Protein AF-A0A0W0ZFU8-F1 (afdb_monomer)

Radius of gyration: 25.01 Å; Cα contacts (8 Å, |Δi|>4): 709; chains: 1; bounding box: 77×57×69 Å

Sequence (476 aa):
MKTKVEYGTGFTLTYEGVQFTEEGIQYSDKPLSKIIEHEDGIPPKTFQFCEDFNNVGALIMRFHFGQSQRSASLTQVVRSNYKDYAIDKVGEGADQTDFFDVPKDVSKVIKDNLKLHQLSSYPLGEAKILNRLTQAVYERNSMICGEQGLFGTIHTAVWQPVLSLPGLLTKNSFVYVPCLLDISPTEYKEISEALQKGDFSLDEGNTKLIVKKRTIDLSSLSDIKIQPQLEEGLTFQNNGLLVTSKKSKAESAPLGWIVHFPSKKALTQVDTEDLMKLIRLAEGKFHQLTPFQQKILMSGRLEDNERVRVIQNRQLNVMLSIFATLEKEFDFDPTSLMSNVLKQIAKATRKSIEETNVLDDFLTGIIQTAMIQHLVVTQGKSKRTELPVASQLSFKTIENNAKALAYAFNMKDGNGVPVLHPNEKECFYQDKELPDLGIKGELLAPSLTDSRHCAALLSTAILVAEQITHFSFPRG

Foldseek 3Di:
DQDDDDPLNFDFQFAQQWAQALQFIDDDPDRRDDDNPDPPFFDDLLVLQCNLLSNLFNLLLLLLLLLLLLLQLLLLLLDVCCVVVPLLPADLLDQPLVSLPDPPPDDPVSNVSSVLSCLLCQQVFRRDRVHPCLEQNPPPDPPRHHVVVLSNLSVLLNLQLLLCVLVQCVVQQKWFFFDDAPDDPVRQVQQQVCQQVLVWDADPVSQWIGHDHDITGIARSVFKDKFAAQDPPPAPDPLRIWMDGPVHPPDTHPGTWMHRVVLSHIDDPLLSSLSRLSSNRHVDPLSVHDPVRVCSSCDDQNPDDPPCSLGGSSSSSVSSVSVSCCCVRPVRRSNVSNGNSSSSSLVVSQCPQAPHCHVLSLQLSLVLSVLSLLSLVCVVVDSGDHDPPSNSDDSQQSQQSSLSVQSRSQHAYNVRHRQWDAPDPDQWDDDPSHSYIGGHTDGDHRPCPDVSSVSSNVSSNVSSVVVVVVSVDDPD

InterPro domains:
  IPR049983 Dot/Icm T4SS effector Ceg17 [PF28181] (6-468)

pLDDT: mean 78.57, std 16.99, range [24.56, 97.06]

Structure (mmCIF, N/CA/C/O backbone):
data_AF-A0A0W0ZFU8-F1
#
_entry.id   AF-A0A0W0ZFU8-F1
#
loop_
_atom_site.group_PDB
_atom_site.id
_atom_site.type_symbol
_atom_site.label_atom_id
_atom_site.label_alt_id
_atom_site.label_comp_id
_atom_site.label_asym_id
_atom_site.label_entity_id
_atom_site.label_seq_id
_atom_site.pdbx_PDB_ins_code
_atom_site.Cartn_x
_atom_site.Cartn_y
_atom_site.Cartn_z
_atom_site.occupancy
_atom_site.B_iso_or_equiv
_atom_site.auth_seq_id
_atom_site.auth_comp_id
_atom_site.auth_asym_id
_atom_site.auth_atom_id
_atom_site.pdbx_PDB_model_num
ATOM 1 N N . MET A 1 1 ? 19.509 -17.323 4.416 1.00 24.56 1 MET A N 1
ATOM 2 C CA . MET A 1 1 ? 19.740 -16.535 5.644 1.00 24.56 1 MET A CA 1
ATOM 3 C C . MET A 1 1 ? 18.356 -16.302 6.226 1.00 24.56 1 MET A C 1
ATOM 5 O O . MET A 1 1 ? 17.509 -15.835 5.483 1.00 24.56 1 MET A O 1
ATOM 9 N N . LYS A 1 2 ? 18.069 -16.804 7.434 1.00 24.61 2 LYS A N 1
ATOM 10 C CA . LYS A 1 2 ? 16.717 -16.783 8.019 1.00 24.61 2 LYS A CA 1
ATOM 11 C C . LYS A 1 2 ? 16.396 -15.354 8.468 1.00 24.61 2 LYS A C 1
ATOM 13 O O . LYS A 1 2 ? 17.116 -14.834 9.319 1.00 24.61 2 LYS A O 1
ATOM 18 N N . THR A 1 3 ? 15.380 -14.715 7.896 1.00 30.19 3 THR A N 1
ATOM 19 C CA . THR A 1 3 ? 14.962 -13.376 8.328 1.00 30.19 3 THR A CA 1
ATOM 20 C C . THR A 1 3 ? 14.034 -13.534 9.522 1.00 30.19 3 THR A C 1
ATOM 22 O O . THR A 1 3 ? 12.901 -13.982 9.391 1.00 30.19 3 THR A O 1
ATOM 25 N N . LYS A 1 4 ? 14.572 -13.248 10.705 1.00 26.25 4 LYS A N 1
ATOM 26 C CA . LYS A 1 4 ? 13.845 -13.242 11.971 1.00 26.25 4 LYS A CA 1
ATOM 27 C C . LYS A 1 4 ? 12.981 -11.976 11.995 1.00 26.25 4 LYS A C 1
ATOM 29 O O . LYS A 1 4 ? 13.527 -10.883 11.873 1.00 26.25 4 LYS A O 1
ATOM 34 N N . VAL A 1 5 ? 11.664 -12.126 12.079 1.00 34.88 5 VAL A N 1
ATOM 35 C CA . VAL A 1 5 ? 10.724 -11.010 12.250 1.00 34.88 5 VAL A CA 1
ATOM 36 C C . VAL A 1 5 ? 10.630 -10.778 13.748 1.00 34.88 5 VAL A C 1
ATOM 38 O O . VAL A 1 5 ? 9.932 -11.512 14.413 1.00 34.88 5 VAL A O 1
ATOM 41 N N . GLU A 1 6 ? 11.357 -9.822 14.317 1.00 30.08 6 GLU A N 1
ATOM 42 C CA . GLU A 1 6 ? 11.100 -9.428 15.709 1.00 30.08 6 GLU A CA 1
ATOM 43 C C . GLU A 1 6 ? 9.862 -8.520 15.736 1.00 30.08 6 GLU A C 1
ATOM 45 O O . GLU A 1 6 ? 9.747 -7.622 14.894 1.00 30.08 6 GLU A O 1
ATOM 50 N N . TYR A 1 7 ? 8.945 -8.710 16.690 1.00 31.52 7 TYR A N 1
ATOM 51 C CA . TYR A 1 7 ? 7.847 -7.769 16.949 1.00 31.52 7 TYR A CA 1
ATOM 52 C C . TYR A 1 7 ? 8.410 -6.340 17.073 1.00 31.52 7 TYR A C 1
ATOM 54 O O . TYR A 1 7 ? 9.133 -6.022 18.013 1.00 31.52 7 TYR A O 1
ATOM 62 N N . GLY A 1 8 ? 8.115 -5.485 16.086 1.00 37.38 8 GLY A N 1
ATOM 63 C CA . GLY A 1 8 ? 8.676 -4.129 15.968 1.00 37.38 8 GLY A CA 1
ATOM 64 C C . GLY A 1 8 ? 9.726 -3.928 14.862 1.00 37.38 8 GLY A C 1
ATOM 65 O O . GLY A 1 8 ? 10.119 -2.792 14.613 1.00 37.38 8 GLY A O 1
ATOM 66 N N . THR A 1 9 ? 10.139 -4.981 14.147 1.00 43.34 9 THR A N 1
ATOM 67 C CA . THR A 1 9 ? 11.098 -4.906 13.017 1.00 43.34 9 THR A CA 1
ATOM 68 C C . THR A 1 9 ? 10.473 -5.096 11.630 1.00 43.34 9 THR A C 1
ATOM 70 O O . THR A 1 9 ? 11.157 -4.911 10.625 1.00 43.34 9 THR A O 1
ATOM 73 N N . GLY A 1 10 ? 9.161 -5.348 11.556 1.00 49.91 10 GLY A N 1
ATOM 74 C CA . GLY A 1 10 ? 8.454 -5.582 10.292 1.00 49.91 10 GLY A CA 1
ATOM 75 C C . GLY A 1 10 ? 8.710 -6.978 9.716 1.00 49.91 10 GLY A C 1
ATOM 76 O O . GLY A 1 10 ? 9.649 -7.666 10.105 1.00 49.91 10 GLY A O 1
ATOM 77 N N . PHE A 1 11 ? 7.843 -7.417 8.805 1.00 54.69 11 PHE A N 1
ATOM 78 C CA . PHE A 1 11 ? 7.998 -8.687 8.088 1.00 54.69 11 PHE A CA 1
ATOM 79 C C . PHE A 1 11 ? 8.827 -8.492 6.801 1.00 54.69 11 PHE A C 1
ATOM 81 O O . PHE A 1 11 ? 9.272 -7.392 6.490 1.00 54.69 11 PHE A O 1
ATOM 88 N N . THR A 1 12 ? 9.158 -9.546 6.058 1.00 64.38 12 THR A N 1
ATOM 89 C CA . THR A 1 12 ? 9.834 -9.383 4.756 1.00 64.38 12 THR A CA 1
ATOM 90 C C . THR A 1 12 ? 8.830 -9.631 3.645 1.00 64.38 12 THR A C 1
ATOM 92 O O . THR A 1 12 ? 8.262 -10.714 3.606 1.00 64.38 12 THR A O 1
ATOM 95 N N . LEU A 1 13 ? 8.587 -8.642 2.770 1.00 72.56 13 LEU A N 1
ATOM 96 C CA . LEU A 1 13 ? 7.735 -8.861 1.600 1.00 72.56 13 LEU A CA 1
ATOM 97 C C . LEU A 1 13 ? 8.455 -9.807 0.639 1.00 72.56 13 LEU A C 1
ATOM 99 O O . LEU A 1 13 ? 9.552 -9.496 0.159 1.00 72.56 13 LEU A O 1
ATOM 103 N N . THR A 1 14 ? 7.798 -10.925 0.355 1.00 75.94 14 THR A N 1
ATOM 104 C CA . THR A 1 14 ? 8.240 -11.938 -0.597 1.00 75.94 14 THR A CA 1
ATOM 105 C C . THR A 1 14 ? 7.042 -12.387 -1.421 1.00 75.94 14 THR A C 1
ATOM 107 O O . THR A 1 14 ? 5.960 -12.620 -0.881 1.00 75.94 14 THR A O 1
ATOM 110 N N . TYR A 1 15 ? 7.232 -12.482 -2.733 1.00 82.25 15 TYR A N 1
ATOM 111 C CA . TYR A 1 15 ? 6.262 -13.071 -3.643 1.00 82.25 15 TYR A CA 1
ATOM 112 C C . TYR A 1 15 ? 6.533 -14.569 -3.826 1.00 82.25 15 TYR A C 1
ATOM 114 O O . TYR A 1 15 ? 7.633 -14.977 -4.210 1.00 82.25 15 TYR A O 1
ATOM 122 N N . GLU A 1 16 ? 5.507 -15.380 -3.581 1.00 80.31 16 GLU A N 1
ATOM 123 C CA . GLU A 1 16 ? 5.590 -16.843 -3.491 1.00 80.31 16 GLU A CA 1
ATOM 124 C C . GLU A 1 16 ? 4.954 -17.565 -4.691 1.00 80.31 16 GLU A C 1
ATOM 126 O O . GLU A 1 16 ? 4.762 -18.780 -4.663 1.00 80.31 16 GLU A O 1
ATOM 131 N N . GLY A 1 17 ? 4.648 -16.841 -5.773 1.00 82.38 17 GLY A N 1
ATOM 132 C CA . GLY A 1 17 ? 4.124 -17.449 -7.002 1.00 82.38 17 GLY A CA 1
ATOM 133 C C . GLY A 1 17 ? 2.604 -17.631 -7.030 1.00 82.38 17 GLY A C 1
ATOM 134 O O . GLY A 1 17 ? 2.111 -18.553 -7.678 1.00 82.38 17 GLY A O 1
ATOM 135 N N . VAL A 1 18 ? 1.848 -16.770 -6.342 1.00 86.31 18 VAL A N 1
ATOM 136 C CA . VAL A 1 18 ? 0.373 -16.806 -6.333 1.00 86.31 18 VAL A CA 1
ATOM 137 C C . VAL A 1 18 ? -0.247 -16.055 -7.513 1.00 86.31 18 VAL A C 1
ATOM 139 O O . VAL A 1 18 ? 0.261 -15.013 -7.931 1.00 86.31 18 VAL A O 1
ATOM 142 N N . GLN A 1 19 ? -1.374 -16.540 -8.031 1.00 88.69 19 GLN A N 1
ATOM 143 C CA . GLN A 1 19 ? -2.176 -15.807 -9.015 1.00 88.69 19 GLN A CA 1
ATOM 144 C C . GLN A 1 19 ? -3.372 -15.124 -8.354 1.00 88.69 19 GLN A C 1
ATOM 146 O O . GLN A 1 19 ? -4.079 -15.714 -7.541 1.00 88.69 19 GLN A O 1
ATOM 151 N N . PHE A 1 20 ? -3.636 -13.882 -8.744 1.00 87.56 20 PHE A N 1
ATOM 152 C CA . PHE A 1 20 ? -4.829 -13.137 -8.381 1.00 87.56 20 PHE A CA 1
ATOM 153 C C . PHE A 1 20 ? -5.866 -13.278 -9.489 1.00 87.56 20 PHE A C 1
ATOM 155 O O . PHE A 1 20 ? -5.662 -12.880 -10.639 1.00 87.56 20 PHE A O 1
ATOM 162 N N . THR A 1 21 ? -7.004 -13.854 -9.130 1.00 83.44 21 THR A N 1
ATOM 163 C CA . THR A 1 21 ? -8.130 -14.091 -10.028 1.00 83.44 21 THR A CA 1
ATOM 164 C C . THR A 1 21 ? -9.371 -13.359 -9.537 1.00 83.44 21 THR A C 1
ATOM 166 O O . THR A 1 21 ? -9.427 -12.868 -8.411 1.00 83.44 21 THR A O 1
ATOM 169 N N . GLU A 1 22 ? -10.399 -13.297 -10.381 1.00 80.06 22 GLU A N 1
ATOM 170 C CA . GLU A 1 22 ? -11.699 -12.749 -9.977 1.00 80.06 22 GLU A CA 1
ATOM 171 C C . GLU A 1 22 ? -12.404 -13.630 -8.928 1.00 80.06 22 GLU A C 1
ATOM 173 O O . GLU A 1 22 ? -13.306 -13.171 -8.226 1.00 80.06 22 GLU A O 1
ATOM 178 N N . GLU A 1 23 ? -11.960 -14.877 -8.764 1.00 78.81 23 GLU A N 1
ATOM 179 C CA . GLU A 1 23 ? -12.470 -15.816 -7.764 1.00 78.81 23 GLU A CA 1
ATOM 180 C C . GLU A 1 23 ? -11.713 -15.716 -6.431 1.00 78.81 23 GLU A C 1
ATOM 182 O O . GLU A 1 23 ? -12.295 -15.988 -5.378 1.00 78.81 23 GLU A O 1
ATOM 187 N N . GLY A 1 24 ? -10.485 -15.189 -6.442 1.00 75.06 24 GLY A N 1
ATOM 188 C CA . GLY A 1 24 ? -9.634 -15.003 -5.268 1.00 75.06 24 GLY A CA 1
ATOM 189 C C . GLY A 1 24 ? -8.163 -15.283 -5.574 1.00 75.06 24 GLY A C 1
ATOM 190 O O . GLY A 1 24 ? -7.718 -15.152 -6.717 1.00 75.06 24 GLY A O 1
ATOM 191 N N . ILE A 1 25 ? -7.404 -15.670 -4.550 1.00 81.06 25 ILE A N 1
ATOM 192 C CA . ILE A 1 25 ? -6.009 -16.092 -4.701 1.00 81.06 25 ILE A CA 1
ATOM 193 C C . ILE A 1 25 ? -5.975 -17.566 -5.086 1.00 81.06 25 ILE A C 1
ATOM 195 O O . ILE A 1 25 ? -6.604 -18.399 -4.439 1.00 81.06 25 ILE A O 1
ATOM 199 N N . GLN A 1 26 ? -5.222 -17.878 -6.132 1.00 81.62 26 GLN A N 1
ATOM 200 C CA . GLN A 1 26 ? -4.876 -19.240 -6.502 1.00 81.62 26 GLN A CA 1
ATOM 201 C C . GLN A 1 26 ? -3.416 -19.485 -6.129 1.00 81.62 26 GLN A C 1
ATOM 203 O O . GLN A 1 26 ? -2.499 -18.873 -6.686 1.00 81.62 26 GLN A O 1
ATOM 208 N N . TYR A 1 27 ? -3.218 -20.368 -5.156 1.00 75.06 27 TYR A N 1
ATOM 209 C CA . TYR A 1 27 ? -1.898 -20.853 -4.772 1.00 75.06 27 TYR A CA 1
ATOM 210 C C . TYR A 1 27 ? -1.465 -21.968 -5.722 1.00 75.06 27 TYR A C 1
ATOM 212 O O . TYR A 1 27 ? -2.289 -22.716 -6.243 1.00 75.06 27 TYR A O 1
ATOM 220 N N . SER A 1 28 ? -0.159 -22.083 -5.936 1.00 66.31 28 SER A N 1
ATOM 221 C CA . SER A 1 28 ? 0.428 -23.229 -6.630 1.00 66.31 28 SER A CA 1
ATOM 222 C C . SER A 1 28 ? 0.216 -24.512 -5.815 1.00 66.31 28 SER A C 1
ATOM 224 O O . SER A 1 28 ? 0.441 -24.515 -4.604 1.00 66.31 28 SER A O 1
ATOM 226 N N . ASP A 1 29 ? -0.100 -25.625 -6.488 1.00 60.25 29 ASP A N 1
ATOM 227 C CA . ASP A 1 29 ? -0.203 -26.973 -5.890 1.00 60.25 29 ASP A CA 1
ATOM 228 C C . ASP A 1 29 ? 1.108 -27.448 -5.230 1.00 60.25 29 ASP A C 1
ATOM 230 O O . ASP A 1 29 ? 1.144 -28.435 -4.493 1.00 60.25 29 ASP A O 1
ATOM 234 N N . LYS A 1 30 ? 2.212 -26.745 -5.503 1.00 58.06 30 LYS A N 1
ATOM 235 C CA . LYS A 1 30 ? 3.495 -26.880 -4.817 1.00 58.06 30 LYS A CA 1
ATOM 236 C C . LYS A 1 30 ? 3.804 -25.551 -4.116 1.00 58.06 30 LYS A C 1
ATOM 238 O O . LYS A 1 30 ? 4.258 -24.634 -4.807 1.00 58.06 30 LYS A O 1
ATOM 243 N N . PRO A 1 31 ? 3.577 -25.407 -2.797 1.00 52.34 31 PRO A N 1
ATOM 244 C CA . PRO A 1 31 ? 4.023 -24.224 -2.065 1.00 52.34 31 PRO A CA 1
ATOM 245 C C . PRO A 1 31 ? 5.552 -24.124 -2.163 1.00 52.34 31 PRO A C 1
ATOM 247 O O . PRO A 1 31 ? 6.273 -25.072 -1.845 1.00 52.34 31 PRO A O 1
ATOM 250 N N . LEU A 1 32 ? 6.051 -23.005 -2.696 1.00 51.81 32 LEU A N 1
ATOM 251 C CA . LEU A 1 32 ? 7.452 -22.851 -3.125 1.00 51.81 32 LEU A CA 1
ATOM 252 C C . LEU A 1 32 ? 8.390 -22.282 -2.049 1.00 51.81 32 LEU A C 1
ATOM 254 O O . LEU A 1 32 ? 9.610 -22.218 -2.239 1.00 51.81 32 LEU A O 1
ATOM 258 N N . SER A 1 33 ? 7.846 -22.018 -0.869 1.00 45.00 33 SER A N 1
ATOM 259 C CA . SER A 1 33 ? 8.552 -21.773 0.381 1.00 45.00 33 SER A CA 1
ATOM 260 C C . SER A 1 33 ? 7.954 -22.690 1.446 1.00 45.00 33 SER A C 1
ATOM 262 O O . SER A 1 33 ? 6.742 -22.858 1.567 1.00 45.00 33 SER A O 1
ATOM 264 N N . LYS A 1 34 ? 8.829 -23.308 2.246 1.00 40.94 34 LYS A N 1
ATOM 265 C CA . LYS A 1 34 ? 8.439 -23.732 3.588 1.00 40.94 34 LYS A CA 1
ATOM 266 C C . LYS A 1 34 ? 7.870 -22.487 4.252 1.00 40.94 34 LYS A C 1
ATOM 268 O O . LYS A 1 34 ? 8.629 -21.529 4.403 1.00 40.94 34 LYS A O 1
ATOM 273 N N . ILE A 1 35 ? 6.575 -22.538 4.562 1.00 41.00 35 ILE A N 1
ATOM 274 C CA . ILE A 1 35 ? 5.885 -21.828 5.641 1.00 41.00 35 ILE A CA 1
ATOM 275 C C . ILE A 1 35 ? 6.921 -21.066 6.458 1.00 41.00 35 ILE A C 1
ATOM 277 O O . ILE A 1 35 ? 7.789 -21.712 7.058 1.00 41.00 35 ILE A O 1
ATOM 281 N N . ILE A 1 36 ? 6.882 -19.730 6.410 1.00 43.28 36 ILE A N 1
ATOM 282 C CA . ILE A 1 36 ? 7.608 -18.872 7.351 1.00 43.28 36 ILE A CA 1
ATOM 283 C C . ILE A 1 36 ? 7.523 -19.579 8.704 1.00 43.28 36 ILE A C 1
ATOM 285 O O . ILE A 1 36 ? 6.414 -19.745 9.205 1.00 43.28 36 ILE A O 1
ATOM 289 N N . GLU A 1 37 ? 8.650 -20.106 9.215 1.00 39.31 37 GLU A N 1
ATOM 290 C CA . GLU A 1 37 ? 8.666 -20.806 10.503 1.00 39.31 37 GLU A CA 1
ATOM 291 C C . GLU A 1 37 ? 7.972 -19.868 11.483 1.00 39.31 37 GLU A C 1
ATOM 293 O O . GLU A 1 37 ? 8.432 -18.743 11.693 1.00 39.31 37 GLU A O 1
ATOM 298 N N . HIS A 1 38 ? 6.803 -20.315 11.945 1.00 47.25 38 HIS A N 1
ATOM 299 C CA . HIS A 1 38 ? 5.882 -19.541 12.748 1.00 47.25 38 HIS A CA 1
ATOM 300 C C . HIS A 1 38 ? 6.661 -18.861 13.873 1.00 47.25 38 HIS A C 1
ATOM 302 O O . HIS A 1 38 ? 7.375 -19.527 14.624 1.00 47.25 38 HIS A O 1
ATOM 308 N N . GLU A 1 39 ? 6.510 -17.548 14.037 1.00 45.69 39 GLU A N 1
ATOM 309 C CA . GLU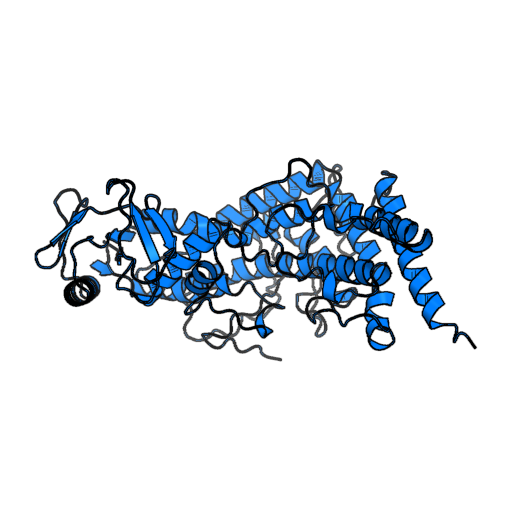 A 1 39 ? 6.600 -17.055 15.402 1.00 45.69 39 GLU A CA 1
ATOM 310 C C . GLU A 1 39 ? 5.365 -17.603 16.107 1.00 45.69 39 GLU A C 1
ATOM 312 O O . GLU A 1 39 ? 4.240 -17.256 15.735 1.00 45.69 39 GLU A O 1
ATOM 317 N N . ASP A 1 40 ? 5.585 -18.500 17.068 1.00 49.06 40 ASP A N 1
ATOM 318 C CA . ASP A 1 40 ? 4.586 -18.996 18.011 1.00 49.06 40 ASP A CA 1
ATOM 319 C C . ASP A 1 40 ? 3.866 -17.792 18.650 1.00 49.06 40 ASP A C 1
ATOM 321 O O . ASP A 1 40 ? 4.287 -17.255 19.674 1.00 49.06 40 ASP A O 1
ATOM 325 N N . GLY A 1 41 ? 2.826 -17.265 17.997 1.00 65.19 41 GLY A N 1
ATOM 326 C CA . GLY A 1 41 ? 2.254 -15.986 18.403 1.00 65.19 41 GLY A CA 1
ATOM 327 C C . GLY A 1 41 ? 1.321 -15.292 17.416 1.00 65.19 41 GLY A C 1
ATOM 328 O O . GLY A 1 41 ? 0.444 -14.572 17.895 1.00 65.19 41 GLY A O 1
ATOM 329 N N . ILE A 1 42 ? 1.437 -15.482 16.096 1.00 75.19 42 ILE A N 1
ATOM 330 C CA . ILE A 1 42 ? 0.502 -14.846 15.145 1.00 75.19 42 ILE A CA 1
ATOM 331 C C . ILE A 1 42 ? -0.752 -15.723 14.984 1.00 75.19 42 ILE A C 1
ATOM 333 O O . ILE A 1 42 ? -0.626 -16.903 14.660 1.00 75.19 42 ILE A O 1
ATOM 337 N N . PRO A 1 43 ? -1.960 -15.179 15.204 1.00 85.44 43 PRO A N 1
ATOM 338 C CA . PRO A 1 43 ? -3.201 -15.921 15.001 1.00 85.44 43 PRO A CA 1
ATOM 339 C C . PRO A 1 43 ? -3.428 -16.351 13.538 1.00 85.44 43 PRO A C 1
ATOM 341 O O . PRO A 1 43 ? -3.009 -15.627 12.631 1.00 85.44 43 PRO A O 1
ATOM 344 N N . PRO A 1 44 ? -4.100 -17.488 13.277 1.00 86.69 44 PRO A N 1
ATOM 345 C CA . PRO A 1 44 ? -4.223 -18.049 11.930 1.00 86.69 44 PRO A CA 1
ATOM 346 C C . PRO A 1 44 ? -4.874 -17.132 10.884 1.00 86.69 44 PRO A C 1
ATOM 348 O O . PRO A 1 44 ? -4.378 -17.062 9.760 1.00 86.69 44 PRO A O 1
ATOM 351 N N . LYS A 1 45 ? -5.960 -16.414 11.211 1.00 89.44 45 LYS A N 1
ATOM 352 C CA . LYS A 1 45 ? -6.659 -15.562 10.224 1.00 89.44 45 LYS A CA 1
ATOM 353 C C . LYS A 1 45 ? -5.815 -14.325 9.883 1.00 89.44 45 LYS A C 1
ATOM 355 O O . LYS A 1 45 ? -5.737 -13.906 8.731 1.00 89.44 45 LYS A O 1
ATOM 360 N N . THR A 1 46 ? -5.128 -13.770 10.875 1.00 87.38 46 THR A N 1
ATOM 361 C CA . THR A 1 46 ? -4.172 -12.667 10.745 1.00 87.38 46 THR A CA 1
ATOM 362 C C . THR A 1 46 ? -2.970 -13.094 9.920 1.00 87.38 46 THR A C 1
ATOM 364 O O . THR A 1 46 ? -2.533 -12.350 9.047 1.00 87.38 46 THR A O 1
ATOM 367 N N . PHE A 1 47 ? -2.462 -14.303 10.156 1.00 82.31 47 PHE A N 1
ATOM 368 C CA . PHE A 1 47 ? -1.382 -14.873 9.366 1.00 82.31 47 PHE A CA 1
ATOM 369 C C . PHE A 1 47 ? -1.775 -14.985 7.889 1.00 82.31 47 PHE A C 1
ATOM 371 O O . PHE A 1 47 ? -1.062 -14.457 7.040 1.00 82.31 47 PHE A O 1
ATOM 378 N N . GLN A 1 48 ? -2.954 -15.544 7.598 1.00 83.38 48 GLN A N 1
ATOM 379 C CA . GLN A 1 48 ? -3.482 -15.627 6.235 1.00 83.38 48 GLN A CA 1
ATOM 380 C C . GLN A 1 48 ? -3.607 -14.243 5.578 1.00 83.38 48 GLN A C 1
ATOM 382 O O . GLN A 1 48 ? -3.161 -14.044 4.450 1.00 83.38 48 GLN A O 1
ATOM 387 N N . PHE A 1 49 ? -4.160 -13.253 6.291 1.00 86.50 49 PHE A N 1
ATOM 388 C CA . PHE A 1 49 ? -4.195 -11.871 5.801 1.00 86.50 49 PHE A CA 1
ATOM 389 C C . PHE A 1 49 ? -2.787 -11.359 5.457 1.00 86.50 49 PHE A C 1
ATOM 391 O O . PHE A 1 49 ? -2.594 -10.715 4.425 1.00 86.50 49 PHE A O 1
ATOM 398 N N . CYS A 1 50 ? -1.801 -11.633 6.314 1.00 80.50 50 CYS A N 1
ATOM 399 C CA . CYS A 1 50 ? -0.426 -11.211 6.097 1.00 80.50 50 CYS A CA 1
ATOM 400 C C . CYS A 1 50 ? 0.213 -11.902 4.892 1.00 80.50 50 CYS A C 1
ATOM 402 O O . CYS A 1 50 ? 0.917 -11.223 4.155 1.00 80.50 50 CYS A O 1
ATOM 404 N N . GLU A 1 51 ? -0.028 -13.192 4.651 1.00 79.75 51 GLU A N 1
ATOM 405 C CA . GLU A 1 51 ? 0.448 -13.898 3.450 1.00 79.75 51 GLU A CA 1
ATOM 406 C C . GLU A 1 51 ? -0.118 -13.283 2.162 1.00 79.75 51 GLU A C 1
ATOM 408 O O . GLU A 1 51 ? 0.618 -13.021 1.202 1.00 79.75 51 GLU A O 1
ATOM 413 N N . ASP A 1 52 ? -1.407 -12.957 2.160 1.00 82.88 52 ASP A N 1
ATOM 414 C CA . ASP A 1 52 ? -2.073 -12.331 1.017 1.00 82.88 52 ASP A CA 1
ATOM 415 C C . ASP A 1 52 ? -1.521 -10.924 0.765 1.00 82.88 52 ASP A C 1
ATOM 417 O O . ASP A 1 52 ? -1.160 -10.555 -0.357 1.00 82.88 52 ASP A O 1
ATOM 421 N N . PHE A 1 53 ? -1.415 -10.133 1.835 1.00 83.31 53 PHE A N 1
ATOM 422 C CA . PHE A 1 53 ? -0.862 -8.786 1.796 1.00 83.31 53 PHE A CA 1
ATOM 423 C C . PHE A 1 53 ? 0.619 -8.789 1.382 1.00 83.31 53 PHE A C 1
ATOM 425 O O . PHE A 1 53 ? 1.050 -7.915 0.628 1.00 83.31 53 PHE A O 1
ATOM 432 N N . ASN A 1 54 ? 1.385 -9.793 1.821 1.00 80.94 54 ASN A N 1
ATOM 433 C CA . ASN A 1 54 ? 2.792 -9.997 1.486 1.00 80.94 54 ASN A CA 1
ATOM 434 C C . ASN A 1 54 ? 3.019 -10.111 -0.014 1.00 80.94 54 ASN A C 1
ATOM 436 O O . ASN A 1 54 ? 3.809 -9.358 -0.586 1.00 80.94 54 ASN A O 1
ATOM 440 N N . ASN A 1 55 ? 2.294 -11.032 -0.646 1.00 82.00 55 ASN A N 1
ATOM 441 C CA . ASN A 1 55 ? 2.437 -11.318 -2.065 1.00 82.00 55 ASN A CA 1
ATOM 442 C C . ASN A 1 55 ? 2.131 -10.080 -2.922 1.00 82.00 55 ASN A C 1
ATOM 444 O O . ASN A 1 55 ? 2.866 -9.757 -3.855 1.00 82.00 55 ASN A O 1
ATOM 448 N N . VAL A 1 56 ? 1.077 -9.342 -2.571 1.00 83.25 56 VAL A N 1
ATOM 449 C CA . VAL A 1 56 ? 0.685 -8.108 -3.267 1.00 83.25 56 VAL A CA 1
ATOM 450 C C . VAL A 1 56 ? 1.691 -6.989 -3.036 1.00 83.25 56 VAL A C 1
ATOM 452 O O . VAL A 1 56 ? 2.129 -6.328 -3.981 1.00 83.25 56 VAL A O 1
ATOM 455 N N . GLY A 1 57 ? 2.072 -6.778 -1.777 1.00 81.12 57 GLY A N 1
ATOM 456 C CA . GLY A 1 57 ? 3.025 -5.750 -1.395 1.00 81.12 57 GLY A CA 1
ATOM 457 C C . GLY A 1 57 ? 4.375 -5.950 -2.082 1.00 81.12 57 GLY A C 1
ATOM 458 O O . GLY A 1 57 ? 4.956 -4.973 -2.559 1.00 81.12 57 GLY A O 1
ATOM 459 N N . ALA A 1 58 ? 4.862 -7.195 -2.152 1.00 80.25 58 ALA A N 1
ATOM 460 C CA . ALA A 1 58 ? 6.114 -7.538 -2.819 1.00 80.25 58 ALA A CA 1
ATOM 461 C C . ALA A 1 58 ? 6.086 -7.070 -4.278 1.00 80.25 58 ALA A C 1
ATOM 463 O O . ALA A 1 58 ? 6.915 -6.252 -4.675 1.00 80.25 58 ALA A O 1
ATOM 464 N N . LEU A 1 59 ? 5.071 -7.475 -5.048 1.00 84.69 59 LEU A N 1
ATOM 465 C CA . LEU A 1 59 ? 4.927 -7.090 -6.456 1.00 84.69 59 LEU A CA 1
ATOM 466 C C . LEU A 1 59 ? 4.924 -5.569 -6.654 1.00 84.69 59 LEU A C 1
ATOM 468 O O . LEU A 1 59 ? 5.629 -5.051 -7.519 1.00 84.69 59 LEU A O 1
ATOM 472 N N . ILE A 1 60 ? 4.177 -4.839 -5.824 1.00 81.50 60 ILE A N 1
ATOM 473 C CA . ILE A 1 60 ? 4.050 -3.378 -5.914 1.00 81.50 60 ILE A CA 1
ATOM 474 C C . ILE A 1 60 ? 5.376 -2.681 -5.620 1.00 81.50 60 ILE A C 1
ATOM 476 O O . ILE A 1 60 ? 5.801 -1.809 -6.379 1.00 81.50 60 ILE A O 1
ATOM 480 N N . MET A 1 61 ? 6.035 -3.055 -4.522 1.00 77.75 61 MET A N 1
ATOM 481 C CA . MET A 1 61 ? 7.300 -2.446 -4.111 1.00 77.75 61 MET A CA 1
ATOM 482 C C . MET A 1 61 ? 8.399 -2.727 -5.134 1.00 77.75 61 MET A C 1
ATOM 484 O O . MET A 1 61 ? 9.154 -1.830 -5.508 1.00 77.75 61 MET A O 1
ATOM 488 N N . ARG A 1 62 ? 8.468 -3.961 -5.635 1.00 80.25 62 ARG A N 1
ATOM 489 C CA . ARG A 1 62 ? 9.436 -4.359 -6.656 1.00 80.25 62 ARG A CA 1
ATOM 490 C C . ARG A 1 62 ? 9.215 -3.644 -7.983 1.00 80.25 62 ARG A C 1
ATOM 492 O O . ARG A 1 62 ? 10.184 -3.162 -8.573 1.00 80.25 62 ARG A O 1
ATOM 499 N N . PHE A 1 63 ? 7.960 -3.512 -8.413 1.00 83.06 63 PHE A N 1
ATOM 500 C CA . PHE A 1 63 ? 7.617 -2.745 -9.607 1.00 83.06 63 PHE A CA 1
ATOM 501 C C . PHE A 1 63 ? 7.984 -1.265 -9.444 1.00 83.06 63 PHE A C 1
ATOM 503 O O . PHE A 1 63 ? 8.615 -0.674 -10.323 1.00 83.06 63 PHE A O 1
ATOM 510 N N . HIS A 1 64 ? 7.698 -0.692 -8.270 1.00 80.56 64 HIS A N 1
ATOM 511 C CA . HIS A 1 64 ? 8.104 0.668 -7.938 1.00 80.56 64 HIS A CA 1
ATOM 512 C C . HIS A 1 64 ? 9.620 0.851 -8.045 1.00 80.56 64 HIS A C 1
ATOM 514 O O . HIS A 1 64 ? 10.048 1.796 -8.700 1.00 80.56 64 HIS A O 1
ATOM 520 N N . PHE A 1 65 ? 10.432 -0.035 -7.457 1.00 79.12 65 PHE A N 1
ATOM 521 C CA . PHE A 1 65 ? 11.890 0.111 -7.453 1.00 79.12 65 PHE A CA 1
ATOM 522 C C . PHE A 1 65 ? 12.525 0.076 -8.842 1.00 79.12 65 PHE A C 1
ATOM 524 O O . PHE A 1 65 ? 13.434 0.866 -9.090 1.00 79.12 65 PHE A O 1
ATOM 531 N N . GLY A 1 66 ? 12.048 -0.780 -9.753 1.00 81.94 66 GLY A N 1
ATOM 532 C CA . GLY A 1 66 ? 12.565 -0.818 -11.127 1.00 81.94 66 GLY A CA 1
ATOM 533 C C . GLY A 1 66 ? 12.331 0.506 -11.859 1.00 81.94 66 GLY A C 1
ATOM 534 O O . GLY A 1 66 ? 13.260 1.135 -12.365 1.00 81.94 66 GLY A O 1
ATOM 535 N N . GLN A 1 67 ? 11.095 0.998 -11.802 1.00 82.50 67 GLN A N 1
ATOM 536 C CA . GLN A 1 67 ? 10.729 2.312 -12.326 1.00 82.50 67 GLN A CA 1
ATOM 537 C C . GLN A 1 67 ? 11.526 3.451 -11.657 1.00 82.50 67 GLN A C 1
ATOM 539 O O . GLN A 1 67 ? 11.930 4.408 -12.318 1.00 82.50 67 GLN A O 1
ATOM 544 N N . SER A 1 68 ? 11.753 3.356 -10.341 1.00 78.19 68 SER A N 1
ATOM 545 C CA . SER A 1 68 ? 12.485 4.358 -9.562 1.00 78.19 68 SER A CA 1
ATOM 546 C C . SER A 1 68 ? 13.959 4.430 -9.933 1.00 78.19 68 SER A C 1
ATOM 548 O O . SER A 1 68 ? 14.489 5.517 -10.153 1.00 78.19 68 SER A O 1
ATOM 550 N N . GLN A 1 69 ? 14.606 3.273 -10.079 1.00 83.12 69 GLN A N 1
ATOM 551 C CA . GLN A 1 69 ? 15.979 3.172 -10.558 1.00 83.12 69 GLN A CA 1
ATOM 552 C C . GLN A 1 69 ? 16.127 3.799 -11.944 1.00 83.12 69 GLN A C 1
ATOM 554 O O . GLN A 1 69 ? 17.063 4.573 -12.161 1.00 83.12 69 GLN A O 1
ATOM 559 N N . ARG A 1 70 ? 15.212 3.489 -12.871 1.00 86.25 70 ARG A N 1
ATOM 560 C CA . ARG A 1 70 ? 15.247 4.036 -14.231 1.00 86.25 70 ARG A CA 1
ATOM 561 C C . ARG A 1 70 ? 15.148 5.559 -14.221 1.00 86.25 70 ARG A C 1
ATOM 563 O O . ARG A 1 70 ? 16.015 6.218 -14.792 1.00 86.25 70 ARG A O 1
ATOM 570 N N . SER A 1 71 ? 14.151 6.108 -13.526 1.00 80.56 71 SER A N 1
ATOM 571 C CA . SER A 1 71 ? 13.969 7.560 -13.406 1.00 80.56 71 SER A CA 1
ATOM 572 C C . SER A 1 71 ? 15.193 8.238 -12.773 1.00 80.56 71 SER A C 1
ATOM 574 O O . SER A 1 71 ? 15.721 9.210 -13.320 1.00 80.56 71 SER A O 1
ATOM 576 N N . ALA A 1 72 ? 15.733 7.682 -11.678 1.00 78.25 72 ALA A N 1
ATOM 577 C CA . ALA A 1 72 ? 16.859 8.295 -10.969 1.00 78.25 72 ALA A CA 1
ATOM 578 C C . ALA A 1 72 ? 18.117 8.293 -11.835 1.00 78.25 72 ALA A C 1
ATOM 580 O O . ALA A 1 72 ? 18.806 9.307 -11.949 1.00 78.25 72 ALA A O 1
ATOM 581 N N . SER A 1 73 ? 18.388 7.160 -12.485 1.00 83.88 73 SER A N 1
ATOM 582 C CA . SER A 1 73 ? 19.565 6.982 -13.332 1.00 83.88 73 SER A CA 1
ATOM 583 C C . SER A 1 73 ? 19.560 7.957 -14.506 1.00 83.88 73 SER A C 1
ATOM 585 O O . SER A 1 73 ? 20.588 8.577 -14.773 1.00 83.88 73 SER A O 1
ATOM 587 N N . LEU A 1 74 ? 18.414 8.131 -15.176 1.00 83.19 74 LEU A N 1
ATOM 588 C CA . LEU A 1 74 ? 18.268 9.067 -16.296 1.00 83.19 74 LEU A CA 1
ATOM 589 C C . LEU A 1 74 ? 18.345 10.528 -15.839 1.00 83.19 74 LEU A C 1
ATOM 591 O O . LEU A 1 74 ? 19.030 11.333 -16.467 1.00 83.19 74 LEU A O 1
ATOM 595 N N . THR A 1 75 ? 17.751 10.861 -14.693 1.00 78.88 75 THR A N 1
ATOM 596 C CA . THR A 1 75 ? 17.824 12.215 -14.123 1.00 78.88 75 THR A CA 1
ATOM 597 C C . THR A 1 75 ? 19.265 12.622 -13.813 1.00 78.88 75 THR A C 1
ATOM 599 O O . THR A 1 75 ? 19.682 13.739 -14.121 1.00 78.88 75 THR A O 1
ATOM 602 N N . GLN A 1 76 ? 20.061 11.707 -13.251 1.00 77.81 76 GLN A N 1
ATOM 603 C CA . GLN A 1 76 ? 21.474 11.949 -12.940 1.00 77.81 76 GLN A CA 1
ATOM 604 C C . GLN A 1 76 ? 22.352 12.169 -14.178 1.00 77.81 76 GLN A C 1
ATOM 606 O O . GLN A 1 76 ? 23.420 12.768 -14.060 1.00 77.81 76 GLN A O 1
ATOM 611 N N . VAL A 1 77 ? 21.927 11.697 -15.356 1.00 79.06 77 VAL A N 1
ATOM 612 C CA . VAL A 1 77 ? 22.623 11.974 -16.623 1.00 79.06 77 VAL A CA 1
ATOM 613 C C . VAL A 1 77 ? 22.478 13.440 -17.020 1.00 79.06 77 VAL A C 1
ATOM 615 O O . VAL A 1 77 ? 23.425 14.035 -17.532 1.00 79.06 77 VAL A O 1
ATOM 618 N N . VAL A 1 78 ? 21.300 14.020 -16.789 1.00 75.31 78 VAL A N 1
ATOM 619 C CA . VAL A 1 78 ? 20.933 15.336 -17.327 1.00 75.31 78 VAL A CA 1
ATOM 620 C C . VAL A 1 78 ? 21.044 16.470 -16.307 1.00 75.31 78 VAL A C 1
ATOM 622 O O . VAL A 1 78 ? 21.170 17.630 -16.698 1.00 75.31 78 VAL A O 1
ATOM 625 N N . ARG A 1 79 ? 21.054 16.162 -15.002 1.00 71.25 79 ARG A N 1
ATOM 626 C CA . ARG A 1 79 ? 21.220 17.139 -13.914 1.00 71.25 79 ARG A CA 1
ATOM 627 C C . ARG A 1 79 ? 22.489 16.848 -13.112 1.00 71.25 79 ARG A C 1
ATOM 629 O O . ARG A 1 79 ? 22.553 15.903 -12.332 1.00 71.25 79 ARG A O 1
ATOM 636 N N . SER A 1 80 ? 23.490 17.715 -13.266 1.00 56.28 80 SER A N 1
ATOM 637 C CA . SER A 1 80 ? 24.804 17.600 -12.612 1.00 56.28 80 SER A CA 1
ATOM 638 C C . SER A 1 80 ? 24.765 17.725 -11.083 1.00 56.28 80 SER A C 1
ATOM 640 O O . SER A 1 80 ? 25.671 17.225 -10.421 1.00 56.28 80 SER A O 1
ATOM 642 N N . ASN A 1 81 ? 23.720 18.335 -10.511 1.00 55.94 81 ASN A N 1
ATOM 643 C CA . ASN A 1 81 ? 23.481 18.384 -9.068 1.00 55.94 81 ASN A CA 1
ATOM 644 C C . ASN A 1 81 ? 22.196 17.632 -8.689 1.00 55.94 81 ASN A C 1
ATOM 646 O O . ASN A 1 81 ? 21.201 18.234 -8.292 1.00 55.94 81 ASN A O 1
ATOM 650 N N . TYR A 1 82 ? 22.207 16.303 -8.830 1.00 55.22 82 TYR A N 1
ATOM 651 C CA . TYR A 1 82 ? 21.053 15.462 -8.493 1.00 55.22 82 TYR A CA 1
ATOM 652 C C . TYR A 1 82 ? 20.557 15.673 -7.058 1.00 55.22 82 TYR A C 1
ATOM 654 O O . TYR A 1 82 ? 19.360 15.603 -6.845 1.00 55.22 82 TYR A O 1
ATOM 662 N N . LYS A 1 83 ? 21.414 16.013 -6.085 1.00 59.94 83 LYS A N 1
ATOM 663 C CA . LYS A 1 83 ? 20.986 16.291 -4.699 1.00 59.94 83 LYS A CA 1
ATOM 664 C C . LYS A 1 83 ? 19.902 17.378 -4.618 1.00 59.94 83 LYS A C 1
ATOM 666 O O . LYS A 1 83 ? 18.983 17.278 -3.805 1.00 59.94 83 LYS A O 1
ATOM 671 N N . ASP A 1 84 ? 19.969 18.379 -5.490 1.00 59.38 84 ASP A N 1
ATOM 672 C CA . ASP A 1 84 ? 19.000 19.477 -5.528 1.00 59.38 84 ASP A CA 1
ATOM 673 C C . ASP A 1 84 ? 17.714 19.110 -6.281 1.00 59.38 84 ASP A C 1
ATOM 675 O O . ASP A 1 84 ? 16.686 19.753 -6.084 1.00 59.38 84 ASP A O 1
ATOM 679 N N . TYR A 1 85 ? 17.736 18.023 -7.048 1.00 56.38 85 TYR A N 1
ATOM 680 C CA . TYR A 1 85 ? 16.628 17.543 -7.877 1.00 56.38 85 TYR A CA 1
ATOM 681 C C . TYR A 1 85 ? 16.329 16.064 -7.629 1.00 56.38 85 TYR A C 1
ATOM 683 O O . TYR A 1 85 ? 15.891 15.353 -8.534 1.00 56.38 85 TYR A O 1
ATOM 691 N N . ALA A 1 86 ? 16.651 15.590 -6.424 1.00 56.25 86 ALA A N 1
ATOM 692 C CA . ALA A 1 86 ? 16.645 14.174 -6.128 1.00 56.25 86 ALA A CA 1
ATOM 693 C C . ALA A 1 86 ? 15.207 13.682 -6.213 1.00 56.25 86 ALA A C 1
ATOM 695 O O . ALA A 1 86 ? 14.310 14.275 -5.611 1.00 56.25 86 ALA A O 1
ATOM 696 N N . ILE A 1 87 ? 14.978 12.625 -6.984 1.00 53.25 87 ILE A N 1
ATOM 697 C CA . ILE A 1 87 ? 13.615 12.180 -7.264 1.00 53.25 87 ILE A CA 1
ATOM 698 C C . ILE A 1 87 ? 12.947 11.541 -6.044 1.00 53.25 87 ILE A C 1
ATOM 700 O O . ILE A 1 87 ? 11.733 11.381 -6.033 1.00 53.25 87 ILE A O 1
ATOM 704 N N . ASP A 1 88 ? 13.734 11.232 -5.011 1.00 51.16 88 ASP A N 1
ATOM 705 C CA . ASP A 1 88 ? 13.336 10.788 -3.676 1.00 51.16 88 ASP A CA 1
ATOM 706 C C . ASP A 1 88 ? 13.092 11.932 -2.670 1.00 51.16 88 ASP A C 1
ATOM 708 O O . ASP A 1 88 ? 12.790 11.661 -1.499 1.00 51.16 88 ASP A O 1
ATOM 712 N N . LYS A 1 89 ? 13.191 13.206 -3.093 1.00 51.53 89 LYS A N 1
ATOM 713 C CA . LYS A 1 89 ? 12.720 14.338 -2.281 1.00 51.53 89 LYS A CA 1
ATOM 714 C C . LYS A 1 89 ? 11.239 14.159 -1.950 1.00 51.53 89 LYS A C 1
ATOM 716 O O . LYS A 1 89 ? 10.474 13.566 -2.706 1.00 51.53 89 LYS A O 1
ATOM 721 N N . VAL A 1 90 ? 10.836 14.686 -0.794 1.00 48.47 90 VAL A N 1
ATOM 722 C CA . VAL A 1 90 ? 9.421 14.734 -0.415 1.00 48.47 90 VAL A CA 1
ATOM 723 C C . VAL A 1 90 ? 8.704 15.577 -1.466 1.00 48.47 90 VAL A C 1
ATOM 725 O O . VAL A 1 90 ? 8.936 16.780 -1.546 1.00 48.47 90 VAL A O 1
ATOM 728 N N . GLY A 1 91 ? 7.896 14.933 -2.308 1.00 46.47 91 GLY A N 1
ATOM 729 C CA . GLY A 1 91 ? 7.042 15.641 -3.247 1.00 46.47 91 GLY A CA 1
ATOM 730 C C . GLY A 1 91 ? 5.941 16.369 -2.485 1.00 46.47 91 GLY A C 1
ATOM 731 O O . GLY A 1 91 ? 5.436 15.876 -1.476 1.00 46.47 91 GLY A O 1
ATOM 732 N N . GLU A 1 92 ? 5.535 17.533 -2.985 1.00 44.88 92 GLU A N 1
ATOM 733 C CA . GLU A 1 92 ? 4.443 18.329 -2.404 1.00 44.88 92 GLU A CA 1
ATOM 734 C C . GLU A 1 92 ? 3.059 17.688 -2.628 1.00 44.88 92 GLU A C 1
ATOM 736 O O . GLU A 1 92 ? 2.039 18.255 -2.258 1.00 44.88 92 GLU A O 1
ATOM 741 N N . GLY A 1 93 ? 3.015 16.489 -3.224 1.00 42.69 93 GLY A N 1
ATOM 742 C CA . GLY A 1 93 ? 1.799 15.721 -3.488 1.00 42.69 93 GLY A CA 1
ATOM 743 C C . GLY A 1 93 ? 0.905 16.276 -4.598 1.00 42.69 93 GLY A C 1
ATOM 744 O O . GLY A 1 93 ? -0.137 15.684 -4.858 1.00 42.69 93 GLY A O 1
ATOM 745 N N . ALA A 1 94 ? 1.342 17.344 -5.265 1.00 41.91 94 ALA A N 1
ATOM 746 C CA . ALA A 1 94 ? 0.825 17.820 -6.542 1.00 41.91 94 ALA A CA 1
ATOM 747 C C . ALA A 1 94 ? 1.698 17.319 -7.709 1.00 41.91 94 ALA A C 1
ATOM 749 O O . ALA A 1 94 ? 2.793 16.784 -7.498 1.00 41.91 94 ALA A O 1
ATOM 750 N N . ASP A 1 95 ? 1.221 17.507 -8.940 1.00 43.72 95 ASP A N 1
ATOM 751 C CA . ASP A 1 95 ? 2.008 17.262 -10.147 1.00 43.72 95 ASP A CA 1
ATOM 752 C C . ASP A 1 95 ? 3.262 18.150 -10.151 1.00 43.72 95 ASP A C 1
ATOM 754 O O . ASP A 1 95 ? 3.166 19.371 -10.260 1.00 43.72 95 ASP A O 1
ATOM 758 N N . GLN A 1 96 ? 4.451 17.550 -10.057 1.00 49.19 96 GLN A N 1
ATOM 759 C CA . GLN A 1 96 ? 5.714 18.259 -10.300 1.00 49.19 96 GLN A CA 1
ATOM 760 C C . GLN A 1 96 ? 5.960 18.323 -11.802 1.00 49.19 96 GLN A C 1
ATOM 762 O O . GLN A 1 96 ? 6.795 17.610 -12.360 1.00 49.19 96 GLN A O 1
ATOM 767 N N . THR A 1 97 ? 5.191 19.175 -12.476 1.00 50.00 97 THR A N 1
ATOM 768 C CA . THR A 1 97 ? 5.403 19.480 -13.896 1.00 50.00 97 THR A CA 1
ATOM 769 C C . THR A 1 97 ? 6.735 20.200 -14.124 1.00 50.00 97 THR A C 1
ATOM 771 O O . THR A 1 97 ? 7.283 20.156 -15.222 1.00 50.00 97 THR A O 1
ATOM 774 N N . ASP A 1 98 ? 7.288 20.813 -13.072 1.00 54.81 98 ASP A N 1
ATOM 775 C CA . ASP A 1 98 ? 8.574 21.512 -13.056 1.00 54.81 98 ASP A CA 1
ATOM 776 C C . ASP A 1 98 ? 9.788 20.568 -13.124 1.00 54.81 98 ASP A C 1
ATOM 778 O O . ASP A 1 98 ? 10.935 20.993 -13.308 1.00 54.81 98 ASP A O 1
ATOM 782 N N . PHE A 1 99 ? 9.567 19.253 -13.042 1.00 57.25 99 PHE A N 1
ATOM 783 C CA . PHE A 1 99 ? 10.642 18.272 -13.133 1.00 57.25 99 PHE A CA 1
ATOM 784 C C . PHE A 1 99 ? 11.386 18.313 -14.477 1.00 57.25 99 PHE A C 1
ATOM 786 O O . PHE A 1 99 ? 12.587 18.036 -14.529 1.00 57.25 99 PHE A O 1
ATOM 793 N N . PHE A 1 100 ? 10.709 18.728 -15.550 1.00 60.47 100 PHE A N 1
ATOM 794 C CA . PHE A 1 100 ? 11.311 18.929 -16.871 1.00 60.47 100 PHE A CA 1
ATOM 795 C C . PHE A 1 100 ? 11.589 20.398 -17.193 1.00 60.47 100 PHE A C 1
ATOM 797 O O . PHE A 1 100 ? 12.069 20.690 -18.292 1.00 60.47 100 PHE A O 1
ATOM 804 N N . ASP A 1 101 ? 11.349 21.318 -16.251 1.00 64.25 101 ASP A N 1
ATOM 805 C CA . ASP A 1 101 ? 11.570 22.734 -16.501 1.00 64.25 101 ASP A CA 1
ATOM 806 C C . ASP A 1 101 ? 13.028 22.998 -16.860 1.00 64.25 101 ASP A C 1
ATOM 808 O O . ASP A 1 101 ? 13.986 22.524 -16.233 1.00 64.25 101 ASP A O 1
ATOM 812 N N . VAL A 1 102 ? 13.176 23.774 -17.927 1.00 62.81 102 VAL A N 1
ATOM 813 C CA . VAL A 1 102 ? 14.455 24.184 -18.479 1.00 62.81 102 VAL A CA 1
ATOM 814 C C . VAL A 1 102 ? 14.766 25.572 -17.919 1.00 62.81 102 VAL A C 1
ATOM 816 O O . VAL A 1 102 ? 14.078 26.532 -18.282 1.00 62.81 102 VAL A O 1
ATOM 819 N N . PRO A 1 103 ? 15.804 25.743 -17.077 1.00 66.44 103 PRO A N 1
ATOM 820 C CA . PRO A 1 103 ? 16.178 27.072 -16.612 1.00 66.44 103 PRO A CA 1
ATOM 821 C C . PRO A 1 103 ? 16.569 27.953 -17.807 1.00 66.44 103 PRO A C 1
ATOM 823 O O . PRO A 1 103 ? 17.198 27.486 -18.761 1.00 66.44 103 PRO A O 1
ATOM 826 N N . LYS A 1 104 ? 16.188 29.236 -17.781 1.00 63.16 104 LYS A N 1
ATOM 827 C CA . LYS A 1 104 ? 16.283 30.127 -18.956 1.00 63.16 104 LYS A CA 1
ATOM 828 C C . LYS A 1 104 ? 17.714 30.259 -19.512 1.00 63.16 104 LYS A C 1
ATOM 830 O O . LYS A 1 104 ? 17.871 30.344 -20.733 1.00 63.16 104 LYS A O 1
ATOM 835 N N . ASP A 1 105 ? 18.725 30.116 -18.652 1.00 68.06 105 ASP A N 1
ATOM 836 C CA . ASP A 1 105 ? 20.140 30.385 -18.951 1.00 68.06 105 ASP A CA 1
ATOM 837 C C . ASP A 1 105 ? 21.026 29.131 -19.128 1.00 68.06 105 ASP A C 1
ATOM 839 O O . ASP A 1 105 ? 22.252 29.214 -19.047 1.00 68.06 105 ASP A O 1
ATOM 843 N N . VAL A 1 106 ? 20.449 27.946 -19.378 1.00 71.56 106 VAL A N 1
ATOM 844 C CA . VAL A 1 106 ? 21.252 26.728 -19.631 1.00 71.56 106 VAL A CA 1
ATOM 845 C C . VAL A 1 106 ? 21.708 26.602 -21.090 1.00 71.56 106 VAL A C 1
ATOM 847 O O . VAL A 1 106 ? 21.048 27.075 -22.020 1.00 71.56 106 VAL A O 1
ATOM 850 N N . SER A 1 107 ? 22.842 25.924 -21.304 1.00 76.69 107 SER A N 1
ATOM 851 C CA . SER A 1 107 ? 23.407 25.678 -22.637 1.00 76.69 107 SER A CA 1
ATOM 852 C C . SER A 1 107 ? 22.469 24.847 -23.524 1.00 76.69 107 SER A C 1
ATOM 854 O O . SER A 1 107 ? 21.653 24.070 -23.029 1.00 76.69 107 SER A O 1
ATOM 856 N N . LYS A 1 108 ? 22.609 24.960 -24.853 1.00 79.00 108 LYS A N 1
ATOM 857 C CA . LYS A 1 108 ? 21.795 24.198 -25.819 1.00 79.00 108 LYS A CA 1
ATOM 858 C C . LYS A 1 108 ? 21.885 22.680 -25.604 1.00 79.00 108 LYS A C 1
ATOM 860 O O . LYS A 1 108 ? 20.864 22.012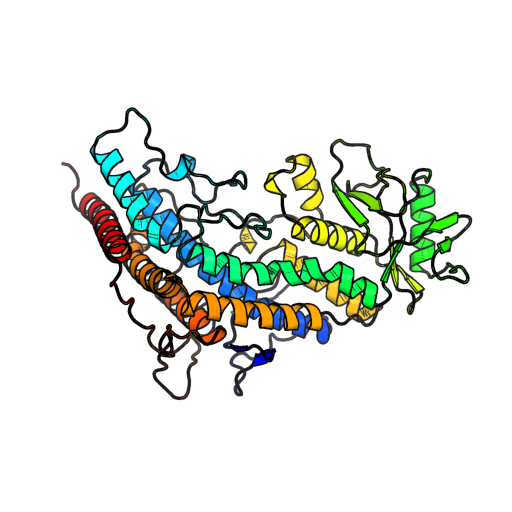 -25.646 1.00 79.00 108 LYS A O 1
ATOM 865 N N . VAL A 1 109 ? 23.074 22.178 -25.265 1.00 76.75 109 VAL A N 1
ATOM 866 C CA . VAL A 1 109 ? 23.308 20.761 -24.932 1.00 76.75 109 VAL A CA 1
ATOM 867 C C . VAL A 1 109 ? 22.464 20.323 -23.732 1.00 76.75 109 VAL A C 1
ATOM 869 O O . VAL A 1 109 ? 21.838 19.273 -23.769 1.00 76.75 109 VAL A O 1
ATOM 872 N N . ILE A 1 110 ? 22.375 21.150 -22.684 1.00 75.50 110 ILE A N 1
ATOM 873 C CA . ILE A 1 110 ? 21.535 20.842 -21.517 1.00 75.50 110 ILE A CA 1
ATOM 874 C C . ILE A 1 110 ? 20.050 20.830 -21.909 1.00 75.50 110 ILE A C 1
ATOM 876 O O . ILE A 1 110 ? 19.311 19.962 -21.452 1.00 75.50 110 ILE A O 1
ATOM 880 N N . LYS A 1 111 ? 19.609 21.749 -22.780 1.00 77.75 111 LYS A N 1
ATOM 881 C CA . LYS A 1 111 ? 18.222 21.773 -23.283 1.00 77.75 111 LYS A CA 1
ATOM 882 C C . LYS A 1 111 ? 17.884 20.512 -24.080 1.00 77.75 111 LYS A C 1
ATOM 884 O O . LYS A 1 111 ? 16.829 19.923 -23.859 1.00 77.75 111 LYS A O 1
ATOM 889 N N . ASP A 1 112 ? 18.784 20.088 -24.963 1.00 82.25 112 ASP A N 1
ATOM 890 C CA . ASP A 1 112 ? 18.608 18.882 -25.775 1.00 82.25 112 ASP A CA 1
ATOM 891 C C . ASP A 1 112 ? 18.582 17.623 -24.886 1.00 82.25 112 ASP A C 1
ATOM 893 O O . ASP A 1 112 ? 17.682 16.793 -25.024 1.00 82.25 112 ASP A O 1
ATOM 897 N N . ASN A 1 113 ? 19.461 17.537 -23.881 1.00 81.62 113 ASN A N 1
ATOM 898 C CA . ASN A 1 113 ? 19.482 16.425 -22.926 1.00 81.62 113 ASN A CA 1
ATOM 899 C C . ASN A 1 113 ? 18.216 16.364 -22.060 1.00 81.62 113 ASN A C 1
ATOM 901 O O . ASN A 1 113 ? 17.671 15.282 -21.849 1.00 81.62 113 ASN A O 1
ATOM 905 N N . LEU A 1 114 ? 17.690 17.506 -21.605 1.00 78.81 114 LEU A N 1
ATOM 906 C CA . LEU A 1 114 ? 16.410 17.556 -20.887 1.00 78.81 114 LEU A CA 1
ATOM 907 C C . LEU A 1 114 ? 15.238 17.109 -21.772 1.00 78.81 114 LEU A C 1
ATOM 909 O O . LEU A 1 114 ? 14.357 16.392 -21.301 1.00 78.81 114 LEU A O 1
ATOM 913 N N . LYS A 1 115 ? 15.251 17.448 -23.065 1.00 82.81 115 LYS A N 1
ATOM 914 C CA . LYS A 1 115 ? 14.235 16.977 -24.014 1.00 82.81 115 LYS A CA 1
ATOM 915 C C . LYS A 1 115 ? 14.314 15.465 -24.239 1.00 82.81 115 LYS A C 1
ATOM 917 O O . LYS A 1 115 ? 13.283 14.796 -24.254 1.00 82.81 115 LYS A O 1
ATOM 922 N N . LEU A 1 116 ? 15.520 14.908 -24.364 1.00 87.62 116 LEU A N 1
ATOM 923 C CA . LEU A 1 116 ? 15.723 13.455 -24.415 1.00 87.62 116 LEU A CA 1
ATOM 924 C C . LEU A 1 116 ? 15.258 12.780 -23.116 1.00 87.62 116 LEU A C 1
ATOM 926 O O . LEU A 1 116 ? 14.659 11.705 -23.150 1.00 87.62 116 LEU A O 1
ATOM 930 N N . HIS A 1 117 ? 15.467 13.421 -21.965 1.00 83.44 117 HIS A N 1
ATOM 931 C CA . HIS A 1 117 ? 14.974 12.914 -20.688 1.00 83.44 117 HIS A CA 1
ATOM 932 C C . HIS A 1 117 ? 13.443 12.873 -20.641 1.00 83.44 117 HIS A C 1
ATOM 934 O O . HIS A 1 117 ? 12.872 11.856 -20.248 1.00 83.44 117 HIS A O 1
ATOM 940 N N . GLN A 1 118 ? 12.778 13.924 -21.123 1.00 79.50 118 GLN A N 1
ATOM 941 C CA . GLN A 1 118 ? 11.320 13.962 -21.223 1.00 79.50 118 GLN A CA 1
ATOM 942 C C . GLN A 1 118 ? 10.796 12.845 -22.136 1.00 79.50 118 GLN A C 1
ATOM 944 O O . GLN A 1 118 ? 9.925 12.078 -21.735 1.00 79.50 118 GLN A O 1
ATOM 949 N N . LEU A 1 119 ? 11.381 12.682 -23.329 1.00 85.75 119 LEU A N 1
ATOM 950 C CA . LEU A 1 119 ? 10.989 11.624 -24.268 1.00 85.75 119 LEU A CA 1
ATOM 951 C C . LEU A 1 119 ? 11.220 10.219 -23.697 1.00 85.75 119 LEU A C 1
ATOM 953 O O . LEU A 1 119 ? 10.357 9.356 -23.822 1.00 85.75 119 LEU A O 1
ATOM 957 N N . SER A 1 120 ? 12.356 9.986 -23.034 1.00 87.38 120 SER A N 1
ATOM 958 C CA . SER A 1 120 ? 12.632 8.699 -22.378 1.00 87.38 120 SER A CA 1
ATOM 959 C C . SER A 1 120 ? 11.708 8.402 -21.193 1.00 87.38 120 SER A C 1
ATOM 961 O O . SER A 1 120 ? 11.547 7.238 -20.836 1.00 87.38 120 SER A O 1
ATOM 963 N N . SER A 1 121 ? 11.062 9.416 -20.616 1.00 81.81 121 SER A N 1
ATOM 964 C CA . SER A 1 121 ? 10.110 9.249 -19.514 1.00 81.81 121 SER A CA 1
ATOM 965 C C . SER A 1 121 ? 8.690 8.911 -19.977 1.00 81.81 121 SER A C 1
ATOM 967 O O . SER A 1 121 ? 7.861 8.567 -19.140 1.00 81.81 121 SER A O 1
ATOM 969 N N . TYR A 1 122 ? 8.406 8.939 -21.285 1.00 82.88 122 TYR 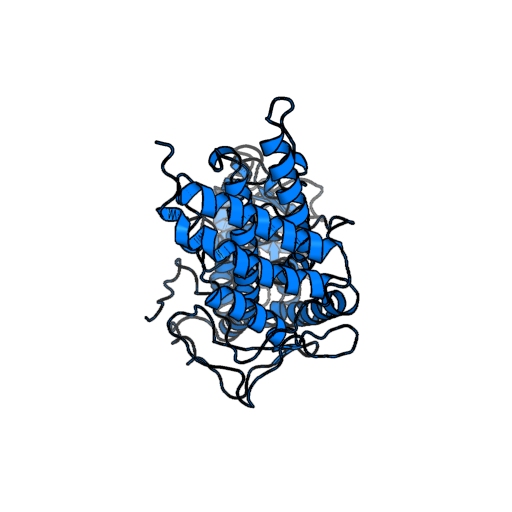A N 1
ATOM 970 C CA . TYR A 1 122 ? 7.065 8.677 -21.817 1.00 82.88 122 TYR A CA 1
ATOM 971 C C . TYR A 1 122 ? 6.439 7.355 -21.316 1.00 82.88 122 TYR A C 1
ATOM 973 O O . TYR A 1 122 ? 5.345 7.425 -20.757 1.00 82.88 122 TYR A O 1
ATOM 981 N N . PRO A 1 123 ? 7.111 6.181 -21.387 1.00 85.38 123 PRO A N 1
ATOM 982 C CA . PRO A 1 123 ? 6.533 4.925 -20.895 1.00 85.38 123 PRO A CA 1
ATOM 983 C C . PRO A 1 123 ? 6.288 4.932 -19.382 1.00 85.38 123 PRO A C 1
ATOM 985 O O . PRO A 1 123 ? 5.419 4.224 -18.883 1.00 85.38 123 PRO A O 1
ATOM 988 N N . LEU A 1 124 ? 7.042 5.741 -18.626 1.00 79.81 124 LEU A N 1
ATOM 989 C CA . LEU A 1 124 ? 6.863 5.855 -17.182 1.00 79.81 124 LEU A CA 1
ATOM 990 C C . LEU A 1 124 ? 5.596 6.639 -16.814 1.00 79.81 124 LEU A C 1
ATOM 992 O O . LEU A 1 124 ? 4.942 6.285 -15.833 1.00 79.81 124 LEU A O 1
ATOM 996 N N . GLY A 1 125 ? 5.279 7.679 -17.588 1.00 70.88 125 GLY A N 1
ATOM 997 C CA . GLY A 1 125 ? 4.309 8.723 -17.256 1.00 70.88 125 GLY A CA 1
ATOM 998 C C . GLY A 1 125 ? 4.990 9.991 -16.722 1.00 70.88 125 GLY A C 1
ATOM 999 O O . GLY A 1 125 ? 5.970 9.920 -15.978 1.00 70.88 125 GLY A O 1
ATOM 1000 N N . GLU A 1 126 ? 4.473 11.165 -17.105 1.00 52.50 126 GLU A N 1
ATOM 1001 C CA . GLU A 1 126 ? 5.086 12.478 -16.817 1.00 52.50 126 GLU A CA 1
ATOM 1002 C C . GLU A 1 126 ? 5.133 12.828 -15.317 1.00 52.50 126 GLU A C 1
ATOM 1004 O O . GLU A 1 126 ? 5.967 13.628 -14.903 1.00 52.50 126 GLU A O 1
ATOM 1009 N N . ALA A 1 127 ? 4.285 12.207 -14.490 1.00 50.06 127 ALA A N 1
ATOM 1010 C CA . ALA A 1 127 ? 4.090 12.580 -13.089 1.00 50.06 127 ALA A CA 1
ATOM 1011 C C . ALA A 1 127 ? 4.810 11.668 -12.077 1.00 50.06 127 ALA A C 1
ATOM 1013 O O . ALA A 1 127 ? 4.606 11.826 -10.868 1.00 50.06 127 ALA A O 1
ATOM 1014 N N . LYS A 1 128 ? 5.647 10.705 -12.505 1.00 52.53 128 LYS A N 1
ATOM 1015 C CA . LYS A 1 128 ? 6.331 9.823 -11.543 1.00 52.53 128 LYS A CA 1
ATOM 1016 C C . LYS A 1 128 ? 7.560 10.483 -10.902 1.00 52.53 128 LYS A C 1
ATOM 1018 O O . LYS A 1 128 ? 8.707 10.105 -11.137 1.00 52.53 128 LYS A O 1
ATOM 1023 N N . ILE A 1 129 ? 7.269 11.392 -9.981 1.00 46.91 129 ILE A N 1
ATOM 1024 C CA . ILE A 1 129 ? 8.088 11.707 -8.807 1.00 46.91 129 ILE A CA 1
ATOM 1025 C C . ILE A 1 129 ? 8.219 10.405 -8.003 1.00 46.91 129 ILE A C 1
ATOM 1027 O O . ILE A 1 129 ? 7.223 9.684 -7.860 1.00 46.91 129 ILE A O 1
ATOM 1031 N N . LEU A 1 130 ? 9.381 10.086 -7.414 1.00 43.84 130 LEU A N 1
ATOM 1032 C CA . LEU A 1 130 ? 9.441 9.041 -6.377 1.00 43.84 130 LEU A CA 1
ATOM 1033 C C . LEU A 1 130 ? 8.866 9.601 -5.088 1.00 43.84 130 LEU A C 1
ATOM 1035 O O . LEU A 1 130 ? 9.513 9.623 -4.038 1.00 43.84 130 LEU A O 1
ATOM 1039 N N . ASN A 1 131 ? 7.611 10.040 -5.168 1.00 40.84 131 ASN A N 1
ATOM 1040 C CA . ASN A 1 131 ? 6.827 10.266 -3.992 1.00 40.84 131 ASN A CA 1
ATOM 1041 C C . ASN A 1 131 ? 6.982 8.999 -3.164 1.00 40.84 131 ASN A C 1
ATOM 1043 O O . ASN A 1 131 ? 6.715 7.881 -3.623 1.00 40.84 131 ASN A O 1
ATOM 1047 N N . ARG A 1 132 ? 7.429 9.194 -1.928 1.00 39.12 132 ARG A N 1
ATOM 1048 C CA . ARG A 1 132 ? 7.125 8.289 -0.835 1.00 39.12 132 ARG A CA 1
ATOM 1049 C C . ARG A 1 132 ? 5.601 8.249 -0.760 1.00 39.12 132 ARG A C 1
ATOM 1051 O O . ARG A 1 132 ? 5.017 8.930 0.071 1.00 39.12 132 ARG A O 1
ATOM 1058 N N . LEU A 1 133 ? 4.944 7.529 -1.671 1.00 46.81 133 LEU A N 1
ATOM 1059 C CA . LEU A 1 133 ? 3.511 7.293 -1.654 1.00 46.81 133 LEU A CA 1
ATOM 1060 C C . LEU A 1 133 ? 3.266 6.311 -0.518 1.00 46.81 133 LEU A C 1
ATOM 1062 O O . LEU A 1 133 ? 2.927 5.151 -0.699 1.00 46.81 133 LEU A O 1
ATOM 1066 N N . THR A 1 134 ? 3.464 6.811 0.695 1.00 45.25 134 THR A N 1
ATOM 1067 C CA . THR A 1 134 ? 3.037 6.216 1.946 1.00 45.25 134 THR A CA 1
ATOM 1068 C C . THR A 1 134 ? 1.518 6.320 2.088 1.00 45.25 134 THR A C 1
ATOM 1070 O O . THR A 1 134 ? 1.047 6.163 3.204 1.00 45.25 134 THR A O 1
ATOM 1073 N N . GLN A 1 135 ? 0.766 6.613 1.009 1.00 48.16 135 GLN A N 1
ATOM 1074 C CA . GLN A 1 135 ? -0.696 6.732 0.948 1.00 48.16 135 GLN A CA 1
ATOM 1075 C C . GLN A 1 135 ? -1.236 6.520 -0.479 1.00 48.16 135 GLN A C 1
ATOM 1077 O O . GLN A 1 135 ? -0.511 6.690 -1.463 1.00 48.16 135 GLN A O 1
ATOM 1082 N N . ALA A 1 136 ? -2.528 6.199 -0.598 1.00 40.22 136 ALA A N 1
ATOM 1083 C CA . ALA A 1 136 ? -3.241 6.150 -1.874 1.00 40.22 136 ALA A CA 1
ATOM 1084 C C . ALA A 1 136 ? -3.312 7.542 -2.536 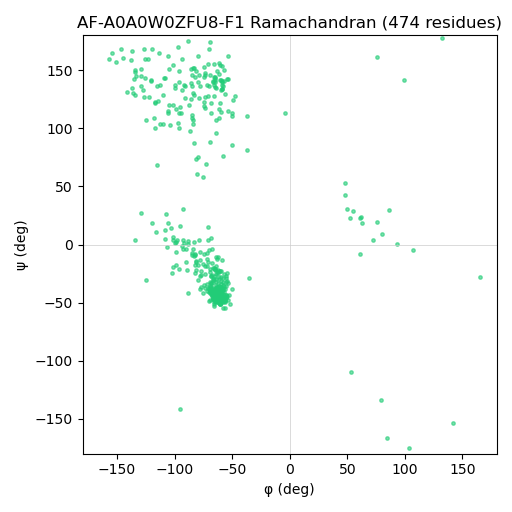1.00 40.22 136 ALA A C 1
ATOM 1086 O O . ALA A 1 136 ? -3.637 8.538 -1.887 1.00 40.22 136 ALA A O 1
ATOM 1087 N N . VAL A 1 137 ? -3.035 7.610 -3.841 1.00 48.66 137 VAL A N 1
ATOM 1088 C CA . VAL A 1 137 ? -3.226 8.829 -4.642 1.00 48.66 137 VAL A CA 1
ATOM 1089 C C . VAL A 1 137 ? -4.687 8.872 -5.084 1.00 48.66 137 VAL A C 1
ATOM 1091 O O . VAL A 1 137 ? -5.106 8.072 -5.918 1.00 48.66 137 VAL A O 1
ATOM 1094 N N . TYR A 1 138 ? -5.476 9.767 -4.488 1.00 36.75 138 TYR A N 1
ATOM 1095 C CA . TYR A 1 138 ? -6.902 9.928 -4.812 1.00 36.75 138 TYR A CA 1
ATOM 1096 C C . TYR A 1 138 ? -7.144 10.788 -6.054 1.00 36.75 138 TYR A C 1
ATOM 1098 O O . TYR A 1 138 ? -8.161 10.624 -6.727 1.00 36.75 138 TYR A O 1
ATOM 1106 N N . GLU A 1 139 ? -6.206 11.668 -6.392 1.00 40.03 139 GLU A N 1
ATOM 1107 C CA . GLU A 1 139 ? -6.260 12.450 -7.622 1.00 40.03 139 GLU A CA 1
ATOM 1108 C C . GLU A 1 139 ? -5.694 11.598 -8.758 1.00 40.03 139 GLU A C 1
ATOM 1110 O O . GLU A 1 139 ? -4.501 11.591 -9.054 1.00 40.03 139 GLU A O 1
ATOM 1115 N N . ARG A 1 140 ? -6.573 10.802 -9.377 1.00 38.22 140 ARG A N 1
ATOM 1116 C CA . ARG A 1 140 ? -6.280 10.237 -10.693 1.00 38.22 140 ARG A CA 1
ATOM 1117 C C . ARG A 1 140 ? -6.184 11.404 -11.656 1.00 38.22 140 ARG A C 1
ATOM 1119 O O . ARG A 1 140 ? -7.201 11.995 -12.014 1.00 38.22 140 ARG A O 1
ATOM 1126 N N . ASN A 1 141 ? -4.969 11.712 -12.081 1.00 35.09 141 ASN A N 1
ATOM 1127 C CA . ASN A 1 141 ? -4.786 12.588 -13.215 1.00 35.09 141 ASN A CA 1
ATOM 1128 C C . ASN A 1 141 ? -5.556 11.991 -14.404 1.00 35.09 141 ASN A C 1
ATOM 1130 O O . ASN A 1 141 ? -5.433 10.805 -14.718 1.00 35.09 141 ASN A O 1
ATOM 1134 N N . SER A 1 142 ? -6.374 12.805 -15.065 1.00 36.66 142 SER A N 1
ATOM 1135 C CA . SER A 1 142 ? -7.119 12.384 -16.262 1.00 36.66 142 SER A CA 1
ATOM 1136 C C . SER A 1 142 ? -6.196 12.101 -17.461 1.00 36.66 142 SER A C 1
ATOM 1138 O O . SER A 1 142 ? -6.661 11.622 -18.491 1.00 36.66 142 SER A O 1
ATOM 1140 N N . MET A 1 143 ? -4.886 12.341 -17.298 1.00 40.59 143 MET A N 1
ATOM 1141 C CA . MET A 1 143 ? -3.818 12.088 -18.266 1.00 40.59 143 MET A CA 1
ATOM 1142 C C . MET A 1 143 ? -2.734 11.103 -17.771 1.00 40.59 143 MET A C 1
ATOM 1144 O O . MET A 1 143 ? -1.647 11.088 -18.341 1.00 40.59 143 MET A O 1
ATOM 1148 N N . ILE A 1 144 ? -2.975 10.272 -16.737 1.00 49.41 144 ILE A N 1
ATOM 1149 C CA . ILE A 1 144 ? -2.006 9.218 -16.349 1.00 49.41 144 ILE A CA 1
ATOM 1150 C C . ILE A 1 144 ? -1.972 8.136 -17.442 1.00 49.41 144 ILE A C 1
ATOM 1152 O O . ILE A 1 144 ? -2.710 7.154 -17.385 1.00 49.41 144 ILE A O 1
ATOM 1156 N N . CYS A 1 145 ? -1.115 8.329 -18.440 1.00 56.03 145 CYS A N 1
ATOM 1157 C CA . CYS A 1 145 ? -0.704 7.314 -19.410 1.00 56.03 145 CYS A CA 1
ATOM 1158 C C . CYS A 1 145 ? 0.624 6.691 -18.938 1.00 56.03 145 CYS A C 1
ATOM 1160 O O . CYS A 1 145 ? 1.407 7.373 -18.273 1.00 56.03 145 CYS A O 1
ATOM 1162 N N . GLY A 1 146 ? 0.885 5.417 -19.248 1.00 71.44 146 GLY A N 1
ATOM 1163 C CA . GLY A 1 146 ? 2.142 4.752 -18.883 1.00 71.44 146 GLY A CA 1
ATOM 1164 C C . GLY A 1 146 ? 2.083 3.777 -17.705 1.00 71.44 146 GLY A C 1
ATOM 1165 O O . GLY A 1 146 ? 1.043 3.517 -17.090 1.00 71.44 146 GLY A O 1
ATOM 1166 N N . GLU A 1 147 ? 3.256 3.265 -17.336 1.00 80.81 147 GLU A N 1
ATOM 1167 C CA . GLU A 1 147 ? 3.463 2.333 -16.225 1.00 80.81 147 GLU A CA 1
ATOM 1168 C C . GLU A 1 147 ? 3.029 2.897 -14.858 1.00 80.81 147 GLU A C 1
ATOM 1170 O O . GLU A 1 147 ? 2.726 2.133 -13.936 1.00 80.81 147 GLU A O 1
ATOM 1175 N N . GLN A 1 148 ? 2.967 4.225 -14.705 1.00 76.50 148 GLN A N 1
ATOM 1176 C CA . GLN A 1 148 ? 2.411 4.885 -13.522 1.00 76.50 148 GLN A CA 1
ATOM 1177 C C . GLN A 1 148 ? 0.932 4.534 -13.302 1.00 76.50 148 GLN A C 1
ATOM 1179 O O . GLN A 1 148 ? 0.522 4.342 -12.155 1.00 76.50 148 GLN A O 1
ATOM 1184 N N . GLY A 1 149 ? 0.130 4.421 -14.365 1.00 75.19 149 GLY A N 1
ATOM 1185 C CA . GLY A 1 149 ? -1.285 4.047 -14.262 1.00 75.19 149 GLY A CA 1
ATOM 1186 C C . GLY A 1 149 ? -1.458 2.606 -13.781 1.00 75.19 149 GLY A C 1
ATOM 1187 O O . GLY A 1 149 ? -2.272 2.325 -12.893 1.00 75.19 149 GLY A O 1
ATOM 1188 N N . LEU A 1 150 ? -0.616 1.704 -14.295 1.00 81.50 150 LEU A N 1
ATOM 1189 C CA . LEU A 1 150 ? -0.536 0.318 -13.838 1.00 81.50 150 LEU A CA 1
ATOM 1190 C C . LEU A 1 150 ? -0.112 0.249 -12.367 1.00 81.50 150 LEU A C 1
ATOM 1192 O O . LEU A 1 150 ? -0.783 -0.390 -11.559 1.00 81.50 150 LEU A O 1
ATOM 1196 N N . PHE A 1 151 ? 0.943 0.979 -11.990 1.00 81.81 151 PHE A N 1
ATOM 1197 C CA . PHE A 1 151 ? 1.388 1.066 -10.601 1.00 81.81 151 PHE A CA 1
ATOM 1198 C C . PHE A 1 151 ? 0.280 1.597 -9.687 1.00 81.81 151 PHE A C 1
ATOM 1200 O O . PHE A 1 151 ? 0.021 0.990 -8.658 1.00 81.81 151 PHE A O 1
ATOM 1207 N N . GLY A 1 152 ? -0.412 2.681 -10.053 1.00 75.25 152 GLY A N 1
ATOM 1208 C CA . GLY A 1 152 ? -1.498 3.250 -9.249 1.00 75.25 152 GLY A CA 1
ATOM 1209 C C . GLY A 1 152 ? -2.671 2.283 -9.058 1.00 75.25 152 GLY A C 1
ATOM 1210 O O . GLY A 1 152 ? -3.226 2.183 -7.959 1.00 75.25 152 GLY A O 1
ATOM 1211 N N . THR A 1 153 ? -3.005 1.519 -10.102 1.00 78.81 153 THR A N 1
ATOM 1212 C CA . THR A 1 153 ? -4.045 0.481 -10.050 1.00 78.81 153 THR A CA 1
ATOM 1213 C C . THR A 1 153 ? -3.695 -0.592 -9.023 1.00 78.81 153 THR A C 1
ATOM 1215 O O . THR A 1 153 ? -4.508 -0.896 -8.151 1.00 78.81 153 THR A O 1
ATOM 1218 N N . ILE A 1 154 ? -2.466 -1.111 -9.069 1.00 80.56 154 ILE A N 1
ATOM 1219 C CA . ILE A 1 154 ? -2.023 -2.184 -8.173 1.00 80.56 154 ILE A CA 1
ATOM 1220 C C . ILE A 1 154 ? -1.743 -1.637 -6.761 1.00 80.56 154 ILE A C 1
ATOM 1222 O O . ILE A 1 154 ? -2.171 -2.229 -5.776 1.00 80.56 154 ILE A O 1
ATOM 1226 N N . HIS A 1 155 ? -1.111 -0.467 -6.633 1.00 79.44 155 HIS A N 1
ATOM 1227 C CA . HIS A 1 155 ? -0.789 0.186 -5.356 1.00 79.44 155 HIS A CA 1
ATOM 1228 C C . HIS A 1 155 ? -2.029 0.502 -4.512 1.00 79.44 155 HIS A C 1
ATOM 1230 O O . HIS A 1 155 ? -1.965 0.485 -3.284 1.00 79.44 155 HIS A O 1
ATOM 1236 N N . THR A 1 156 ? -3.184 0.722 -5.146 1.00 73.38 156 THR A N 1
ATOM 1237 C CA . THR A 1 156 ? -4.457 0.881 -4.429 1.00 73.38 156 THR A CA 1
ATOM 1238 C C . THR A 1 156 ? -4.748 -0.326 -3.518 1.00 73.38 156 THR A C 1
ATOM 1240 O O . THR A 1 156 ? -5.318 -0.138 -2.443 1.00 73.38 156 THR A O 1
ATOM 1243 N N . ALA A 1 157 ? -4.265 -1.533 -3.854 1.00 76.19 157 ALA A N 1
ATOM 1244 C CA . ALA A 1 157 ? -4.437 -2.749 -3.045 1.00 76.19 157 ALA A CA 1
ATOM 1245 C C . ALA A 1 157 ? -3.946 -2.611 -1.610 1.00 76.19 157 ALA A C 1
ATOM 1247 O O . ALA A 1 157 ? -4.469 -3.244 -0.705 1.00 76.19 157 ALA A O 1
ATOM 1248 N N . VAL A 1 158 ? -2.906 -1.809 -1.422 1.00 77.56 158 VAL A N 1
ATOM 1249 C CA . VAL A 1 158 ? -2.155 -1.726 -0.173 1.00 77.56 158 VAL A CA 1
ATOM 1250 C C . VAL A 1 158 ? -2.909 -0.887 0.862 1.00 77.56 158 VAL A C 1
ATOM 1252 O O . VAL A 1 158 ? -2.805 -1.140 2.057 1.00 77.56 158 VAL A O 1
ATOM 1255 N N . TRP A 1 159 ? -3.740 0.059 0.413 1.00 79.44 159 TRP A N 1
ATOM 1256 C CA . TRP A 1 159 ? -4.500 0.967 1.282 1.00 79.44 159 TRP A CA 1
ATOM 1257 C C . TRP A 1 159 ? -5.973 0.595 1.433 1.00 79.44 159 TRP A C 1
ATOM 1259 O O . TRP A 1 159 ? -6.590 0.937 2.441 1.00 79.44 159 TRP A O 1
ATOM 1269 N N . GLN A 1 160 ? -6.545 -0.125 0.465 1.00 82.50 160 GLN A N 1
ATOM 1270 C CA . GLN A 1 160 ? -7.953 -0.532 0.512 1.00 82.50 160 GLN A CA 1
ATOM 1271 C C . GLN A 1 160 ? -8.345 -1.381 1.733 1.00 82.50 160 GLN A C 1
ATOM 1273 O O . GLN A 1 160 ? -9.431 -1.136 2.266 1.00 82.50 160 GLN A O 1
ATOM 1278 N N . PRO A 1 161 ? -7.505 -2.309 2.240 1.00 86.56 161 PRO A N 1
ATOM 1279 C CA . PRO A 1 161 ? -7.788 -3.021 3.483 1.00 86.56 161 PRO A CA 1
ATOM 1280 C C . PRO A 1 161 ? -8.030 -2.066 4.652 1.00 86.56 161 PRO A C 1
ATOM 1282 O O . PRO A 1 161 ? -8.999 -2.221 5.388 1.00 86.56 161 PRO A O 1
ATOM 1285 N N . VAL A 1 162 ? -7.207 -1.022 4.772 1.00 87.31 162 VAL A N 1
ATOM 1286 C CA . VAL A 1 162 ? -7.347 -0.013 5.827 1.00 87.31 162 VAL A CA 1
ATOM 1287 C C . VAL A 1 162 ? -8.582 0.861 5.609 1.00 87.31 162 VAL A C 1
ATOM 1289 O O . VAL A 1 162 ? -9.309 1.132 6.557 1.00 87.31 162 VAL A O 1
ATOM 1292 N N . LEU A 1 163 ? -8.871 1.267 4.370 1.00 86.50 163 LEU A N 1
ATOM 1293 C CA . LEU A 1 163 ? -10.075 2.051 4.055 1.00 86.50 163 LEU A CA 1
ATOM 1294 C C . LEU A 1 163 ? -11.371 1.284 4.328 1.00 86.50 163 LEU A C 1
ATOM 1296 O O . LEU A 1 163 ? -12.380 1.873 4.711 1.00 86.50 163 LEU A O 1
ATOM 1300 N N . SER A 1 164 ? -11.339 -0.034 4.148 1.00 88.88 164 SER A N 1
ATOM 1301 C CA . SER A 1 164 ? -12.478 -0.922 4.389 1.00 88.88 164 SER A CA 1
ATOM 1302 C C . SER A 1 164 ? -12.626 -1.312 5.864 1.00 88.88 164 SER A C 1
ATOM 1304 O O . SER A 1 164 ? -13.703 -1.747 6.284 1.00 88.88 164 SER A O 1
ATOM 1306 N N . LEU A 1 165 ? -11.569 -1.138 6.662 1.00 91.25 165 LEU A N 1
ATOM 1307 C CA . LEU A 1 165 ? -11.495 -1.577 8.053 1.00 91.25 165 LEU A CA 1
ATOM 1308 C C . LEU A 1 165 ? -12.587 -0.973 8.955 1.00 91.25 165 LEU A C 1
ATOM 1310 O O . LEU A 1 165 ? -13.229 -1.755 9.654 1.00 91.25 165 LEU A O 1
ATOM 1314 N N . PRO A 1 166 ? -12.908 0.341 8.923 1.00 93.12 166 PRO A N 1
ATOM 1315 C CA . PRO A 1 166 ? -13.999 0.902 9.730 1.00 93.12 166 PRO A CA 1
ATOM 1316 C C . PRO A 1 166 ? -15.350 0.225 9.472 1.00 93.12 166 PRO A C 1
ATOM 1318 O O . PRO A 1 166 ? -16.115 -0.047 10.401 1.00 93.12 166 PRO A O 1
ATOM 1321 N N . GLY A 1 167 ? -15.636 -0.076 8.201 1.00 92.06 167 GLY A N 1
ATOM 1322 C CA . GLY A 1 167 ? -16.857 -0.765 7.798 1.00 92.06 167 GLY A CA 1
ATOM 1323 C C . GLY A 1 167 ? -16.883 -2.219 8.269 1.00 92.06 167 GLY A C 1
ATOM 1324 O O . GLY A 1 167 ? -17.918 -2.691 8.740 1.00 92.06 167 GLY A O 1
ATOM 1325 N N . LEU A 1 168 ? -15.751 -2.927 8.185 1.00 92.50 168 LEU A N 1
ATOM 1326 C CA . LEU A 1 168 ? -15.653 -4.310 8.654 1.00 92.50 168 LEU A CA 1
ATOM 1327 C C . LEU A 1 168 ? -15.728 -4.410 10.184 1.00 92.50 168 LEU A C 1
ATOM 1329 O O . LEU A 1 168 ? -16.439 -5.272 10.693 1.00 92.50 168 LEU A O 1
ATOM 1333 N N . LEU A 1 169 ? -15.069 -3.511 10.915 1.00 94.88 169 LEU A N 1
ATOM 1334 C CA . LEU A 1 169 ? -15.168 -3.418 12.373 1.00 94.88 169 LEU A CA 1
ATOM 1335 C C . LEU A 1 169 ? -16.622 -3.188 12.805 1.00 94.88 169 LEU A C 1
ATOM 1337 O O . LEU A 1 169 ? -17.140 -3.923 13.642 1.00 94.88 169 LEU A O 1
ATOM 1341 N N . THR A 1 170 ? -17.320 -2.248 12.160 1.00 92.88 170 THR A N 1
ATOM 1342 C CA . THR A 1 170 ? -18.738 -1.970 12.449 1.00 92.88 170 THR A CA 1
ATOM 1343 C C . THR A 1 170 ? -19.624 -3.199 12.206 1.00 92.88 170 THR A C 1
ATOM 1345 O O . THR A 1 170 ? -20.489 -3.510 13.022 1.00 92.88 170 THR A O 1
ATOM 1348 N N . LYS A 1 171 ? -19.389 -3.951 11.119 1.00 92.56 171 LYS A N 1
ATOM 1349 C CA . LYS A 1 171 ? -20.099 -5.216 10.843 1.00 92.56 171 LYS A CA 1
ATOM 1350 C C . LYS A 1 171 ? -19.823 -6.300 11.890 1.00 92.56 171 LYS A C 1
ATOM 1352 O O . LYS A 1 171 ? -20.697 -7.119 12.144 1.00 92.56 171 LYS A O 1
ATOM 1357 N N . ASN A 1 172 ? -18.645 -6.280 12.509 1.00 93.06 172 ASN A N 1
ATOM 1358 C CA . ASN A 1 172 ? -18.251 -7.183 13.592 1.00 93.06 172 ASN A CA 1
ATOM 1359 C C . ASN A 1 172 ? -18.550 -6.588 14.980 1.00 93.06 172 ASN A C 1
ATOM 1361 O O . ASN A 1 172 ? -17.860 -6.883 15.944 1.00 93.06 172 ASN A O 1
ATOM 1365 N N . SER A 1 173 ? -19.586 -5.751 15.106 1.00 94.00 173 SER A N 1
ATOM 1366 C CA . SER A 1 173 ? -20.072 -5.223 16.394 1.00 94.00 173 SER A CA 1
ATOM 1367 C C . SER A 1 173 ? -19.062 -4.388 17.197 1.00 94.00 173 SER A C 1
ATOM 1369 O O . SER A 1 173 ? -19.211 -4.240 18.414 1.00 94.00 173 SER A O 1
ATOM 1371 N N . PHE A 1 174 ? -18.049 -3.821 16.534 1.00 96.06 174 PHE A N 1
ATOM 1372 C CA . PHE A 1 174 ? -17.221 -2.768 17.113 1.00 96.06 174 PHE A CA 1
ATOM 1373 C C . PHE A 1 174 ? -17.889 -1.413 16.914 1.00 96.06 174 PHE A C 1
ATOM 1375 O O . PHE A 1 174 ? -18.366 -1.089 15.825 1.00 96.06 174 PHE A O 1
ATOM 1382 N N . VAL A 1 175 ? -17.881 -0.595 17.959 1.00 95.12 175 VAL A N 1
ATOM 1383 C CA . VAL A 1 175 ? -18.515 0.722 17.955 1.00 95.12 175 VAL A CA 1
ATOM 1384 C C . VAL A 1 175 ? -17.580 1.744 18.579 1.00 95.12 175 VAL A C 1
ATOM 1386 O O . VAL A 1 175 ? -16.870 1.453 19.544 1.00 95.12 175 VAL A O 1
ATOM 1389 N N . TYR A 1 176 ? -17.575 2.951 18.018 1.00 96.25 176 TYR A N 1
ATOM 1390 C CA . TYR A 1 176 ? -16.826 4.065 18.574 1.00 96.25 176 TYR A CA 1
ATOM 1391 C C . TYR A 1 176 ? -17.636 4.740 19.684 1.00 96.25 176 TYR A C 1
ATOM 1393 O O . TYR A 1 176 ? -18.799 5.111 19.496 1.00 96.25 176 TYR A O 1
ATOM 1401 N N . VAL A 1 177 ? -16.996 4.918 20.836 1.00 95.38 177 VAL A N 1
ATOM 1402 C CA . VAL A 1 177 ? -17.498 5.646 22.001 1.00 95.38 177 VAL A CA 1
ATOM 1403 C C . VAL A 1 177 ? -16.781 6.998 22.025 1.00 95.38 177 VAL A C 1
ATOM 1405 O O . VAL A 1 177 ? -15.603 7.044 22.387 1.00 95.38 177 VAL A O 1
ATOM 1408 N N . PRO A 1 178 ? -17.435 8.097 21.612 1.00 93.62 178 PRO A N 1
ATOM 1409 C CA . PRO A 1 178 ? -16.819 9.417 21.608 1.00 93.62 178 PRO A CA 1
ATOM 1410 C C . PRO A 1 178 ? -16.377 9.859 23.005 1.00 93.62 178 PRO A C 1
ATOM 1412 O O . PRO A 1 178 ? -17.081 9.643 23.992 1.00 93.62 178 PRO A O 1
ATOM 1415 N N . CYS A 1 179 ? -15.227 10.528 23.078 1.00 93.00 179 CYS A N 1
ATOM 1416 C CA . CYS A 1 179 ? -14.860 11.296 24.260 1.00 93.00 179 CYS A CA 1
ATOM 1417 C C . CYS A 1 179 ? -15.842 12.464 24.419 1.00 93.00 179 CYS A C 1
ATOM 1419 O O . CYS A 1 179 ? -16.161 13.146 23.444 1.00 93.00 179 CYS A O 1
ATOM 1421 N N . LEU A 1 180 ? -16.312 12.711 25.639 1.00 89.19 180 LEU A N 1
ATOM 1422 C CA . LEU A 1 180 ? -17.070 13.923 25.943 1.00 89.19 180 LEU A CA 1
ATOM 1423 C C . LEU A 1 180 ? -16.111 15.128 26.013 1.00 89.19 180 LEU A C 1
ATOM 1425 O O . LEU A 1 180 ? -14.927 14.967 26.302 1.00 89.19 180 LEU A O 1
ATOM 1429 N N . LEU A 1 181 ? -16.595 16.337 25.733 1.00 87.31 181 LEU A N 1
ATOM 1430 C CA . LEU A 1 181 ? -15.747 17.541 25.704 1.00 87.31 181 LEU A CA 1
ATOM 1431 C C . LEU A 1 181 ? -15.404 18.070 27.100 1.00 87.31 181 LEU A C 1
ATOM 1433 O O . LEU A 1 181 ? -14.383 18.724 27.283 1.00 87.31 181 LEU A O 1
ATOM 1437 N N . ASP A 1 182 ? -16.259 17.791 28.081 1.00 88.56 182 ASP A N 1
ATOM 1438 C CA . ASP A 1 182 ? -16.171 18.299 29.448 1.00 88.56 182 ASP A CA 1
ATOM 1439 C C . ASP A 1 182 ? -15.414 17.364 30.405 1.00 88.56 182 ASP A C 1
ATOM 1441 O O . ASP A 1 182 ? -15.359 17.640 31.604 1.00 88.56 182 ASP A O 1
ATOM 1445 N N . ILE A 1 183 ? -14.845 16.255 29.915 1.00 90.56 183 ILE A N 1
ATOM 1446 C CA . ILE A 1 183 ? -14.187 15.282 30.794 1.00 90.56 183 ILE A CA 1
ATOM 1447 C C . ILE A 1 183 ? -12.734 15.650 31.080 1.00 90.56 183 ILE A C 1
ATOM 1449 O O . ILE A 1 183 ? -11.971 16.064 30.208 1.00 90.56 183 ILE A O 1
ATOM 1453 N N . SER A 1 184 ? -12.342 15.461 32.338 1.00 92.75 184 SER A N 1
ATOM 1454 C CA . SER A 1 184 ? -10.965 15.669 32.794 1.00 92.75 184 SER A CA 1
ATOM 1455 C C . SER A 1 184 ? -10.057 14.474 32.451 1.00 92.75 184 SER A C 1
ATOM 1457 O O . SER A 1 184 ? -10.559 13.362 32.267 1.00 92.75 184 SER A O 1
ATOM 1459 N N . PRO A 1 185 ? -8.718 14.633 32.458 1.00 92.81 185 PRO A N 1
ATOM 1460 C CA . PRO A 1 185 ? -7.789 13.513 32.269 1.00 92.81 185 PRO A CA 1
ATOM 1461 C C . PRO A 1 185 ? -7.978 12.372 33.283 1.00 92.81 185 PRO A C 1
ATOM 1463 O O . PRO A 1 185 ? -7.839 11.198 32.939 1.00 92.81 185 PRO A O 1
ATOM 1466 N N . THR A 1 186 ? -8.327 12.701 34.532 1.00 94.94 186 THR A N 1
ATOM 1467 C CA . THR A 1 186 ? -8.617 11.708 35.578 1.00 94.94 186 THR A CA 1
ATOM 1468 C C . THR A 1 186 ? -9.883 10.923 35.250 1.00 94.94 186 THR A C 1
ATOM 1470 O O . THR A 1 186 ? -9.872 9.696 35.281 1.00 94.94 186 THR A O 1
ATOM 1473 N N . GLU A 1 187 ? -10.955 11.618 34.862 1.00 94.94 187 GLU A N 1
ATOM 1474 C CA . GLU A 1 187 ? -12.216 10.978 34.473 1.00 94.94 187 GLU A CA 1
ATOM 1475 C C . GLU A 1 187 ? -12.048 10.116 33.210 1.00 94.94 187 GLU A C 1
ATOM 1477 O O . GLU A 1 187 ? -12.555 8.996 33.155 1.00 94.94 187 GLU A O 1
ATOM 1482 N N . TYR A 1 188 ? -11.265 10.578 32.229 1.00 94.81 188 TYR A N 1
ATOM 1483 C CA . TYR A 1 188 ? -10.904 9.795 31.044 1.00 94.81 188 TYR A CA 1
ATOM 1484 C C . TYR A 1 188 ? -10.256 8.459 31.418 1.00 94.81 188 TYR A C 1
ATOM 1486 O O . TYR A 1 188 ? -10.608 7.408 30.874 1.00 94.81 188 TYR A O 1
ATOM 1494 N N . LYS A 1 189 ? -9.318 8.483 32.372 1.00 94.69 189 LYS A N 1
ATOM 1495 C CA . LYS A 1 189 ? -8.648 7.279 32.864 1.00 94.69 189 LYS A CA 1
ATOM 1496 C C . LYS A 1 189 ? -9.630 6.332 33.559 1.00 94.69 189 LYS A C 1
ATOM 1498 O O . LYS A 1 189 ? -9.634 5.142 33.255 1.00 94.69 189 LYS A O 1
ATOM 1503 N N . GLU A 1 190 ? -10.500 6.847 34.425 1.00 95.31 190 GLU A N 1
ATOM 1504 C CA . GLU A 1 190 ? -11.512 6.040 35.123 1.00 95.31 190 GLU A CA 1
ATOM 1505 C C . GLU A 1 190 ? -12.514 5.375 34.167 1.00 95.31 190 GLU A C 1
ATOM 1507 O O . GLU A 1 190 ? -12.879 4.212 34.363 1.00 95.31 190 GLU A O 1
ATOM 1512 N N . ILE A 1 191 ? -12.951 6.092 33.124 1.00 95.81 191 ILE A N 1
ATOM 1513 C CA . ILE A 1 191 ? -13.814 5.541 32.070 1.00 95.81 191 ILE A CA 1
ATOM 1514 C C . ILE A 1 191 ? -13.056 4.475 31.276 1.00 95.81 191 ILE A C 1
ATOM 1516 O O . ILE A 1 191 ? -13.587 3.387 31.062 1.00 95.81 191 ILE A O 1
ATOM 1520 N N . SER A 1 192 ? -11.802 4.741 30.899 1.00 95.19 192 SER A N 1
ATOM 1521 C CA . SER A 1 192 ? -10.958 3.781 30.174 1.00 95.19 192 SER A CA 1
ATOM 1522 C C . SER A 1 192 ? -10.820 2.455 30.929 1.00 95.19 192 SER A C 1
ATOM 1524 O O . SER A 1 192 ? -11.026 1.390 30.349 1.00 95.19 192 SER A O 1
ATOM 1526 N N . GLU A 1 193 ? -10.526 2.510 32.230 1.00 95.44 193 GLU A N 1
ATOM 1527 C CA . GLU A 1 193 ? -10.394 1.320 33.079 1.00 95.44 193 GLU A CA 1
ATOM 1528 C C . GLU A 1 193 ? -11.715 0.549 33.214 1.00 95.44 193 GLU A C 1
ATOM 1530 O O . GLU A 1 193 ? -11.716 -0.682 33.237 1.00 95.44 193 GLU A O 1
ATOM 1535 N N . ALA A 1 194 ? -12.845 1.257 33.287 1.00 95.62 194 ALA A N 1
ATOM 1536 C CA . ALA A 1 194 ? -14.168 0.642 33.348 1.00 95.62 194 ALA A CA 1
ATOM 1537 C C . ALA A 1 194 ? -14.515 -0.089 32.044 1.00 95.62 194 ALA A C 1
ATOM 1539 O O . ALA A 1 194 ? -14.941 -1.242 32.068 1.00 95.62 194 ALA A O 1
ATOM 1540 N N . LEU A 1 195 ? -14.272 0.552 30.899 1.00 96.00 195 LEU A N 1
ATOM 1541 C CA . LEU A 1 195 ? -14.522 -0.028 29.580 1.00 96.00 195 LEU A CA 1
ATOM 1542 C C . LEU A 1 195 ? -13.642 -1.259 29.305 1.00 96.00 195 LEU A C 1
ATOM 1544 O O . LEU A 1 195 ? -14.108 -2.223 28.701 1.00 96.00 195 LEU A O 1
ATOM 1548 N N . GLN A 1 196 ? -12.393 -1.266 29.782 1.00 92.38 196 GLN A N 1
ATOM 1549 C CA . GLN A 1 196 ? -11.500 -2.429 29.679 1.00 92.38 196 GLN A CA 1
ATOM 1550 C C . GLN A 1 196 ? -11.973 -3.626 30.516 1.00 92.38 196 GLN A C 1
ATOM 1552 O O . GLN A 1 196 ? -11.783 -4.773 30.114 1.00 92.38 196 GLN A O 1
ATOM 1557 N N . LYS A 1 197 ? -12.607 -3.370 31.666 1.00 93.19 197 LYS A N 1
ATOM 1558 C CA . LYS A 1 197 ? -13.176 -4.407 32.545 1.00 93.19 197 LYS A CA 1
ATOM 1559 C C . LYS A 1 197 ? -14.569 -4.874 32.114 1.00 93.19 197 LYS A C 1
ATOM 1561 O O . LYS A 1 197 ? -15.060 -5.864 32.646 1.00 93.19 197 LYS A O 1
ATOM 1566 N N . GLY A 1 198 ? -15.187 -4.185 31.156 1.00 93.00 198 GLY A N 1
ATOM 1567 C CA . GLY A 1 198 ? -16.571 -4.426 30.752 1.00 93.00 198 GLY A CA 1
ATOM 1568 C C . GLY A 1 198 ? -17.611 -3.878 31.725 1.00 93.00 198 GLY A C 1
ATOM 1569 O O . GLY A 1 198 ? -18.772 -4.283 31.677 1.00 93.00 198 GLY A O 1
ATOM 1570 N N . ASP A 1 199 ? -17.214 -2.930 32.575 1.00 95.25 199 ASP A N 1
ATOM 1571 C CA . ASP A 1 199 ? -18.063 -2.280 33.575 1.00 95.25 199 ASP A CA 1
ATOM 1572 C C . ASP A 1 199 ? -18.913 -1.163 32.936 1.00 95.25 199 ASP A C 1
ATOM 1574 O O . ASP A 1 199 ? -18.803 0.017 33.284 1.00 95.25 199 ASP A O 1
ATOM 1578 N N . PHE A 1 200 ? -19.754 -1.531 31.969 1.00 95.38 200 PHE A N 1
ATOM 1579 C CA . PHE A 1 200 ? -20.701 -0.635 31.305 1.00 95.38 200 PHE A CA 1
ATOM 1580 C C . PHE A 1 200 ? -22.004 -1.356 30.941 1.00 95.38 200 PHE A C 1
ATOM 1582 O O . PHE A 1 200 ? -22.065 -2.585 30.839 1.00 95.38 200 PHE A O 1
ATOM 1589 N N . SER A 1 201 ? -23.057 -0.579 30.712 1.00 93.94 201 SER A N 1
ATOM 1590 C CA . SER A 1 201 ? -24.319 -1.057 30.151 1.00 93.94 201 SER A CA 1
ATOM 1591 C C . SER A 1 201 ? -24.678 -0.290 28.882 1.00 93.94 201 SER A C 1
ATOM 1593 O O . SER A 1 201 ? -24.167 0.799 28.622 1.00 93.94 201 SER A O 1
ATOM 1595 N N . LEU A 1 202 ? -25.536 -0.892 28.066 1.00 92.31 202 LEU A N 1
ATOM 1596 C CA . LEU A 1 202 ? -26.121 -0.263 26.888 1.00 92.31 202 LEU A CA 1
ATOM 1597 C C . LEU A 1 202 ? -27.575 0.104 27.197 1.00 92.31 202 LEU A C 1
ATOM 1599 O O . LEU A 1 202 ? -28.212 -0.540 28.035 1.00 92.31 202 LEU A O 1
ATOM 1603 N N . ASP A 1 203 ? -28.084 1.146 26.547 1.00 91.50 203 ASP A N 1
ATOM 1604 C CA . ASP A 1 203 ? -29.518 1.445 26.551 1.00 91.50 203 ASP A CA 1
ATOM 1605 C C . ASP A 1 203 ? -30.312 0.405 25.735 1.00 91.50 203 ASP A C 1
ATOM 1607 O O . ASP A 1 203 ? -29.742 -0.385 24.984 1.00 91.50 203 ASP A O 1
ATOM 1611 N N . GLU A 1 204 ? -31.645 0.406 25.851 1.00 84.75 204 GLU A N 1
ATOM 1612 C CA . GLU A 1 204 ? -32.517 -0.562 25.154 1.00 84.75 204 GLU A CA 1
ATOM 1613 C C . GLU A 1 204 ? -32.347 -0.545 23.620 1.00 84.75 204 GLU A C 1
ATOM 1615 O O . GLU A 1 204 ? -32.589 -1.552 22.957 1.00 84.75 204 GLU A O 1
ATOM 1620 N N . GLY A 1 205 ? -31.899 0.581 23.051 1.00 84.69 205 GLY A N 1
ATOM 1621 C CA . GLY A 1 205 ? -31.622 0.731 21.620 1.00 84.69 205 GLY A CA 1
ATOM 1622 C C . GLY A 1 205 ? -30.191 0.395 21.185 1.00 84.69 205 GLY A C 1
ATOM 1623 O O . GLY A 1 205 ? -29.909 0.471 19.990 1.00 84.69 205 GLY A O 1
ATOM 1624 N N . ASN A 1 206 ? -29.276 0.071 22.108 1.00 86.50 206 ASN A N 1
ATOM 1625 C CA . ASN A 1 206 ? -27.827 -0.016 21.863 1.00 86.50 206 ASN A CA 1
ATOM 1626 C C . ASN A 1 206 ? -27.255 1.229 21.151 1.00 86.50 206 ASN A C 1
ATOM 1628 O O . ASN A 1 206 ? -26.304 1.152 20.370 1.00 86.50 206 ASN A O 1
ATOM 1632 N N . THR A 1 207 ? -27.859 2.389 21.401 1.00 89.62 207 THR A N 1
ATOM 1633 C CA . THR A 1 207 ? -27.463 3.688 20.851 1.00 89.62 207 THR A CA 1
ATOM 1634 C C . THR A 1 207 ? -26.625 4.511 21.807 1.00 89.62 207 THR A C 1
ATOM 1636 O O . THR A 1 207 ? -25.936 5.434 21.369 1.00 89.62 207 THR A O 1
ATOM 1639 N N . LYS A 1 208 ? -26.656 4.165 23.094 1.00 93.25 208 LYS A N 1
ATOM 1640 C CA . LYS A 1 208 ? -25.935 4.852 24.155 1.00 93.25 208 LYS A CA 1
ATOM 1641 C C . LYS A 1 208 ? -25.230 3.849 25.044 1.00 93.25 208 LYS A C 1
ATOM 1643 O O . LYS A 1 208 ? -25.744 2.769 25.323 1.00 93.25 208 LYS A O 1
ATOM 1648 N N . LEU A 1 209 ? -24.065 4.251 25.523 1.00 95.12 209 LEU A N 1
ATOM 1649 C CA . LEU A 1 209 ? -23.295 3.513 26.506 1.00 95.12 209 LEU A CA 1
ATOM 1650 C C . LEU A 1 209 ? -23.322 4.263 27.833 1.00 95.12 209 LEU A C 1
ATOM 1652 O O . LEU A 1 209 ? -23.037 5.460 27.894 1.00 95.12 209 LEU A O 1
ATOM 1656 N N . ILE A 1 210 ? -23.677 3.546 28.893 1.00 95.06 210 ILE A N 1
ATOM 1657 C CA . ILE A 1 210 ? -23.712 4.042 30.262 1.00 95.06 210 ILE A CA 1
ATOM 1658 C C . ILE A 1 210 ? -22.513 3.445 30.991 1.00 95.06 210 ILE A C 1
ATOM 1660 O O . ILE A 1 210 ? -22.418 2.234 31.189 1.00 95.06 210 ILE A O 1
ATOM 1664 N N . VAL A 1 211 ? -21.584 4.304 31.390 1.00 95.44 211 VAL A N 1
ATOM 1665 C CA . VAL A 1 211 ? -20.369 3.918 32.109 1.00 95.44 211 VAL A CA 1
ATOM 1666 C C . VAL A 1 211 ? -20.140 4.900 33.241 1.00 95.44 211 VAL A C 1
ATOM 1668 O O . VAL A 1 211 ? -20.206 6.118 33.063 1.00 95.44 211 VAL A O 1
ATOM 1671 N N . LYS A 1 212 ? -19.911 4.363 34.442 1.00 91.62 212 LYS A N 1
ATOM 1672 C CA . LYS A 1 212 ? -19.862 5.152 35.681 1.00 91.62 212 LYS A CA 1
ATOM 1673 C C . LYS A 1 212 ? -21.133 6.001 35.841 1.00 91.62 212 LYS A C 1
ATOM 1675 O O . LYS A 1 212 ? -22.196 5.456 36.110 1.00 91.62 212 LYS A O 1
ATOM 1680 N N . LYS A 1 213 ? -21.021 7.326 35.702 1.00 88.88 213 LYS A N 1
ATOM 1681 C CA . LYS A 1 213 ? -22.122 8.300 35.813 1.00 88.88 213 LYS A CA 1
ATOM 1682 C C . LYS A 1 213 ? -22.385 9.043 34.499 1.00 88.88 213 LYS A C 1
ATOM 1684 O O . LYS A 1 213 ? -23.102 10.040 34.495 1.00 88.88 213 LYS A O 1
ATOM 1689 N N . ARG A 1 214 ? -21.781 8.596 33.396 1.00 92.12 214 ARG A N 1
ATOM 1690 C CA . ARG A 1 214 ? -21.894 9.226 32.080 1.00 92.12 214 ARG A CA 1
ATOM 1691 C C . ARG A 1 214 ? -22.732 8.355 31.156 1.00 92.12 214 ARG A C 1
ATOM 1693 O O . ARG A 1 214 ? -22.661 7.130 31.201 1.00 92.12 214 ARG A O 1
ATOM 1700 N N . THR A 1 215 ? -23.522 9.017 30.321 1.00 93.38 215 THR A N 1
ATOM 1701 C CA . THR A 1 215 ? -24.222 8.407 29.190 1.00 93.38 215 THR A CA 1
ATOM 1702 C C . THR A 1 215 ? -23.631 9.008 27.926 1.00 93.38 215 THR A C 1
ATOM 1704 O O . THR A 1 215 ? -23.601 10.229 27.797 1.00 93.38 215 THR A O 1
ATOM 1707 N N . ILE A 1 216 ? -23.131 8.164 27.030 1.00 93.12 216 ILE A N 1
ATOM 1708 C CA . ILE A 1 216 ? -22.379 8.577 25.845 1.00 93.12 216 ILE A CA 1
ATOM 1709 C C . ILE A 1 216 ? -23.090 8.042 24.603 1.00 93.12 216 ILE A C 1
ATOM 1711 O O . ILE A 1 216 ? -23.357 6.844 24.513 1.00 93.12 216 ILE A O 1
ATOM 1715 N N . ASP A 1 217 ? -23.383 8.922 23.645 1.00 92.31 217 ASP A N 1
ATOM 1716 C CA . ASP A 1 217 ? -23.969 8.533 22.362 1.00 92.31 217 ASP A CA 1
ATOM 1717 C C . ASP A 1 217 ? -22.948 7.788 21.498 1.00 92.31 217 ASP A C 1
ATOM 1719 O O . ASP A 1 217 ? -21.845 8.265 21.230 1.00 92.31 217 ASP A O 1
ATOM 1723 N N . LEU A 1 218 ? -23.341 6.617 21.013 1.00 92.81 218 LEU A N 1
ATOM 1724 C CA . LEU A 1 218 ? -22.488 5.745 20.222 1.00 92.81 218 LEU A CA 1
ATOM 1725 C C . LEU A 1 218 ? -22.443 6.167 18.752 1.00 92.81 218 LEU A C 1
ATOM 1727 O O . LEU A 1 218 ? -23.447 6.588 18.161 1.00 92.81 218 LEU A O 1
ATOM 1731 N N . SER A 1 219 ? -21.276 6.003 18.130 1.00 92.06 219 SER A N 1
ATOM 1732 C CA . SER A 1 219 ? -21.052 6.310 16.714 1.00 92.06 219 SER A CA 1
ATOM 1733 C C . SER A 1 219 ? -20.478 5.110 15.967 1.00 92.06 219 SER A C 1
ATOM 1735 O O . SER A 1 219 ? -19.654 4.364 16.491 1.00 92.06 219 SER A O 1
ATOM 1737 N N . SER A 1 220 ? -20.895 4.940 14.713 1.00 91.38 220 SER A N 1
ATOM 1738 C CA . SER A 1 220 ? -20.224 4.013 13.803 1.00 91.38 220 SER A CA 1
ATOM 1739 C C . SER A 1 220 ? -18.799 4.496 13.539 1.00 91.38 220 SER A C 1
ATOM 1741 O O . SER A 1 220 ? -18.572 5.699 13.392 1.00 91.38 220 SER A O 1
ATOM 1743 N N . LEU A 1 221 ? -17.853 3.566 13.408 1.00 91.94 221 LEU A N 1
ATOM 1744 C CA . LEU A 1 221 ? -16.485 3.877 12.982 1.00 91.94 221 LEU A CA 1
ATOM 1745 C C . LEU A 1 221 ? -16.443 4.482 11.571 1.00 91.94 221 LEU A C 1
ATOM 1747 O O . LEU A 1 221 ? -15.503 5.190 11.236 1.00 91.94 221 LEU A O 1
ATOM 1751 N N . SER A 1 222 ? -17.464 4.246 10.743 1.00 87.56 222 SER A N 1
ATOM 1752 C CA . SER A 1 222 ? -17.587 4.861 9.413 1.00 87.56 222 SER A CA 1
ATOM 1753 C C . SER A 1 222 ? -18.168 6.285 9.433 1.00 87.56 222 SER A C 1
ATOM 1755 O O . SER A 1 222 ? -18.197 6.944 8.395 1.00 87.56 222 SER A O 1
ATOM 1757 N N . ASP A 1 223 ? -18.653 6.766 10.584 1.00 89.88 223 ASP A N 1
ATOM 1758 C CA . ASP A 1 223 ? -19.294 8.0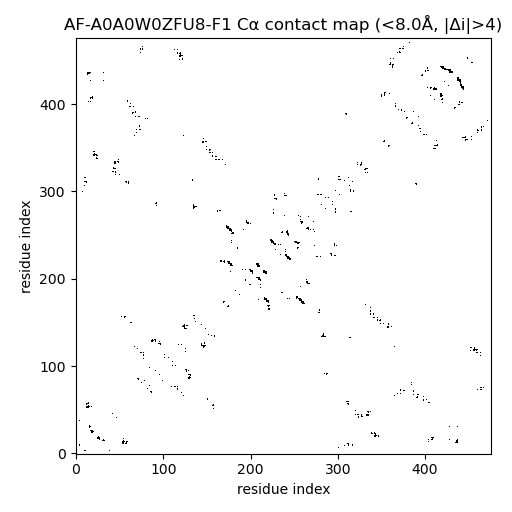83 10.732 1.00 89.88 223 ASP A CA 1
ATOM 1759 C C . ASP A 1 223 ? -18.441 9.108 11.486 1.00 89.88 223 ASP A C 1
ATOM 1761 O O . ASP A 1 223 ? -18.901 10.225 11.754 1.00 89.88 223 ASP A O 1
ATOM 1765 N N . ILE A 1 224 ? -17.207 8.743 11.824 1.00 91.44 224 ILE A N 1
ATOM 1766 C CA . ILE A 1 224 ? -16.257 9.630 12.486 1.00 91.44 224 ILE A CA 1
ATOM 1767 C C . ILE A 1 224 ? -15.244 10.188 11.492 1.00 91.44 224 ILE A C 1
ATOM 1769 O O . ILE A 1 224 ? -14.948 9.578 10.469 1.00 91.44 224 ILE A O 1
ATOM 1773 N N . LYS A 1 225 ? -14.688 11.350 11.818 1.00 92.44 225 LYS A N 1
ATOM 1774 C CA . LYS A 1 225 ? -13.577 11.962 11.095 1.00 92.44 225 LYS A CA 1
ATOM 1775 C C . LYS A 1 225 ? -12.457 12.276 12.075 1.00 92.44 225 LYS A C 1
ATOM 1777 O O . LYS A 1 225 ? -12.681 12.959 13.076 1.00 92.44 225 LYS A O 1
ATOM 1782 N N . ILE A 1 226 ? -11.263 11.789 11.751 1.00 93.12 226 ILE A N 1
ATOM 1783 C CA . ILE A 1 226 ? -10.054 11.887 12.575 1.00 93.12 226 ILE A CA 1
ATOM 1784 C C . ILE A 1 226 ? -9.187 13.027 12.049 1.00 93.12 226 ILE A C 1
ATOM 1786 O O . ILE A 1 226 ? -8.986 13.166 10.842 1.00 93.12 226 ILE A O 1
ATOM 1790 N N . GLN A 1 227 ? -8.665 13.868 12.934 1.00 92.88 227 GLN A N 1
ATOM 1791 C CA . GLN A 1 227 ? -7.766 14.956 12.563 1.00 92.88 227 GLN A CA 1
ATOM 1792 C C . GLN A 1 227 ? -6.667 15.105 13.622 1.00 92.88 227 GLN A C 1
ATOM 1794 O O . GLN A 1 227 ? -6.983 15.163 14.807 1.00 92.88 227 GLN A O 1
ATOM 1799 N N . PRO A 1 228 ? -5.381 15.177 13.239 1.00 92.50 228 PRO A N 1
ATOM 1800 C CA . PRO A 1 228 ? -4.344 15.606 14.169 1.00 92.50 228 PRO A CA 1
ATOM 1801 C C . PRO A 1 228 ? -4.550 17.085 14.528 1.00 92.50 228 PRO A C 1
ATOM 1803 O O . PRO A 1 228 ? -4.898 17.894 13.660 1.00 92.50 228 PRO A O 1
ATOM 1806 N N . GLN A 1 229 ? -4.329 17.437 15.794 1.00 91.88 229 GLN A N 1
ATOM 1807 C CA . GLN A 1 229 ? -4.456 18.807 16.284 1.00 91.88 229 GLN A CA 1
ATOM 1808 C C . GLN A 1 229 ? -3.551 19.763 15.492 1.00 91.88 229 GLN A C 1
ATOM 1810 O O . GLN A 1 229 ? -2.431 19.415 15.115 1.00 91.88 229 GLN A O 1
ATOM 1815 N N . LEU A 1 230 ? -4.066 20.959 15.207 1.00 87.88 230 LEU A N 1
ATOM 1816 C CA . LEU A 1 230 ? -3.337 21.987 14.457 1.00 87.88 230 LEU A CA 1
ATOM 1817 C C . LEU A 1 230 ? -2.257 22.656 15.314 1.00 87.88 230 LEU A C 1
ATOM 1819 O O . LEU A 1 230 ? -1.189 22.981 14.804 1.00 87.88 230 LEU A O 1
ATOM 1823 N N . GLU A 1 231 ? -2.536 22.811 16.607 1.00 85.75 231 GLU A N 1
ATOM 1824 C CA . GLU A 1 231 ? -1.679 23.444 17.608 1.00 85.75 231 GLU A CA 1
ATOM 1825 C C . GLU A 1 231 ? -1.710 22.613 18.899 1.00 85.75 231 GLU A C 1
ATOM 1827 O O . GLU A 1 231 ? -2.624 21.807 19.109 1.00 85.75 231 GLU A O 1
ATOM 1832 N N . GLU A 1 232 ? -0.699 22.771 19.754 1.00 84.38 232 GLU A N 1
ATOM 1833 C CA . GLU A 1 232 ? -0.650 22.094 21.052 1.00 84.38 232 GLU A CA 1
ATOM 1834 C C . GLU A 1 232 ? -1.773 22.579 21.985 1.00 84.38 232 GLU A C 1
ATOM 1836 O O . GLU A 1 232 ? -2.124 23.756 22.006 1.00 84.38 232 GLU A O 1
ATOM 1841 N N . GLY A 1 233 ? -2.321 21.664 22.791 1.00 83.12 233 GLY A N 1
ATOM 1842 C CA . GLY A 1 233 ? -3.311 21.983 23.826 1.00 83.12 233 GLY A CA 1
ATOM 1843 C C . GLY A 1 233 ? -4.777 21.861 23.402 1.00 83.12 233 GLY A C 1
ATOM 1844 O O . GLY A 1 233 ? -5.653 22.065 24.238 1.00 83.12 233 GLY A O 1
ATOM 1845 N N . LEU A 1 234 ? -5.071 21.475 22.151 1.00 84.81 234 LEU A N 1
ATOM 1846 C CA . LEU A 1 234 ? -6.449 21.208 21.699 1.00 84.81 234 LEU A CA 1
ATOM 1847 C C . LEU A 1 234 ? -7.006 19.872 22.216 1.00 84.81 234 LEU A C 1
ATOM 1849 O O . LEU A 1 234 ? -8.212 19.641 22.190 1.00 84.81 234 LEU A O 1
ATOM 1853 N N . THR A 1 235 ? -6.134 18.990 22.692 1.00 89.12 235 THR A N 1
ATOM 1854 C CA . THR A 1 235 ? -6.489 17.791 23.451 1.00 89.12 235 THR A CA 1
ATOM 1855 C C . THR A 1 235 ? -5.567 17.670 24.659 1.00 89.12 235 THR A C 1
ATOM 1857 O O . THR A 1 235 ? -4.401 18.060 24.608 1.00 89.12 235 THR A O 1
ATOM 1860 N N . PHE A 1 236 ? -6.079 17.104 25.752 1.00 90.69 236 PHE A N 1
ATOM 1861 C CA . PHE A 1 236 ? -5.260 16.751 26.914 1.00 90.69 236 PHE A CA 1
ATOM 1862 C C . PHE A 1 236 ? -4.453 15.459 26.700 1.00 90.69 236 PHE A C 1
ATOM 1864 O O . PHE A 1 236 ? -3.665 15.074 27.562 1.00 90.69 236 PHE A O 1
ATOM 1871 N N . GLN A 1 237 ? -4.681 14.751 25.589 1.00 91.12 237 GLN A N 1
ATOM 1872 C CA . GLN A 1 237 ? -4.032 13.481 25.288 1.00 91.12 237 GLN A CA 1
ATOM 1873 C C . GLN A 1 237 ? -2.746 13.689 24.484 1.00 91.12 237 GLN A C 1
ATOM 1875 O O . GLN A 1 237 ? -2.725 14.405 23.484 1.00 91.12 237 GLN A O 1
ATOM 1880 N N . ASN A 1 238 ? -1.685 12.973 24.863 1.00 88.31 238 ASN A N 1
ATOM 1881 C CA . ASN A 1 238 ? -0.375 13.060 24.205 1.00 88.31 238 ASN A CA 1
ATOM 1882 C C . ASN A 1 238 ? -0.387 12.599 22.737 1.00 88.31 238 ASN A C 1
ATOM 1884 O O . ASN A 1 238 ? 0.527 12.926 21.985 1.00 88.31 238 ASN A O 1
ATOM 1888 N N . ASN A 1 239 ? -1.406 11.841 22.319 1.00 89.75 239 ASN A N 1
ATOM 1889 C CA . ASN A 1 239 ? -1.544 11.376 20.942 1.00 89.75 239 ASN A CA 1
ATOM 1890 C C . ASN A 1 239 ? -1.897 12.495 19.951 1.00 89.75 239 ASN A C 1
ATOM 1892 O O . ASN A 1 239 ? -1.762 12.275 18.752 1.00 89.75 239 ASN A O 1
ATOM 1896 N N . GLY A 1 240 ? -2.336 13.670 20.420 1.00 92.38 240 GLY A N 1
ATOM 1897 C CA . GLY A 1 240 ? -2.641 14.821 19.570 1.00 92.38 240 GLY A CA 1
ATOM 1898 C C . GLY A 1 240 ? -3.781 14.597 18.570 1.00 92.38 240 GLY A C 1
ATOM 1899 O O . GLY A 1 240 ? -3.863 15.333 17.588 1.00 92.38 240 GLY A O 1
ATOM 1900 N N . LEU A 1 241 ? -4.634 13.587 18.762 1.00 94.69 241 LEU A N 1
ATOM 1901 C CA . LEU A 1 241 ? -5.744 13.280 17.862 1.00 94.69 241 LEU A CA 1
ATOM 1902 C C . LEU A 1 241 ? -7.050 13.901 18.352 1.00 94.69 241 LEU A C 1
ATOM 1904 O O . LEU A 1 241 ? -7.387 13.865 19.536 1.00 94.69 241 LEU A O 1
ATOM 1908 N N . LEU A 1 242 ? -7.808 14.409 17.388 1.00 94.38 242 LEU A N 1
ATOM 1909 C CA . LEU A 1 242 ? -9.154 14.924 17.556 1.00 94.38 242 LEU A CA 1
ATOM 1910 C C . LEU A 1 242 ? -10.117 14.134 16.674 1.00 94.38 242 LEU A C 1
ATOM 1912 O O . LEU A 1 242 ? -9.800 13.791 15.531 1.00 94.38 242 LEU A O 1
ATOM 1916 N N . VAL A 1 243 ? -11.309 13.861 17.193 1.00 93.88 243 VAL A N 1
ATOM 1917 C CA . VAL A 1 243 ? -12.343 13.103 16.494 1.00 93.88 243 VAL A CA 1
ATOM 1918 C C . VAL A 1 243 ? -13.646 13.887 16.494 1.00 93.88 243 VAL A C 1
ATOM 1920 O O . VAL A 1 243 ? -14.099 14.391 17.516 1.00 93.88 243 VAL A O 1
ATOM 1923 N N . THR A 1 244 ? -14.266 13.955 15.323 1.00 90.75 244 THR A N 1
ATOM 1924 C CA . THR A 1 244 ? -15.616 14.498 15.132 1.00 90.75 244 THR A CA 1
ATOM 1925 C C . THR A 1 244 ? -16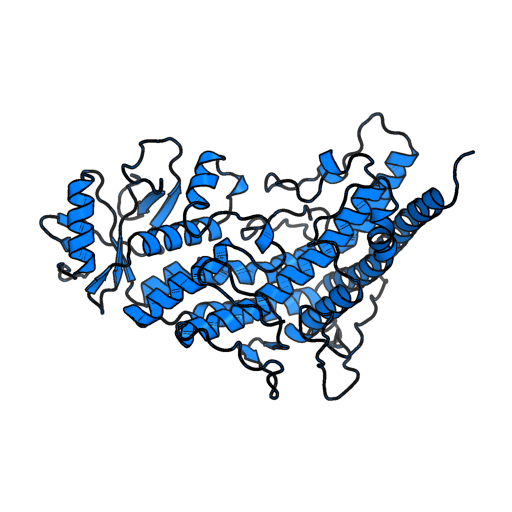.544 13.361 14.731 1.00 90.75 244 THR A C 1
ATOM 1927 O O . THR A 1 244 ? -16.165 12.527 13.912 1.00 90.75 244 THR A O 1
ATOM 1930 N N . SER A 1 245 ? -17.750 13.305 15.293 1.00 84.75 245 SER A N 1
ATOM 1931 C CA . SER A 1 245 ? -18.802 12.377 14.861 1.00 84.75 245 SER A CA 1
ATOM 1932 C C . SER A 1 245 ? -19.906 13.145 14.147 1.00 84.75 245 SER A C 1
ATOM 1934 O O . SER A 1 245 ? -20.270 14.242 14.565 1.00 84.75 245 SER A O 1
ATOM 1936 N N . LYS A 1 246 ? -20.504 12.557 13.103 1.00 78.50 246 LYS A N 1
ATOM 1937 C CA . LYS A 1 246 ? -21.694 13.135 12.447 1.00 78.50 246 LYS A CA 1
ATOM 1938 C C . LYS A 1 246 ? -22.851 13.404 13.420 1.00 78.50 246 LYS A C 1
ATOM 1940 O O . LYS A 1 246 ? -23.665 14.283 13.154 1.00 78.50 246 LYS A O 1
ATOM 1945 N N . LYS A 1 247 ? -22.940 12.654 14.528 1.00 71.94 247 LYS A N 1
ATOM 1946 C CA . LYS A 1 247 ? -24.002 12.807 15.538 1.00 71.94 247 LYS A CA 1
ATOM 1947 C C . LYS A 1 247 ? -23.751 13.969 16.506 1.00 71.94 247 LYS A C 1
ATOM 1949 O O . LYS A 1 247 ? -24.702 14.590 16.972 1.00 71.94 247 LYS A O 1
ATOM 1954 N N . SER A 1 248 ? -22.490 14.284 16.792 1.00 61.97 248 SER A N 1
ATOM 1955 C CA . SER A 1 248 ? -22.088 15.373 17.686 1.00 61.97 248 SER A CA 1
ATOM 1956 C C . SER A 1 248 ? -21.782 16.619 16.852 1.00 61.97 248 SER A C 1
ATOM 1958 O O . SER A 1 248 ? -20.727 16.700 16.234 1.00 61.97 248 SER A O 1
ATOM 1960 N N . LYS A 1 249 ? -22.734 17.555 16.788 1.00 56.19 249 LYS A N 1
ATOM 1961 C CA . LYS A 1 249 ? -22.741 18.808 16.002 1.00 56.19 249 LYS A CA 1
ATOM 1962 C C . LYS A 1 249 ? -21.379 19.545 15.893 1.00 56.19 249 LYS A C 1
ATOM 1964 O O . LYS A 1 249 ? -21.164 20.544 16.562 1.00 56.19 249 LYS A O 1
ATOM 1969 N N . ALA A 1 250 ? -20.510 19.097 14.985 1.00 59.59 250 ALA A N 1
ATOM 1970 C CA . ALA A 1 250 ? -19.260 19.722 14.521 1.00 59.59 250 ALA A CA 1
ATOM 1971 C C . ALA A 1 250 ? -18.117 19.976 15.534 1.00 59.59 250 ALA A C 1
ATOM 1973 O O . ALA A 1 250 ? -17.022 20.318 15.090 1.00 59.59 250 ALA A O 1
ATOM 1974 N N . GLU A 1 251 ? -18.303 19.792 16.842 1.00 80.56 251 GLU A N 1
ATOM 1975 C CA . GLU A 1 251 ? -17.221 19.997 17.816 1.00 80.56 251 GLU A CA 1
ATOM 1976 C C . GLU A 1 251 ? -16.251 18.804 17.853 1.00 80.56 251 GLU A C 1
ATOM 1978 O O . GLU A 1 251 ? -16.646 17.646 18.002 1.00 80.56 251 GLU A O 1
ATOM 1983 N N . SER A 1 252 ? -14.962 19.103 17.679 1.00 88.12 252 SER A N 1
ATOM 1984 C CA . SER A 1 252 ? -13.864 18.138 17.766 1.00 88.12 252 SER A CA 1
ATOM 1985 C C . SER A 1 252 ? -13.595 17.776 19.219 1.00 88.12 252 SER A C 1
ATOM 1987 O O . SER A 1 252 ? -13.267 18.654 20.012 1.00 88.12 252 SER A O 1
ATOM 1989 N N . ALA A 1 253 ? -13.676 16.490 19.553 1.00 90.81 253 ALA A N 1
ATOM 1990 C CA . ALA A 1 253 ? -13.352 15.987 20.882 1.00 90.81 253 ALA A CA 1
ATOM 1991 C C . ALA A 1 253 ? -12.000 15.257 20.889 1.00 90.81 253 ALA A C 1
ATOM 1993 O O . ALA A 1 253 ? -11.528 14.844 19.824 1.00 90.81 253 ALA A O 1
ATOM 1994 N N . PRO A 1 254 ? -11.382 15.048 22.064 1.00 93.50 254 PRO A N 1
ATOM 1995 C CA . PRO A 1 254 ? -10.265 14.120 22.202 1.00 93.50 254 PRO A CA 1
ATOM 1996 C C . PRO A 1 254 ? -10.610 12.721 21.667 1.00 93.50 254 PRO A C 1
ATOM 1998 O O . PRO A 1 254 ? -11.783 12.365 21.498 1.00 93.50 254 PRO A O 1
ATOM 2001 N N . LEU A 1 255 ? -9.592 11.901 21.404 1.00 95.31 255 LEU A N 1
ATOM 2002 C CA . LEU A 1 255 ? -9.812 10.513 21.007 1.00 95.31 255 LEU A CA 1
ATOM 2003 C C . LEU A 1 255 ? -10.609 9.765 22.090 1.00 95.31 255 LEU A C 1
ATOM 2005 O O . LEU A 1 255 ? -10.338 9.894 23.280 1.00 95.31 255 LEU A O 1
ATOM 2009 N N . GLY A 1 256 ? -11.625 9.018 21.666 1.00 95.06 256 GLY A N 1
ATOM 2010 C CA . GLY A 1 256 ? -12.457 8.189 22.531 1.00 95.06 256 GLY A CA 1
ATOM 2011 C C . GLY A 1 256 ? -11.991 6.735 22.586 1.00 95.06 256 GLY A C 1
ATOM 2012 O O . GLY A 1 256 ? -10.800 6.429 22.578 1.00 95.06 256 GLY A O 1
ATOM 2013 N N . TRP A 1 257 ? -12.953 5.817 22.620 1.00 96.88 257 TRP A N 1
ATOM 2014 C CA . TRP A 1 257 ? -12.703 4.381 22.747 1.00 96.88 257 TRP A CA 1
ATOM 2015 C C . TRP A 1 257 ? -13.372 3.601 21.626 1.00 96.88 257 TRP A C 1
ATOM 2017 O O . TRP A 1 257 ? -14.338 4.056 21.016 1.00 96.88 257 TRP A O 1
ATOM 2027 N N . ILE A 1 258 ? -12.893 2.384 21.397 1.00 97.06 258 ILE A N 1
ATOM 2028 C CA . ILE A 1 258 ? -13.551 1.412 20.528 1.00 97.06 258 ILE A CA 1
ATOM 2029 C C . ILE A 1 258 ? -13.935 0.218 21.389 1.00 97.06 258 ILE A C 1
ATOM 2031 O O . ILE A 1 258 ? -13.077 -0.380 22.036 1.00 97.06 258 ILE A O 1
ATOM 2035 N N . VAL A 1 259 ? -15.224 -0.107 21.411 1.00 96.69 259 VAL A N 1
ATOM 2036 C CA . VAL A 1 259 ? -15.796 -1.181 22.230 1.00 96.69 259 VAL A CA 1
ATOM 2037 C C . VAL A 1 259 ? -16.359 -2.265 21.329 1.00 96.69 259 VAL A C 1
ATOM 2039 O O . VAL A 1 259 ? -17.054 -1.967 20.361 1.00 96.69 259 VAL A O 1
ATOM 2042 N N . HIS A 1 260 ? -16.095 -3.520 21.678 1.00 95.81 260 HIS A N 1
ATOM 2043 C CA . HIS A 1 260 ? -16.719 -4.683 21.063 1.00 95.81 260 HIS A CA 1
ATOM 2044 C C . HIS A 1 260 ? -17.868 -5.171 21.945 1.00 95.81 260 HIS A C 1
ATOM 2046 O O . HIS A 1 260 ? -17.660 -5.583 23.091 1.00 95.81 260 HIS A O 1
ATOM 2052 N N . PHE A 1 261 ? -19.097 -5.112 21.431 1.00 92.12 261 PHE A N 1
ATOM 2053 C CA . PHE A 1 261 ? -20.278 -5.448 22.233 1.00 92.12 261 PHE A CA 1
ATOM 2054 C C . PHE A 1 261 ? -20.338 -6.910 22.687 1.00 92.12 261 PHE A C 1
ATOM 2056 O O . PHE A 1 261 ? -20.594 -7.121 23.875 1.00 92.12 261 PHE A O 1
ATOM 2063 N N . PRO A 1 262 ? -20.074 -7.917 21.830 1.00 92.56 262 PRO A N 1
ATOM 2064 C CA . PRO A 1 262 ? -20.147 -9.317 22.235 1.00 92.56 262 PRO A CA 1
ATOM 2065 C C . PRO A 1 262 ? -19.201 -9.668 23.385 1.00 92.56 262 PRO A C 1
ATOM 2067 O O . PRO A 1 262 ? -19.607 -10.349 24.323 1.00 92.56 262 PRO A O 1
ATOM 2070 N N . SER A 1 263 ? -17.957 -9.173 23.353 1.00 91.19 263 SER A N 1
ATOM 2071 C CA . SER A 1 263 ? -16.984 -9.445 24.422 1.00 91.19 263 SER A CA 1
ATOM 2072 C C . SER A 1 263 ? -17.098 -8.488 25.610 1.00 91.19 263 SER A C 1
ATOM 2074 O O . SER A 1 263 ? -16.452 -8.725 26.629 1.00 91.19 263 SER A O 1
ATOM 2076 N N . LYS A 1 264 ? -17.899 -7.418 25.490 1.00 91.94 264 LYS A N 1
ATOM 2077 C CA . LYS A 1 264 ? -17.994 -6.309 26.451 1.00 91.94 264 LYS A CA 1
ATOM 2078 C C . LYS A 1 264 ? -16.627 -5.762 26.864 1.00 91.94 264 LYS A C 1
ATOM 2080 O O . LYS A 1 264 ? -16.393 -5.483 28.032 1.00 91.94 264 LYS A O 1
ATOM 2085 N N . LYS A 1 265 ? -15.712 -5.607 25.912 1.00 91.88 265 LYS A N 1
ATOM 2086 C CA . LYS A 1 265 ? -14.371 -5.069 26.168 1.00 91.88 265 LYS A CA 1
ATOM 2087 C C . LYS A 1 265 ? -14.051 -3.946 25.199 1.00 91.88 265 LYS A C 1
ATOM 2089 O O . LYS A 1 265 ? -14.453 -3.987 24.035 1.00 91.88 265 LYS A O 1
ATOM 2094 N N . ALA A 1 266 ? -13.315 -2.956 25.685 1.00 94.81 266 ALA A N 1
ATOM 2095 C CA . ALA A 1 266 ? -12.676 -1.966 24.833 1.00 94.81 266 ALA A CA 1
ATOM 2096 C C . ALA A 1 266 ? -11.318 -2.450 24.327 1.00 94.81 266 ALA A C 1
ATOM 2098 O O . ALA A 1 266 ? -10.613 -3.176 25.028 1.00 94.81 266 ALA A O 1
ATOM 2099 N N . LEU A 1 267 ? -10.933 -1.969 23.145 1.00 94.75 267 LEU A N 1
ATOM 2100 C CA . LEU A 1 267 ? -9.540 -2.002 22.715 1.00 94.75 267 LEU A CA 1
ATOM 2101 C C . LEU A 1 267 ? -8.663 -1.230 23.702 1.00 94.75 267 LEU A C 1
ATOM 2103 O O . LEU A 1 267 ? -9.101 -0.276 24.358 1.00 94.75 267 LEU A O 1
ATOM 2107 N N . THR A 1 268 ? -7.389 -1.612 23.773 1.00 92.50 268 THR A N 1
ATOM 2108 C CA . THR A 1 268 ? -6.402 -0.795 24.477 1.00 92.50 268 THR A CA 1
ATOM 2109 C C . THR A 1 268 ? -6.314 0.587 23.824 1.00 92.50 268 THR A C 1
ATOM 2111 O O . THR A 1 268 ? -6.618 0.767 22.640 1.00 92.50 268 THR A O 1
ATOM 2114 N N . GLN A 1 269 ? -5.894 1.592 24.593 1.00 91.56 269 GLN A N 1
ATOM 2115 C CA . GLN A 1 269 ? -5.712 2.937 24.046 1.00 91.56 269 GLN A CA 1
ATOM 2116 C C . GLN A 1 269 ? -4.625 2.965 22.970 1.00 91.56 269 GLN A C 1
ATOM 2118 O O . GLN A 1 269 ? -4.811 3.610 21.949 1.00 91.56 269 GLN A O 1
ATOM 2123 N N . VAL A 1 270 ? -3.558 2.181 23.135 1.00 89.62 270 VAL A N 1
ATOM 2124 C CA . VAL A 1 270 ? -2.484 2.066 22.138 1.00 89.62 270 VAL A CA 1
ATOM 2125 C C . VAL A 1 270 ? -3.014 1.499 20.816 1.00 89.62 270 VAL A C 1
ATOM 2127 O O . VAL A 1 270 ? -2.751 2.063 19.757 1.00 89.62 270 VAL A O 1
ATOM 2130 N N . ASP A 1 271 ? -3.812 0.427 20.856 1.00 91.06 271 ASP A N 1
ATOM 2131 C CA . ASP A 1 271 ? -4.397 -0.143 19.635 1.00 91.06 271 ASP A CA 1
ATOM 2132 C C . ASP A 1 271 ? -5.452 0.778 19.015 1.00 91.06 271 ASP A C 1
ATOM 2134 O O . ASP A 1 271 ? -5.522 0.888 17.793 1.00 91.06 271 ASP A O 1
ATOM 2138 N N . THR A 1 272 ? -6.231 1.485 19.841 1.00 94.25 272 THR A N 1
ATOM 2139 C CA . THR A 1 272 ? -7.192 2.494 19.372 1.00 94.25 272 THR A CA 1
ATOM 2140 C C . THR A 1 272 ? -6.472 3.636 18.656 1.00 94.25 272 THR A C 1
ATOM 2142 O O . THR A 1 272 ? -6.853 4.006 17.550 1.00 94.25 272 THR A O 1
ATOM 2145 N N . GLU A 1 273 ? -5.413 4.183 19.251 1.00 93.81 273 GLU A N 1
ATOM 2146 C CA . GLU A 1 273 ? -4.615 5.263 18.671 1.00 9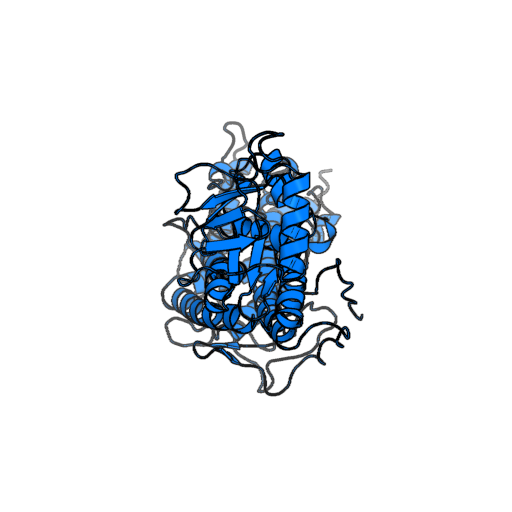3.81 273 GLU A CA 1
ATOM 2147 C C . GLU A 1 273 ? -3.995 4.860 17.336 1.00 93.81 273 GLU A C 1
ATOM 2149 O O . GLU A 1 273 ? -4.148 5.578 16.347 1.00 93.81 273 GLU A O 1
ATOM 2154 N N . ASP A 1 274 ? -3.323 3.711 17.288 1.00 90.38 274 ASP A N 1
ATOM 2155 C CA . ASP A 1 274 ? -2.649 3.257 16.075 1.00 90.38 274 ASP A CA 1
ATOM 2156 C C . ASP A 1 274 ? -3.642 2.923 14.963 1.00 90.38 274 ASP A C 1
ATOM 2158 O O . ASP A 1 274 ? -3.419 3.302 13.814 1.00 90.38 274 ASP A O 1
ATOM 2162 N N . LEU A 1 275 ? -4.775 2.298 15.298 1.00 92.69 275 LEU A N 1
ATOM 2163 C CA . LEU A 1 275 ? -5.863 2.054 14.356 1.00 92.69 275 LEU A CA 1
ATOM 2164 C C . LEU A 1 275 ? -6.395 3.368 13.768 1.00 92.69 275 LEU A C 1
ATOM 2166 O O . LEU A 1 275 ? -6.583 3.476 12.558 1.00 92.69 275 LEU A O 1
ATOM 2170 N N . MET A 1 276 ? -6.599 4.387 14.602 1.00 93.94 276 MET A N 1
ATOM 2171 C CA . MET A 1 276 ? -7.150 5.677 14.182 1.00 93.94 276 MET A CA 1
ATOM 2172 C C . MET A 1 276 ? -6.149 6.485 13.350 1.00 93.94 276 MET A C 1
ATOM 2174 O O . MET A 1 276 ? -6.521 7.064 12.327 1.00 93.94 276 MET A O 1
ATOM 2178 N N . LYS A 1 277 ? -4.861 6.477 13.716 1.00 91.94 277 LYS A N 1
ATOM 2179 C CA . LYS A 1 277 ? -3.795 7.055 12.882 1.00 91.94 277 LYS A CA 1
ATOM 2180 C C . LYS A 1 277 ? -3.705 6.335 11.544 1.00 91.94 277 LYS A C 1
ATOM 2182 O O . LYS A 1 277 ? -3.615 6.999 10.515 1.00 91.94 277 LYS A O 1
ATOM 2187 N N . LEU A 1 278 ? -3.778 5.005 11.541 1.00 89.06 278 LEU A N 1
ATOM 2188 C CA . LEU A 1 278 ? -3.716 4.200 10.328 1.00 89.06 278 LEU A CA 1
ATOM 2189 C C . LEU A 1 278 ? -4.897 4.490 9.391 1.00 89.06 278 LEU A C 1
ATOM 2191 O O . LEU A 1 278 ? -4.681 4.733 8.204 1.00 89.06 278 LEU A O 1
ATOM 2195 N N . ILE A 1 279 ? -6.125 4.545 9.919 1.00 90.75 279 ILE A N 1
ATOM 2196 C CA . ILE A 1 279 ? -7.323 4.941 9.161 1.00 90.75 279 ILE A CA 1
ATOM 2197 C C . ILE A 1 279 ? -7.130 6.340 8.574 1.00 90.75 279 ILE A C 1
ATOM 2199 O O . ILE A 1 279 ? -7.283 6.527 7.367 1.00 90.75 279 ILE A O 1
ATOM 2203 N N . ARG A 1 280 ? -6.706 7.314 9.392 1.00 89.81 280 ARG A N 1
ATOM 2204 C CA . ARG A 1 280 ? -6.466 8.682 8.920 1.00 89.81 280 ARG A CA 1
ATOM 2205 C C . ARG A 1 280 ? -5.370 8.748 7.857 1.00 89.81 280 ARG A C 1
ATOM 2207 O O . ARG A 1 280 ? -5.460 9.557 6.934 1.00 89.81 280 ARG A O 1
ATOM 2214 N N . LEU A 1 281 ? -4.338 7.917 7.962 1.00 84.50 281 LEU A N 1
ATOM 2215 C CA . LEU A 1 281 ? -3.303 7.805 6.942 1.00 84.50 281 LEU A CA 1
ATOM 2216 C C . LEU A 1 281 ? -3.864 7.198 5.644 1.00 84.50 281 LEU A C 1
ATOM 2218 O O . LEU A 1 281 ? -3.518 7.652 4.561 1.00 84.50 281 LEU A O 1
ATOM 2222 N N . ALA A 1 282 ? -4.765 6.226 5.694 1.00 82.38 282 ALA A N 1
ATOM 2223 C CA . ALA A 1 282 ? -5.320 5.653 4.468 1.00 82.38 282 ALA A CA 1
ATOM 2224 C C . ALA A 1 282 ? -6.218 6.628 3.680 1.00 82.38 282 ALA A C 1
ATOM 2226 O O . ALA A 1 282 ? -6.288 6.544 2.452 1.00 82.38 282 ALA A O 1
ATOM 2227 N N . GLU A 1 283 ? -6.848 7.598 4.354 1.00 82.25 283 GLU A N 1
ATOM 2228 C CA . GLU A 1 283 ? -7.644 8.668 3.722 1.00 82.25 283 GLU A CA 1
ATOM 2229 C C . GLU A 1 283 ? -6.825 9.597 2.801 1.00 82.25 283 GLU A C 1
ATOM 2231 O O . GLU A 1 283 ? -7.396 10.367 2.029 1.00 82.25 283 GLU A O 1
ATOM 2236 N N . GLY A 1 284 ? -5.491 9.538 2.852 1.00 75.75 284 GLY A N 1
ATOM 2237 C CA . GLY A 1 284 ? -4.621 10.339 1.995 1.00 75.75 284 GLY A CA 1
ATOM 2238 C C . GLY A 1 284 ? -4.339 11.753 2.526 1.00 75.75 284 GLY A C 1
ATOM 2239 O O . GLY A 1 284 ? -4.597 12.087 3.690 1.00 75.75 284 GLY A O 1
ATOM 2240 N N . LYS A 1 285 ? -3.789 12.602 1.644 1.00 73.81 285 LYS A N 1
ATOM 2241 C CA . LYS A 1 285 ? -3.497 14.032 1.884 1.00 73.81 285 LYS A CA 1
ATOM 2242 C C . LYS A 1 285 ? -2.494 14.322 3.010 1.00 73.81 285 LYS A C 1
ATOM 2244 O O . LYS A 1 285 ? -2.487 15.421 3.552 1.00 73.81 285 LYS A O 1
ATOM 2249 N N . PHE A 1 286 ? -1.624 13.380 3.367 1.00 77.19 286 PHE A N 1
ATOM 2250 C CA . PHE A 1 286 ? -0.594 13.589 4.396 1.00 77.19 286 PHE A CA 1
ATOM 2251 C C . PHE A 1 286 ? 0.375 14.718 4.055 1.00 77.19 286 PHE A C 1
ATOM 2253 O O . PHE A 1 286 ? 0.750 15.488 4.931 1.00 77.19 286 PHE A O 1
ATOM 2260 N N . HIS A 1 287 ? 0.717 14.865 2.776 1.00 69.88 287 HIS A N 1
ATOM 2261 C CA . HIS A 1 287 ? 1.557 15.960 2.289 1.00 69.88 287 HIS A CA 1
ATOM 2262 C C . HIS A 1 287 ? 0.921 17.346 2.503 1.00 69.88 287 HIS A C 1
ATOM 2264 O O . HIS A 1 287 ? 1.643 18.327 2.604 1.00 69.88 287 HIS A O 1
ATOM 2270 N N . GLN A 1 288 ? -0.412 17.427 2.612 1.00 75.81 288 GLN A N 1
ATOM 2271 C CA . GLN A 1 288 ? -1.146 18.679 2.854 1.00 75.81 288 GLN A CA 1
ATOM 2272 C C . GLN A 1 288 ? -1.175 19.059 4.341 1.00 75.81 288 GLN A C 1
ATOM 2274 O O . GLN A 1 288 ? -1.649 20.136 4.694 1.00 75.81 288 GLN A O 1
ATOM 2279 N N . LEU A 1 289 ? -0.723 18.165 5.226 1.00 80.31 289 LEU A N 1
ATOM 2280 C CA . LEU A 1 289 ? -0.661 18.407 6.663 1.00 80.31 289 LEU A CA 1
ATOM 2281 C C . LEU A 1 289 ? 0.609 19.171 7.032 1.00 80.31 289 LEU A C 1
ATOM 2283 O O . LEU A 1 289 ? 1.651 19.013 6.395 1.00 80.31 289 LEU A O 1
ATOM 2287 N N . THR A 1 290 ? 0.545 19.941 8.118 1.00 84.44 290 THR A N 1
ATOM 2288 C CA . THR A 1 290 ? 1.734 20.613 8.653 1.00 84.44 290 THR A CA 1
ATOM 2289 C C . THR A 1 290 ? 2.755 19.586 9.165 1.00 84.44 290 THR A C 1
ATOM 2291 O O . THR A 1 290 ? 2.366 18.490 9.583 1.00 84.44 290 THR A O 1
ATOM 2294 N N . PRO A 1 291 ? 4.062 19.912 9.224 1.00 83.94 291 PRO A N 1
ATOM 2295 C CA . PRO A 1 291 ? 5.070 19.009 9.790 1.00 83.94 291 PRO A CA 1
ATOM 2296 C C . PRO A 1 291 ? 4.735 18.520 11.209 1.00 83.94 291 PRO A C 1
ATOM 2298 O O . PRO A 1 291 ? 5.019 17.377 11.566 1.00 83.94 291 PRO A O 1
ATOM 2301 N N . PHE A 1 292 ? 4.077 19.363 12.010 1.00 87.25 292 PHE A N 1
ATOM 2302 C CA . PHE A 1 292 ? 3.594 19.009 13.343 1.00 87.25 292 PHE A CA 1
ATOM 2303 C C . PHE A 1 292 ? 2.511 17.918 13.294 1.00 87.25 292 PHE A C 1
ATOM 2305 O O . PHE A 1 292 ? 2.628 16.888 13.958 1.00 87.25 292 PHE A O 1
ATOM 2312 N N . GLN A 1 293 ? 1.504 18.084 12.436 1.00 89.62 293 GLN A N 1
ATOM 2313 C CA . GLN A 1 293 ? 0.450 17.090 12.221 1.00 89.62 293 GLN A CA 1
ATOM 2314 C C . GLN A 1 293 ? 0.979 15.782 11.622 1.00 89.62 293 GLN A C 1
ATOM 2316 O O . GLN A 1 293 ? 0.545 14.696 12.008 1.00 89.62 293 GLN A O 1
ATOM 2321 N N . GLN A 1 294 ? 1.940 15.874 10.702 1.00 85.75 294 GLN A N 1
ATOM 2322 C CA . GLN A 1 294 ? 2.626 14.712 10.145 1.00 85.75 294 GLN A CA 1
ATOM 2323 C C . GLN A 1 294 ? 3.338 13.919 11.246 1.00 85.75 294 GLN A C 1
ATOM 2325 O O . GLN A 1 294 ? 3.182 12.701 11.321 1.00 85.75 294 GLN A O 1
ATOM 2330 N N . LYS A 1 295 ? 4.052 14.603 12.151 1.00 87.50 295 LYS A N 1
ATOM 2331 C CA . LYS A 1 295 ? 4.721 13.980 13.302 1.00 87.50 295 LYS A CA 1
ATOM 2332 C C . LYS A 1 295 ? 3.734 13.282 14.241 1.00 87.50 295 LYS A C 1
ATOM 2334 O O . LYS A 1 295 ? 4.035 12.196 14.725 1.00 87.50 295 LYS A O 1
ATOM 2339 N N . ILE A 1 296 ? 2.552 13.862 14.460 1.00 90.38 296 ILE A N 1
ATOM 2340 C CA . ILE A 1 296 ? 1.485 13.236 15.255 1.00 90.38 296 ILE A CA 1
ATOM 2341 C C . ILE A 1 296 ? 1.050 11.900 14.636 1.00 90.38 296 ILE A C 1
ATOM 2343 O O . ILE A 1 296 ? 1.037 10.877 15.326 1.00 90.38 296 ILE A O 1
ATOM 2347 N N . LEU A 1 297 ? 0.735 11.883 13.337 1.00 87.81 297 LEU A N 1
ATOM 2348 C CA . LEU A 1 297 ? 0.285 10.666 12.645 1.00 87.81 297 LEU A CA 1
ATOM 2349 C C . LEU A 1 297 ? 1.383 9.603 12.521 1.00 87.81 297 LEU A C 1
ATOM 2351 O O . LEU A 1 297 ? 1.076 8.418 12.455 1.00 87.81 297 LEU A O 1
ATOM 2355 N N . MET A 1 298 ? 2.646 10.024 12.519 1.00 84.19 298 MET A N 1
ATOM 2356 C CA . MET A 1 298 ? 3.828 9.163 12.427 1.00 84.19 298 MET A CA 1
ATOM 2357 C C . MET A 1 298 ? 4.432 8.806 13.794 1.00 84.19 298 MET A C 1
ATOM 2359 O O . MET A 1 298 ? 5.578 8.385 13.863 1.00 84.19 298 MET A O 1
ATOM 2363 N N . SER A 1 299 ? 3.712 9.002 14.898 1.00 85.31 299 SER A N 1
ATOM 2364 C CA . SER A 1 299 ? 4.205 8.680 16.245 1.00 85.31 299 SER A CA 1
ATOM 2365 C C . SER A 1 299 ? 3.797 7.275 16.701 1.00 85.31 299 SER A C 1
ATOM 2367 O O . SER A 1 299 ? 2.801 6.724 16.229 1.00 85.31 299 SER A O 1
ATOM 2369 N N . GLY A 1 300 ? 4.514 6.718 17.680 1.00 82.31 300 GLY A N 1
ATOM 2370 C CA . GLY A 1 300 ? 4.216 5.399 18.250 1.00 82.31 300 GLY A CA 1
ATOM 2371 C C . GLY A 1 300 ? 4.730 4.263 17.366 1.00 82.31 300 GLY A C 1
ATOM 2372 O O . GLY A 1 300 ? 5.856 4.322 16.879 1.00 82.31 300 GLY A O 1
ATOM 2373 N N . ARG A 1 301 ? 3.907 3.232 17.118 1.00 78.62 301 ARG A N 1
ATOM 2374 C CA . ARG A 1 301 ? 4.287 2.091 16.255 1.00 78.62 301 ARG A CA 1
ATOM 2375 C C . ARG A 1 301 ? 4.396 2.456 14.761 1.00 78.62 301 ARG A C 1
ATOM 2377 O O . ARG A 1 301 ? 4.791 1.615 13.959 1.00 78.62 301 ARG A O 1
ATOM 2384 N N . LEU A 1 302 ? 4.060 3.694 14.391 1.00 76.31 302 LEU A N 1
ATOM 2385 C CA . LEU A 1 302 ? 4.089 4.227 13.022 1.00 76.31 302 LEU A CA 1
ATOM 2386 C C . LEU A 1 302 ? 5.359 5.051 12.703 1.00 76.31 302 LEU A C 1
ATOM 2388 O O . LEU A 1 302 ? 5.453 5.613 11.610 1.00 76.31 302 LEU A O 1
ATOM 2392 N N . GLU A 1 303 ? 6.322 5.141 13.629 1.00 74.75 303 GLU A N 1
ATOM 2393 C CA . GLU A 1 303 ? 7.534 5.964 13.484 1.00 74.75 303 GLU A CA 1
ATOM 2394 C C . GLU A 1 303 ? 8.473 5.509 12.345 1.00 74.75 303 GLU A C 1
ATOM 2396 O O . GLU A 1 303 ? 8.658 4.320 12.071 1.00 74.75 303 GLU A O 1
ATOM 2401 N N . ASP A 1 304 ? 9.073 6.478 11.639 1.00 59.66 304 ASP A N 1
ATOM 2402 C CA . ASP A 1 304 ? 9.886 6.251 10.435 1.00 59.66 304 ASP A CA 1
ATOM 2403 C C . ASP A 1 304 ? 11.350 5.896 10.791 1.00 59.66 304 ASP A C 1
ATOM 2405 O O . ASP A 1 304 ? 12.120 6.769 11.175 1.00 59.66 304 ASP A O 1
ATOM 2409 N N . ASN A 1 305 ? 11.794 4.643 10.599 1.00 51.28 305 ASN A N 1
ATOM 2410 C CA . ASN A 1 305 ? 13.213 4.245 10.748 1.00 51.28 305 ASN A CA 1
ATOM 2411 C C . ASN A 1 305 ? 13.859 3.832 9.418 1.00 51.28 305 ASN A C 1
ATOM 2413 O O . ASN A 1 305 ? 13.618 2.724 8.951 1.00 51.28 305 ASN A O 1
ATOM 2417 N N . GLU A 1 306 ? 14.687 4.694 8.812 1.00 45.03 306 GLU A N 1
ATOM 2418 C CA . GLU A 1 306 ? 15.260 4.638 7.448 1.00 45.03 306 GLU A CA 1
ATOM 2419 C C . GLU A 1 306 ? 15.625 3.258 6.849 1.00 45.03 306 GLU A C 1
ATOM 2421 O O . GLU A 1 306 ? 15.427 3.089 5.646 1.00 45.03 306 GLU A O 1
ATOM 2426 N N . ARG A 1 307 ? 15.981 2.232 7.633 1.00 42.22 307 ARG A N 1
ATOM 2427 C CA . ARG A 1 307 ? 16.386 0.892 7.144 1.00 42.22 307 ARG A CA 1
ATOM 2428 C C . ARG A 1 307 ? 15.283 0.026 6.491 1.00 42.22 307 ARG A C 1
ATOM 2430 O O . ARG A 1 307 ? 15.583 -0.758 5.601 1.00 42.22 307 ARG A O 1
ATOM 2437 N N . VAL A 1 308 ? 14.002 0.189 6.840 1.00 47.72 308 VAL A N 1
ATOM 2438 C CA . VAL A 1 308 ? 12.870 -0.687 6.404 1.00 47.72 308 VAL A CA 1
ATOM 2439 C C . VAL A 1 308 ? 12.265 -0.353 5.003 1.00 47.72 308 VAL A C 1
ATOM 2441 O O . VAL A 1 308 ? 11.320 -0.992 4.556 1.00 47.72 308 VAL A O 1
ATOM 2444 N N . ARG A 1 309 ? 12.793 0.640 4.256 1.00 46.38 309 ARG A N 1
ATOM 2445 C CA . ARG A 1 309 ? 12.194 1.136 2.981 1.00 46.38 309 ARG A CA 1
ATOM 2446 C C . ARG A 1 309 ? 12.275 0.141 1.814 1.00 46.38 309 ARG A C 1
ATOM 2448 O O . ARG A 1 309 ? 11.503 0.258 0.873 1.00 46.38 309 ARG A O 1
ATOM 2455 N N . VAL A 1 310 ? 13.224 -0.796 1.856 1.00 43.03 310 VAL A N 1
ATOM 2456 C CA . VAL A 1 310 ? 13.545 -1.730 0.753 1.00 43.03 310 VAL A CA 1
ATOM 2457 C C . VAL A 1 310 ? 12.559 -2.902 0.687 1.00 43.03 310 VAL A C 1
ATOM 2459 O O . VAL A 1 310 ? 12.480 -3.618 -0.313 1.00 43.03 310 VAL A O 1
ATOM 2462 N N . ILE A 1 311 ? 11.830 -3.125 1.778 1.00 43.38 311 ILE A N 1
ATOM 2463 C CA . ILE A 1 311 ? 11.115 -4.370 1.997 1.00 43.38 311 ILE A CA 1
ATOM 2464 C C . ILE A 1 311 ? 9.635 -4.117 2.249 1.00 43.38 311 ILE A C 1
ATOM 2466 O O . ILE A 1 311 ? 8.892 -4.983 1.843 1.00 43.38 311 ILE A O 1
ATOM 2470 N N . GLN A 1 312 ? 9.180 -2.995 2.844 1.00 54.84 312 GLN A N 1
ATOM 2471 C CA . GLN A 1 312 ? 7.762 -2.807 3.219 1.00 54.84 312 GLN A CA 1
ATOM 2472 C C . GLN A 1 312 ? 7.290 -1.346 3.311 1.00 54.84 312 GLN A C 1
ATOM 2474 O O . GLN A 1 312 ? 8.094 -0.426 3.466 1.00 54.84 312 GLN A O 1
ATOM 2479 N N . ASN A 1 313 ? 5.966 -1.147 3.338 1.00 59.78 313 ASN A N 1
ATOM 2480 C CA . ASN A 1 313 ? 5.350 0.079 3.848 1.00 59.78 313 ASN A CA 1
ATOM 2481 C C . ASN A 1 313 ? 5.189 -0.023 5.380 1.00 59.78 313 ASN A C 1
ATOM 2483 O O . ASN A 1 313 ? 4.407 -0.829 5.876 1.00 59.78 313 ASN A O 1
ATOM 2487 N N . ARG A 1 314 ? 5.948 0.785 6.128 1.00 64.94 314 ARG A N 1
ATOM 2488 C CA . ARG A 1 314 ? 6.071 0.688 7.598 1.00 64.94 314 ARG A CA 1
ATOM 2489 C C . ARG A 1 314 ? 4.765 0.923 8.326 1.00 64.94 314 ARG A C 1
ATOM 2491 O O . ARG A 1 314 ? 4.495 0.253 9.314 1.00 64.94 314 ARG A O 1
ATOM 2498 N N . GLN A 1 315 ? 3.966 1.861 7.830 1.00 70.19 315 GLN A N 1
ATOM 2499 C CA . GLN A 1 315 ? 2.707 2.229 8.457 1.00 70.19 315 GLN A CA 1
ATOM 2500 C C . GLN A 1 315 ? 1.751 1.037 8.472 1.00 70.19 315 GLN A C 1
ATOM 2502 O O . GLN A 1 315 ? 1.008 0.842 9.422 1.00 70.19 315 GLN A O 1
ATOM 2507 N N . LEU A 1 316 ? 1.831 0.187 7.453 1.00 74.12 316 LEU A N 1
ATOM 2508 C CA . LEU A 1 316 ? 0.980 -0.984 7.301 1.00 74.12 316 LEU A CA 1
ATOM 2509 C C . LEU A 1 316 ? 1.453 -2.180 8.137 1.00 74.12 316 LEU A C 1
ATOM 2511 O O . LEU A 1 316 ? 0.658 -3.074 8.408 1.00 74.12 316 LEU A O 1
ATOM 2515 N N . ASN A 1 317 ? 2.682 -2.167 8.660 1.00 71.69 317 ASN A N 1
ATOM 2516 C CA . ASN A 1 317 ? 3.146 -3.205 9.587 1.00 71.69 317 ASN A CA 1
ATOM 2517 C C . ASN A 1 317 ? 2.378 -3.205 10.903 1.00 71.69 317 ASN A C 1
ATOM 2519 O O . ASN A 1 317 ? 2.242 -4.252 11.535 1.00 71.69 317 ASN A O 1
ATOM 2523 N N . VAL A 1 318 ? 1.839 -2.052 11.308 1.00 77.44 318 VAL A N 1
ATOM 2524 C CA . VAL A 1 318 ? 1.012 -1.981 12.512 1.00 77.44 318 VAL A CA 1
ATOM 2525 C C . VAL A 1 318 ? -0.261 -2.825 12.373 1.00 77.44 318 VAL A C 1
ATOM 2527 O O . VAL A 1 318 ? -0.765 -3.306 13.384 1.00 77.44 318 VAL A O 1
ATOM 2530 N N . MET A 1 319 ? -0.731 -3.099 11.141 1.00 83.38 319 MET A N 1
ATOM 2531 C CA . MET A 1 319 ? -1.881 -3.981 10.902 1.00 83.38 319 MET A CA 1
ATOM 2532 C C . MET A 1 319 ? -1.654 -5.376 11.469 1.00 83.38 319 MET A C 1
ATOM 2534 O O . MET A 1 319 ? -2.580 -5.922 12.050 1.00 83.38 319 MET A O 1
ATOM 2538 N N . LEU A 1 320 ? -0.438 -5.928 11.373 1.00 80.81 320 LEU A N 1
ATOM 2539 C CA . LEU A 1 320 ? -0.135 -7.243 11.942 1.00 80.81 320 LEU A CA 1
ATOM 2540 C C . LEU A 1 320 ? -0.413 -7.256 13.449 1.00 80.81 320 LEU A C 1
ATOM 2542 O O . LEU A 1 320 ? -1.097 -8.143 13.950 1.00 80.81 320 LEU A O 1
ATOM 2546 N N . SER A 1 321 ? 0.087 -6.248 14.168 1.00 80.75 321 SER A N 1
ATOM 2547 C CA . SER A 1 321 ? -0.101 -6.173 15.615 1.00 80.75 321 SER A CA 1
ATOM 2548 C C . SER A 1 321 ? -1.559 -5.911 15.987 1.00 80.75 321 SER A C 1
ATOM 2550 O O . SER A 1 321 ? -2.059 -6.547 16.908 1.00 80.75 321 SER A O 1
ATOM 2552 N N . ILE A 1 322 ? -2.236 -5.001 15.280 1.00 86.38 322 ILE A N 1
ATOM 2553 C CA . ILE A 1 322 ? -3.642 -4.674 15.539 1.00 86.38 322 ILE A CA 1
ATOM 2554 C C . ILE A 1 322 ? -4.522 -5.896 15.261 1.00 86.38 322 ILE A C 1
ATOM 2556 O O . ILE A 1 322 ? -5.337 -6.264 16.098 1.00 86.38 322 ILE A O 1
ATOM 2560 N N . PHE A 1 323 ? -4.354 -6.555 14.114 1.00 90.94 323 PHE A N 1
ATOM 2561 C CA . PHE A 1 323 ? -5.180 -7.697 13.721 1.00 90.94 323 PHE A CA 1
ATOM 2562 C C . PHE A 1 323 ? -4.928 -8.912 14.603 1.00 90.94 323 PHE A C 1
ATOM 2564 O O . PHE A 1 323 ? -5.891 -9.563 14.995 1.00 90.94 323 PHE A O 1
ATOM 2571 N N . ALA A 1 324 ? -3.683 -9.144 15.028 1.00 88.44 324 ALA A N 1
ATOM 2572 C CA . ALA A 1 324 ? -3.387 -10.192 15.995 1.00 88.44 324 ALA A CA 1
ATOM 2573 C C . ALA A 1 324 ? -4.118 -9.965 17.330 1.00 88.44 324 ALA A C 1
ATOM 2575 O O . ALA A 1 324 ? -4.663 -10.917 17.890 1.00 88.44 324 ALA A O 1
ATOM 2576 N N . THR A 1 325 ? -4.166 -8.724 17.834 1.00 89.75 325 THR A N 1
ATOM 2577 C CA . THR A 1 325 ? -4.961 -8.383 19.026 1.00 89.75 325 THR A CA 1
ATOM 2578 C C . THR A 1 325 ? -6.453 -8.581 18.764 1.00 89.75 325 THR A C 1
ATOM 2580 O O . THR A 1 325 ? -7.132 -9.242 19.548 1.00 89.75 325 THR A O 1
ATOM 2583 N N . LEU A 1 326 ? -6.965 -8.055 17.645 1.00 93.38 326 LEU A N 1
ATOM 2584 C CA . LEU A 1 326 ? -8.378 -8.161 17.281 1.00 93.38 326 LEU A CA 1
ATOM 2585 C C . LEU A 1 326 ? -8.840 -9.621 17.160 1.00 93.38 326 LEU A C 1
ATOM 2587 O O . LEU A 1 326 ? -9.913 -9.970 17.642 1.00 93.38 326 LEU A O 1
ATOM 2591 N N . GLU A 1 327 ? -8.036 -10.492 16.562 1.00 93.62 327 GLU A N 1
ATOM 2592 C CA . GLU A 1 327 ? -8.367 -11.909 16.433 1.00 93.62 327 GLU A CA 1
ATOM 2593 C C . GLU A 1 327 ? -8.303 -12.633 17.782 1.00 93.62 327 GLU A C 1
ATOM 2595 O O . GLU A 1 327 ? -9.255 -13.318 18.150 1.00 93.62 327 GLU A O 1
ATOM 2600 N N . LYS A 1 328 ? -7.224 -12.453 18.559 1.00 91.94 328 LYS A N 1
ATOM 2601 C CA . LYS A 1 328 ? -7.058 -13.146 19.853 1.00 91.94 328 LYS A CA 1
ATOM 2602 C C . LYS A 1 328 ? -8.114 -12.760 20.875 1.00 91.94 328 LYS A C 1
ATOM 2604 O O . LYS A 1 328 ? -8.589 -13.615 21.617 1.00 91.94 328 LYS A O 1
ATOM 2609 N N . GLU A 1 329 ? -8.416 -11.471 20.973 1.00 91.12 329 GLU A N 1
ATOM 2610 C CA . GLU A 1 329 ? -9.247 -10.943 22.055 1.00 91.12 329 GLU A CA 1
ATOM 2611 C C . GLU A 1 329 ? -10.720 -10.790 21.664 1.00 91.12 329 GLU A C 1
ATOM 2613 O O . GLU A 1 329 ? -11.584 -10.741 22.546 1.00 91.12 329 GLU A O 1
ATOM 2618 N N . PHE A 1 330 ? -11.017 -10.724 20.362 1.00 93.62 330 PHE A N 1
ATOM 2619 C CA . PHE A 1 330 ? -12.348 -10.388 19.856 1.00 93.62 330 PHE A CA 1
ATOM 2620 C C . PHE A 1 330 ? -12.847 -11.300 18.719 1.00 93.62 330 PHE A C 1
ATOM 2622 O O . PHE A 1 330 ? -13.932 -11.043 18.206 1.00 93.62 330 PHE A O 1
ATOM 2629 N N . ASP A 1 331 ? -12.107 -12.353 18.339 1.00 92.69 331 ASP A N 1
ATOM 2630 C CA . ASP A 1 331 ? -12.432 -13.281 17.231 1.00 92.69 331 ASP A CA 1
ATOM 2631 C C . ASP A 1 331 ? -12.660 -12.584 15.872 1.00 92.69 331 ASP A C 1
ATOM 2633 O O . ASP A 1 331 ? -13.394 -13.048 14.997 1.00 92.69 331 ASP A O 1
ATOM 2637 N N . PHE A 1 332 ? -12.009 -11.438 15.673 1.00 93.94 332 PHE A N 1
ATOM 2638 C CA . PHE A 1 332 ? -12.063 -10.707 14.412 1.00 93.94 332 PHE A CA 1
ATOM 2639 C C . PHE A 1 332 ? -11.391 -11.484 13.272 1.00 93.94 332 PHE A C 1
ATOM 2641 O O . PHE A 1 332 ? -10.314 -12.054 13.444 1.00 93.94 332 PHE A O 1
ATOM 2648 N N . ASP A 1 333 ? -11.999 -11.453 12.083 1.00 92.44 333 ASP A N 1
ATOM 2649 C CA . ASP A 1 333 ? -11.451 -12.068 10.871 1.00 92.44 333 ASP A CA 1
ATOM 2650 C C . ASP A 1 333 ? -10.988 -11.011 9.843 1.00 92.44 333 ASP A C 1
ATOM 2652 O O . ASP A 1 333 ? -11.822 -10.423 9.136 1.00 92.44 333 ASP A O 1
ATOM 2656 N N . PRO A 1 334 ? -9.667 -10.771 9.713 1.00 90.31 334 PRO A N 1
ATOM 2657 C CA . PRO A 1 334 ? -9.128 -9.811 8.754 1.00 90.31 334 PRO A CA 1
ATOM 2658 C C . PRO A 1 334 ? -9.080 -10.326 7.304 1.00 90.31 334 PRO A C 1
ATOM 2660 O O . PRO A 1 334 ? -8.901 -9.517 6.394 1.00 90.31 334 PRO A O 1
ATOM 2663 N N . THR A 1 335 ? -9.246 -11.628 7.038 1.00 88.44 335 THR A N 1
ATOM 2664 C CA . THR A 1 335 ? -9.018 -12.226 5.698 1.00 88.44 335 THR A CA 1
ATOM 2665 C C . THR A 1 335 ? -9.920 -11.625 4.615 1.00 88.44 335 THR A C 1
ATOM 2667 O O . THR A 1 335 ? -9.517 -11.404 3.467 1.00 88.44 335 THR A O 1
ATOM 2670 N N . SER A 1 336 ? -11.144 -11.254 4.997 1.00 86.38 336 SER A N 1
ATOM 2671 C CA . SER A 1 336 ? -12.120 -10.634 4.100 1.00 86.38 336 SER A CA 1
ATOM 2672 C C . SER A 1 336 ? -11.671 -9.274 3.537 1.00 86.38 336 SER A C 1
ATOM 2674 O O . SER A 1 336 ? -12.136 -8.889 2.460 1.00 86.38 336 SER A O 1
ATOM 2676 N N . LEU A 1 337 ? -10.736 -8.576 4.201 1.00 87.12 337 LEU A N 1
ATOM 2677 C CA . LEU A 1 337 ? -10.205 -7.285 3.749 1.00 87.12 337 LEU A CA 1
ATOM 2678 C C . LEU A 1 337 ? -9.367 -7.402 2.472 1.00 87.12 337 LEU A C 1
ATOM 2680 O O . LEU A 1 337 ? -9.393 -6.484 1.657 1.00 87.12 337 LEU A O 1
ATOM 2684 N N . MET A 1 338 ? -8.649 -8.513 2.275 1.00 84.31 338 MET A N 1
ATOM 2685 C CA . MET A 1 338 ? -7.807 -8.712 1.086 1.00 84.31 338 MET A CA 1
ATOM 2686 C C . MET A 1 338 ? -8.573 -9.338 -0.072 1.00 84.31 338 MET A C 1
ATOM 2688 O O . MET A 1 338 ? -8.427 -8.898 -1.212 1.00 84.31 338 MET A O 1
ATOM 2692 N N . SER A 1 339 ? -9.425 -10.329 0.204 1.00 78.25 339 SER A N 1
ATOM 2693 C CA . SER A 1 339 ? -10.088 -11.119 -0.844 1.00 78.25 339 SER A CA 1
ATOM 2694 C C . SER A 1 339 ? -10.836 -10.263 -1.879 1.00 78.25 339 SER A C 1
ATOM 2696 O O . SER A 1 339 ? -10.646 -10.436 -3.082 1.00 78.25 339 SER A O 1
ATOM 2698 N N . ASN A 1 340 ? -11.641 -9.290 -1.442 1.00 79.25 340 ASN A N 1
ATOM 2699 C CA . ASN A 1 340 ? -12.396 -8.415 -2.346 1.00 79.25 340 ASN A CA 1
ATOM 2700 C C . ASN A 1 340 ? -11.497 -7.433 -3.105 1.00 79.25 340 ASN A C 1
ATOM 2702 O O . ASN A 1 340 ? -11.724 -7.167 -4.287 1.00 79.25 340 ASN A O 1
ATOM 2706 N N . VAL A 1 341 ? -10.470 -6.912 -2.434 1.00 83.19 341 VAL A N 1
ATOM 2707 C CA . VAL A 1 341 ? -9.503 -5.973 -3.012 1.00 83.19 341 VAL A CA 1
ATOM 2708 C C . VAL A 1 341 ? -8.735 -6.641 -4.148 1.00 83.19 341 VAL A C 1
ATOM 2710 O O . VAL A 1 341 ? -8.608 -6.081 -5.235 1.00 83.19 341 VAL A O 1
ATOM 2713 N N . LEU A 1 342 ? -8.302 -7.880 -3.929 1.00 84.06 342 LEU A N 1
ATOM 2714 C CA . LEU A 1 342 ? -7.565 -8.668 -4.908 1.00 84.06 342 LEU A CA 1
ATOM 2715 C C . LEU A 1 342 ? -8.376 -8.962 -6.162 1.00 84.06 342 LEU A C 1
ATOM 2717 O O . LEU A 1 342 ? -7.862 -8.795 -7.265 1.00 84.06 342 LEU A O 1
ATOM 2721 N N . LYS A 1 343 ? -9.658 -9.307 -6.011 1.00 85.44 343 LYS A N 1
ATOM 2722 C CA . LYS A 1 343 ? -10.571 -9.511 -7.146 1.00 85.44 343 LYS A CA 1
ATOM 2723 C C . LYS A 1 343 ? -10.708 -8.253 -7.995 1.00 85.44 343 LYS A C 1
ATOM 2725 O O . LYS A 1 343 ? -10.591 -8.302 -9.219 1.00 85.44 343 LYS A O 1
ATOM 2730 N N . GLN A 1 344 ? -10.944 -7.114 -7.343 1.00 84.50 344 GLN A N 1
ATOM 2731 C CA . GLN A 1 344 ? -11.116 -5.834 -8.030 1.00 84.50 344 GLN A CA 1
ATOM 2732 C C . GLN A 1 344 ? -9.848 -5.413 -8.768 1.00 84.50 344 GLN A C 1
ATOM 2734 O O . GLN A 1 344 ? -9.929 -4.924 -9.893 1.00 84.50 344 GLN A O 1
ATOM 2739 N N . ILE A 1 345 ? -8.684 -5.632 -8.162 1.00 85.75 345 ILE A N 1
ATOM 2740 C CA . ILE A 1 345 ? -7.403 -5.240 -8.747 1.00 85.75 345 ILE A CA 1
ATOM 2741 C C . ILE A 1 345 ? -6.976 -6.208 -9.836 1.00 85.75 345 ILE A C 1
ATOM 2743 O O . ILE A 1 345 ? -6.488 -5.751 -10.860 1.00 85.75 345 ILE A O 1
ATOM 2747 N N . ALA A 1 346 ? -7.241 -7.508 -9.699 1.00 87.69 346 ALA A N 1
ATOM 2748 C CA . ALA A 1 346 ? -7.041 -8.458 -10.787 1.00 87.69 346 ALA A CA 1
ATOM 2749 C C . ALA A 1 346 ? -7.832 -8.047 -12.034 1.00 87.69 346 ALA A C 1
ATOM 2751 O O . ALA A 1 346 ? -7.265 -7.934 -13.121 1.00 87.69 346 ALA A O 1
ATOM 2752 N N . LYS A 1 347 ? -9.116 -7.720 -11.855 1.00 87.81 347 LYS A N 1
ATOM 2753 C CA . LYS A 1 347 ? -9.978 -7.229 -12.932 1.00 87.81 347 LYS A CA 1
ATOM 2754 C C . LYS A 1 347 ? -9.489 -5.900 -13.518 1.00 87.81 347 LYS A C 1
ATOM 2756 O O . LYS A 1 347 ? -9.390 -5.768 -14.734 1.00 87.81 347 LYS A O 1
ATOM 2761 N N . ALA A 1 348 ? -9.189 -4.914 -12.672 1.00 86.38 348 ALA A N 1
ATOM 2762 C CA . ALA A 1 348 ? -8.759 -3.588 -13.116 1.00 86.38 348 ALA A CA 1
ATOM 2763 C C . ALA A 1 348 ? -7.408 -3.627 -13.843 1.00 86.38 348 ALA A C 1
ATOM 2765 O O . ALA A 1 348 ? -7.244 -2.961 -14.859 1.00 86.38 348 ALA A O 1
ATOM 2766 N N . THR A 1 349 ? -6.462 -4.428 -13.353 1.00 87.06 349 THR A N 1
ATOM 2767 C CA . THR A 1 349 ? -5.153 -4.616 -13.979 1.00 87.06 349 THR A CA 1
ATOM 2768 C C . THR A 1 349 ? -5.289 -5.260 -15.354 1.00 87.06 349 THR A C 1
ATOM 2770 O O . THR A 1 349 ? -4.758 -4.709 -16.313 1.00 87.06 349 THR A O 1
ATOM 2773 N N . ARG A 1 350 ? -6.038 -6.367 -15.486 1.00 85.88 350 ARG A N 1
ATOM 2774 C CA . ARG A 1 350 ? -6.263 -7.019 -16.791 1.00 85.88 350 ARG A CA 1
ATOM 2775 C C . ARG A 1 350 ? -6.909 -6.073 -17.791 1.00 85.88 350 ARG A C 1
ATOM 2777 O O . ARG A 1 350 ? -6.378 -5.889 -18.876 1.00 85.88 350 ARG A O 1
ATOM 2784 N N . LYS A 1 351 ? -7.975 -5.389 -17.368 1.00 85.19 351 LYS A N 1
ATOM 2785 C CA . LYS A 1 351 ? -8.659 -4.391 -18.190 1.00 85.19 351 LYS A CA 1
ATOM 2786 C C . LYS A 1 351 ? -7.702 -3.303 -18.692 1.00 85.19 351 LYS A C 1
ATOM 2788 O O . LYS A 1 351 ? -7.716 -2.975 -19.870 1.00 85.19 351 LYS A O 1
ATOM 2793 N N . SER A 1 352 ? -6.853 -2.763 -17.814 1.00 84.00 352 SER A N 1
ATOM 2794 C CA . SER A 1 352 ? -5.863 -1.751 -18.203 1.00 84.00 352 SER A CA 1
ATOM 2795 C C . SER A 1 352 ? -4.859 -2.281 -19.230 1.00 84.00 352 SER A C 1
ATOM 2797 O O . SER A 1 352 ? -4.531 -1.562 -20.165 1.00 84.00 352 SER A O 1
ATOM 2799 N N . ILE A 1 353 ? -4.385 -3.521 -19.082 1.00 86.12 353 ILE A N 1
ATOM 2800 C CA . ILE A 1 353 ? -3.446 -4.142 -20.031 1.00 86.12 353 ILE A CA 1
ATOM 2801 C C . ILE A 1 353 ? -4.106 -4.404 -21.395 1.00 86.12 353 ILE A C 1
ATOM 2803 O O . ILE A 1 353 ? -3.470 -4.181 -22.419 1.00 86.12 353 ILE A O 1
ATOM 2807 N N . GLU A 1 354 ? -5.362 -4.854 -21.414 1.00 81.88 354 GLU A N 1
ATOM 2808 C CA . GLU A 1 354 ? -6.076 -5.239 -22.641 1.00 81.88 354 GLU A CA 1
ATOM 2809 C C . GLU A 1 354 ? -6.589 -4.033 -23.449 1.00 81.88 354 GLU A C 1
ATOM 2811 O O . GLU A 1 354 ? -6.562 -4.057 -24.677 1.00 81.88 354 GLU A O 1
ATOM 2816 N N . GLU A 1 355 ? -7.070 -2.979 -22.779 1.00 72.12 355 GLU A N 1
ATOM 2817 C CA . GLU A 1 355 ? -7.799 -1.874 -23.426 1.00 72.12 355 GLU A CA 1
ATOM 2818 C C . GLU A 1 355 ? -6.944 -0.626 -23.711 1.00 72.12 355 GLU A C 1
ATOM 2820 O O . GLU A 1 355 ? -7.432 0.326 -24.325 1.00 72.12 355 GLU A O 1
ATOM 2825 N N . THR A 1 356 ? -5.691 -0.572 -23.250 1.00 68.88 356 THR A N 1
ATOM 2826 C CA . THR A 1 356 ? -4.852 0.634 -23.351 1.00 68.88 356 THR A CA 1
ATOM 2827 C C . THR A 1 356 ? -3.416 0.311 -23.771 1.00 68.88 356 THR A C 1
ATOM 2829 O O . THR A 1 356 ? -2.973 -0.829 -23.683 1.00 68.88 356 THR A O 1
ATOM 2832 N N . ASN A 1 357 ? -2.636 1.329 -24.155 1.00 77.75 357 ASN A N 1
ATOM 2833 C CA . ASN A 1 357 ? -1.213 1.165 -24.500 1.00 77.75 357 ASN A CA 1
ATOM 2834 C C . ASN A 1 357 ? -0.310 0.816 -23.294 1.00 77.75 357 ASN A C 1
ATOM 2836 O O . ASN A 1 357 ? 0.907 0.723 -23.447 1.00 77.75 357 ASN A O 1
ATOM 2840 N N . VAL A 1 358 ? -0.884 0.588 -22.106 1.00 85.75 358 VAL A N 1
ATOM 2841 C CA . VAL A 1 358 ? -0.154 0.288 -20.867 1.00 85.75 358 VAL A CA 1
ATOM 2842 C C . VAL A 1 358 ? 0.693 -0.981 -20.985 1.00 85.75 358 VAL A C 1
ATOM 2844 O O . VAL A 1 358 ? 1.753 -1.047 -20.363 1.00 85.75 358 VAL A O 1
ATOM 2847 N N . LEU A 1 359 ? 0.274 -1.971 -21.784 1.00 89.44 359 LEU A N 1
ATOM 2848 C CA . LEU A 1 359 ? 1.099 -3.156 -22.032 1.00 89.44 359 LEU A CA 1
ATOM 2849 C C . LEU A 1 359 ? 2.423 -2.787 -22.710 1.00 89.44 359 LEU A C 1
ATOM 2851 O O . LEU A 1 359 ? 3.488 -3.177 -22.236 1.00 89.44 359 LEU A O 1
ATOM 2855 N N . ASP A 1 360 ? 2.367 -2.010 -23.791 1.00 89.94 360 ASP A N 1
ATOM 2856 C CA . ASP A 1 360 ? 3.571 -1.581 -24.501 1.00 89.94 360 ASP A CA 1
ATOM 2857 C C . ASP A 1 360 ? 4.407 -0.610 -23.662 1.00 89.94 360 ASP A C 1
ATOM 2859 O O . ASP A 1 360 ? 5.634 -0.678 -23.715 1.00 89.94 360 ASP A O 1
ATOM 2863 N N . ASP A 1 361 ? 3.784 0.234 -22.833 1.00 89.94 361 ASP A N 1
ATOM 2864 C CA . ASP A 1 361 ? 4.498 1.069 -21.859 1.00 89.94 361 ASP A CA 1
ATOM 2865 C C . ASP A 1 361 ? 5.284 0.209 -20.852 1.00 89.94 361 ASP A C 1
ATOM 2867 O O . ASP A 1 361 ? 6.475 0.440 -20.630 1.00 89.94 361 ASP A O 1
ATOM 2871 N N . PHE A 1 362 ? 4.648 -0.828 -20.296 1.00 91.88 362 PHE A N 1
ATOM 2872 C CA . PHE A 1 362 ? 5.264 -1.797 -19.385 1.00 91.88 362 PHE A CA 1
ATOM 2873 C C . PHE A 1 362 ? 6.428 -2.550 -20.034 1.00 91.88 362 PHE A C 1
ATOM 2875 O O . PHE A 1 362 ? 7.538 -2.560 -19.498 1.00 91.88 362 PHE A O 1
ATOM 2882 N N . LEU A 1 363 ? 6.216 -3.129 -21.217 1.00 93.69 363 LEU A N 1
ATOM 2883 C CA . LEU A 1 363 ? 7.244 -3.889 -21.931 1.00 93.69 363 LEU A CA 1
ATOM 2884 C C . LEU A 1 363 ? 8.410 -2.995 -22.389 1.00 93.69 363 LEU A C 1
ATOM 2886 O O . LEU A 1 363 ? 9.577 -3.353 -22.212 1.00 93.69 363 LEU A O 1
ATOM 2890 N N . THR A 1 364 ? 8.118 -1.794 -22.897 1.00 93.81 364 THR A N 1
ATOM 2891 C CA . THR A 1 364 ? 9.137 -0.794 -23.264 1.00 93.81 364 THR A CA 1
ATOM 2892 C C . THR A 1 364 ? 9.941 -0.357 -22.042 1.00 93.81 364 THR A C 1
ATOM 2894 O O . THR A 1 364 ? 11.172 -0.277 -22.097 1.00 93.81 364 THR A O 1
ATOM 2897 N N . GLY A 1 365 ? 9.270 -0.125 -20.914 1.00 92.19 365 GLY A N 1
ATOM 2898 C CA . GLY A 1 365 ? 9.898 0.265 -19.660 1.00 92.19 365 GLY A CA 1
ATOM 2899 C C . GLY A 1 365 ? 10.907 -0.761 -19.137 1.00 92.19 365 GLY A C 1
ATOM 2900 O O . GLY A 1 365 ? 11.960 -0.383 -18.606 1.00 92.19 365 GLY A O 1
ATOM 2901 N N . ILE A 1 366 ? 10.636 -2.055 -19.323 1.00 93.12 366 ILE A N 1
ATOM 2902 C CA . ILE A 1 366 ? 11.556 -3.143 -18.962 1.00 93.12 366 ILE A CA 1
ATOM 2903 C C . ILE A 1 366 ? 12.816 -3.091 -19.829 1.00 93.12 366 ILE A C 1
ATOM 2905 O O . ILE A 1 366 ? 13.923 -3.138 -19.287 1.00 93.12 366 ILE A O 1
ATOM 2909 N N . ILE A 1 367 ? 12.675 -2.895 -21.146 1.00 94.50 367 ILE A N 1
ATOM 2910 C CA . ILE A 1 367 ? 13.824 -2.727 -22.052 1.00 94.50 367 ILE A CA 1
ATOM 2911 C C . ILE A 1 367 ? 14.665 -1.518 -21.633 1.00 94.50 367 ILE A C 1
ATOM 2913 O O . ILE A 1 367 ? 15.880 -1.641 -21.473 1.00 94.50 367 ILE A O 1
ATOM 2917 N N . GLN A 1 368 ? 14.044 -0.364 -21.375 1.00 93.56 368 GLN A N 1
ATOM 2918 C CA . GLN A 1 368 ? 14.774 0.817 -20.899 1.00 93.56 368 GLN A CA 1
ATOM 2919 C C . GLN A 1 368 ? 15.522 0.537 -19.588 1.00 93.56 368 GLN A C 1
ATOM 2921 O O . GLN A 1 368 ? 16.628 1.035 -19.381 1.00 93.56 368 GLN A O 1
ATOM 2926 N N . THR A 1 369 ? 14.949 -0.287 -18.709 1.00 92.31 369 THR A N 1
ATOM 2927 C CA . THR A 1 369 ? 15.586 -0.663 -17.442 1.00 92.31 369 THR A CA 1
ATOM 2928 C C . THR A 1 369 ? 16.812 -1.554 -17.650 1.00 92.31 369 THR A C 1
ATOM 2930 O O . THR A 1 369 ? 17.789 -1.431 -16.909 1.00 92.31 369 THR A O 1
ATOM 2933 N N . ALA A 1 370 ? 16.815 -2.391 -18.691 1.00 93.25 370 ALA A N 1
ATOM 2934 C CA . ALA A 1 370 ? 18.006 -3.115 -19.129 1.00 93.25 370 ALA A CA 1
ATOM 2935 C C . ALA A 1 370 ? 19.091 -2.145 -19.630 1.00 93.25 370 ALA A C 1
ATOM 2937 O O . ALA A 1 370 ? 20.255 -2.243 -19.238 1.00 93.25 370 ALA A O 1
ATOM 2938 N N . MET A 1 371 ? 18.704 -1.162 -20.451 1.00 94.38 371 MET A N 1
ATOM 2939 C CA . MET A 1 371 ? 19.629 -0.185 -21.043 1.00 94.38 371 MET A CA 1
ATOM 2940 C C . MET A 1 371 ? 20.342 0.653 -19.973 1.00 94.38 371 MET A C 1
ATOM 2942 O O . MET A 1 371 ? 21.557 0.848 -20.041 1.00 94.38 371 MET A O 1
ATOM 2946 N N . ILE A 1 372 ? 19.615 1.106 -18.946 1.00 92.06 372 ILE A N 1
ATOM 2947 C CA . ILE A 1 372 ? 20.182 1.946 -17.879 1.00 92.06 372 ILE A CA 1
ATOM 2948 C C . ILE A 1 372 ? 21.067 1.179 -16.890 1.00 92.06 372 ILE A C 1
ATOM 2950 O O . ILE A 1 372 ? 21.754 1.822 -16.100 1.00 92.06 372 ILE A O 1
ATOM 2954 N N . GLN A 1 373 ? 21.144 -0.158 -16.928 1.00 91.81 373 GLN A N 1
ATOM 2955 C CA . GLN A 1 373 ? 22.013 -0.909 -16.004 1.00 91.81 373 GLN A CA 1
ATOM 2956 C C . GLN A 1 373 ? 23.480 -0.503 -16.093 1.00 91.81 373 GLN A C 1
ATOM 2958 O O . GLN A 1 373 ? 24.187 -0.497 -15.086 1.00 91.81 373 GLN A O 1
ATOM 2963 N N . HIS A 1 374 ? 23.938 -0.107 -17.282 1.00 87.25 374 HIS A N 1
ATOM 2964 C CA . HIS A 1 374 ? 25.284 0.431 -17.449 1.00 87.25 374 HIS A CA 1
ATOM 2965 C C . HIS A 1 374 ? 25.504 1.663 -16.568 1.00 87.25 374 HIS A C 1
ATOM 2967 O O . HIS A 1 374 ? 26.571 1.807 -15.975 1.00 87.25 374 HIS A O 1
ATOM 2973 N N . LEU A 1 375 ? 24.494 2.527 -16.420 1.00 87.62 375 LEU A N 1
ATOM 2974 C CA . LEU A 1 375 ? 24.552 3.693 -15.542 1.00 87.62 375 LEU A CA 1
ATOM 2975 C C . LEU A 1 375 ? 24.641 3.281 -14.071 1.00 87.62 375 LEU A C 1
ATOM 2977 O O . LEU A 1 375 ? 25.444 3.864 -13.348 1.00 87.62 375 LEU A O 1
ATOM 2981 N N . VAL A 1 376 ? 23.889 2.262 -13.657 1.00 87.06 376 VAL A N 1
ATOM 2982 C CA . VAL A 1 376 ? 23.880 1.751 -12.277 1.00 87.06 376 VAL A CA 1
ATOM 2983 C C . VAL A 1 376 ? 25.235 1.134 -11.913 1.00 87.06 376 VAL A C 1
ATOM 2985 O O . VAL A 1 376 ? 25.873 1.553 -10.952 1.00 87.06 376 VAL A O 1
ATOM 2988 N N . VAL A 1 377 ? 25.744 0.200 -12.723 1.00 86.00 377 VAL A N 1
ATOM 2989 C CA . VAL A 1 377 ? 27.000 -0.527 -12.441 1.00 86.00 377 VAL A CA 1
ATOM 2990 C C . VAL A 1 377 ? 28.231 0.389 -12.490 1.00 86.00 377 VAL A C 1
ATOM 2992 O O . VAL A 1 377 ? 29.214 0.170 -11.782 1.00 86.00 377 VAL A O 1
ATOM 2995 N N . THR A 1 378 ? 28.197 1.444 -13.308 1.00 83.19 378 THR A N 1
ATOM 2996 C CA . THR A 1 378 ? 29.294 2.425 -13.403 1.00 83.19 378 THR A CA 1
ATOM 2997 C C . THR A 1 378 ? 29.169 3.577 -12.406 1.00 83.19 378 THR A C 1
ATOM 2999 O O . THR A 1 378 ? 30.034 4.453 -12.384 1.00 83.19 378 THR A O 1
ATOM 3002 N N . GLN A 1 379 ? 28.131 3.603 -11.562 1.00 80.94 379 GLN A N 1
ATOM 3003 C CA . GLN A 1 379 ? 27.870 4.720 -10.656 1.00 80.94 379 GLN A CA 1
ATOM 3004 C C . GLN A 1 379 ? 29.057 5.036 -9.741 1.00 80.94 379 GLN A C 1
ATOM 3006 O O . GLN A 1 379 ? 29.503 6.182 -9.715 1.00 80.94 379 GLN A O 1
ATOM 3011 N N . GLY A 1 380 ? 29.631 4.030 -9.076 1.00 78.06 380 GLY A N 1
ATOM 3012 C CA . GLY A 1 380 ? 30.785 4.214 -8.184 1.00 78.06 380 GLY A CA 1
ATOM 3013 C C . GLY A 1 380 ? 32.066 4.689 -8.887 1.00 78.06 380 GLY A C 1
ATOM 3014 O O . GLY A 1 380 ? 33.024 5.075 -8.227 1.00 78.06 380 GLY A O 1
ATOM 3015 N N . LYS A 1 381 ? 32.091 4.682 -10.226 1.00 79.50 381 LYS A N 1
ATOM 3016 C CA . LYS A 1 381 ? 33.196 5.191 -11.054 1.00 79.50 381 LYS A CA 1
ATOM 3017 C C . LYS A 1 381 ? 32.923 6.602 -11.593 1.00 79.50 381 LYS A C 1
ATOM 3019 O O . LYS A 1 381 ? 33.737 7.137 -12.339 1.00 79.50 381 LYS A O 1
ATOM 3024 N N . SER A 1 382 ? 31.781 7.193 -11.236 1.00 75.00 382 SER A N 1
ATOM 3025 C CA . SER A 1 382 ? 31.288 8.475 -11.739 1.00 75.00 382 SER A CA 1
ATOM 3026 C C . SER A 1 382 ? 31.240 9.562 -10.671 1.00 75.00 382 SER A C 1
ATOM 3028 O O . SER A 1 382 ? 31.265 9.277 -9.481 1.00 75.00 382 SER A O 1
ATOM 3030 N N . LYS A 1 383 ? 31.113 10.827 -11.095 1.00 74.12 383 LYS A N 1
ATOM 3031 C CA . LYS A 1 383 ? 30.823 11.961 -10.194 1.00 74.12 383 LYS A CA 1
ATOM 3032 C C . LYS A 1 383 ? 29.337 12.059 -9.803 1.00 74.12 383 LYS A C 1
ATOM 3034 O O . LYS A 1 383 ? 28.945 13.032 -9.165 1.00 74.12 383 LYS A O 1
ATOM 3039 N N . ARG A 1 384 ? 28.497 11.109 -10.234 1.00 76.75 384 ARG A N 1
ATOM 3040 C CA . ARG A 1 384 ? 27.053 11.121 -9.959 1.00 76.75 384 ARG A CA 1
ATOM 3041 C C . ARG A 1 384 ? 26.798 10.762 -8.498 1.00 76.75 384 ARG A C 1
ATOM 3043 O O . ARG A 1 384 ? 27.516 9.950 -7.923 1.00 76.75 384 ARG A O 1
ATOM 3050 N N . THR A 1 385 ? 25.764 11.361 -7.913 1.00 74.06 385 THR A N 1
ATOM 3051 C CA . THR A 1 385 ? 25.306 11.052 -6.551 1.00 74.06 385 THR A CA 1
ATOM 3052 C C . THR A 1 385 ? 24.938 9.578 -6.438 1.00 74.06 385 THR A C 1
ATOM 3054 O O . THR A 1 385 ? 24.319 9.059 -7.357 1.00 74.06 385 THR A O 1
ATOM 3057 N N . GLU A 1 386 ? 25.279 8.916 -5.333 1.00 74.31 386 GLU A N 1
ATOM 3058 C CA . GLU A 1 386 ? 24.901 7.518 -5.092 1.00 74.31 386 GLU A CA 1
ATOM 3059 C C . GLU A 1 386 ? 23.371 7.338 -5.110 1.00 74.31 386 GLU A C 1
ATOM 3061 O O . GLU A 1 386 ? 22.634 8.170 -4.576 1.00 74.31 386 GLU A O 1
ATOM 3066 N N . LEU A 1 387 ? 22.881 6.274 -5.758 1.00 70.88 387 LEU A N 1
ATOM 3067 C CA . LEU A 1 387 ? 21.459 5.935 -5.736 1.00 70.88 387 LEU A CA 1
ATOM 3068 C C . LEU A 1 387 ? 21.106 5.361 -4.359 1.00 70.88 387 LEU A C 1
ATOM 3070 O O . LEU A 1 387 ? 21.921 4.638 -3.787 1.00 70.88 387 LEU A O 1
ATOM 3074 N N . PRO A 1 388 ? 19.883 5.567 -3.844 1.00 67.44 388 PRO A N 1
ATOM 3075 C CA . PRO A 1 388 ? 19.419 4.825 -2.677 1.00 67.44 388 PRO A CA 1
ATOM 3076 C C . PRO A 1 388 ? 19.568 3.316 -2.905 1.00 67.44 388 PRO A C 1
ATOM 3078 O O . PRO A 1 388 ? 19.271 2.839 -3.998 1.00 67.44 388 PRO A O 1
ATOM 3081 N N . VAL A 1 389 ? 19.939 2.549 -1.872 1.00 70.12 389 VAL A N 1
ATOM 3082 C CA . VAL A 1 389 ? 20.124 1.080 -1.955 1.00 70.12 389 VAL A CA 1
ATOM 3083 C C . VAL A 1 389 ? 18.922 0.380 -2.609 1.00 70.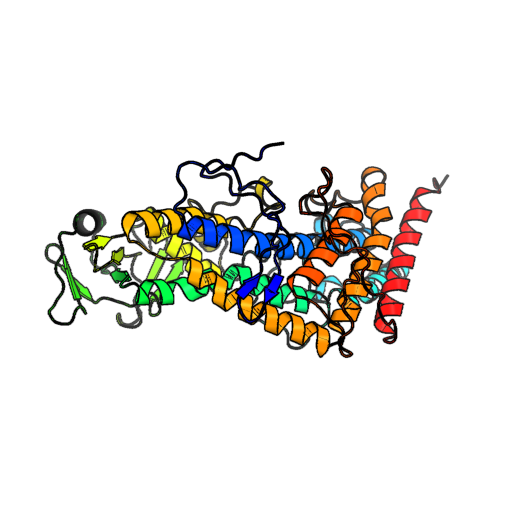12 389 VAL A C 1
ATOM 3085 O O . VAL A 1 389 ? 19.083 -0.520 -3.426 1.00 70.12 389 VAL A O 1
ATOM 3088 N N . ALA A 1 390 ? 17.703 0.851 -2.322 1.00 64.94 390 ALA A N 1
ATOM 3089 C CA . ALA A 1 390 ? 16.462 0.333 -2.906 1.00 64.94 390 ALA A CA 1
ATOM 3090 C C . ALA A 1 390 ? 16.380 0.461 -4.444 1.00 64.94 390 ALA A C 1
ATOM 3092 O O . ALA A 1 390 ? 15.625 -0.259 -5.086 1.00 64.94 390 ALA A O 1
ATOM 3093 N N . SER A 1 391 ? 17.143 1.385 -5.031 1.00 70.31 391 SER A N 1
ATOM 3094 C CA . SER A 1 391 ? 17.216 1.671 -6.469 1.00 70.31 391 SER A CA 1
ATOM 3095 C C . SER A 1 391 ? 18.484 1.101 -7.118 1.00 70.31 391 SER A C 1
ATOM 3097 O O . SER A 1 391 ? 18.811 1.474 -8.238 1.00 70.31 391 SER A O 1
ATOM 3099 N N . GLN A 1 392 ? 19.211 0.201 -6.451 1.00 76.88 392 GLN A N 1
ATOM 3100 C CA . GLN A 1 392 ? 20.419 -0.456 -6.977 1.00 76.88 392 GLN A CA 1
ATOM 3101 C C . GLN A 1 392 ? 20.171 -1.937 -7.340 1.00 76.88 392 GLN A C 1
ATOM 3103 O O . GLN A 1 392 ? 21.084 -2.758 -7.314 1.00 76.88 392 GLN A O 1
ATOM 3108 N N . LEU A 1 393 ? 18.924 -2.301 -7.664 1.00 80.56 393 LEU A N 1
ATOM 3109 C CA . LEU A 1 393 ? 18.568 -3.666 -8.061 1.00 80.56 393 LEU A CA 1
ATOM 3110 C C . LEU A 1 393 ? 19.246 -4.060 -9.380 1.00 80.56 393 LEU A C 1
ATOM 3112 O O . LEU A 1 393 ? 19.361 -3.242 -10.292 1.00 80.56 393 LEU A O 1
ATOM 3116 N N . SER A 1 394 ? 19.650 -5.326 -9.495 1.00 88.44 394 SER A N 1
ATOM 3117 C CA . SER A 1 394 ? 20.139 -5.876 -10.760 1.00 88.44 394 SER A CA 1
ATOM 3118 C C . SER A 1 394 ? 18.993 -6.031 -11.763 1.00 88.44 394 SER A C 1
ATOM 3120 O O . SER A 1 394 ? 17.833 -6.224 -11.381 1.00 88.44 394 SER A O 1
ATOM 3122 N N . PHE A 1 395 ? 19.311 -6.028 -13.058 1.00 91.75 395 PHE A N 1
ATOM 3123 C CA . PHE A 1 395 ? 18.296 -6.299 -14.078 1.00 91.75 395 PHE A CA 1
ATOM 3124 C C . PHE A 1 395 ? 17.675 -7.685 -13.952 1.00 91.75 395 PHE A C 1
ATOM 3126 O O . PHE A 1 395 ? 16.469 -7.799 -14.109 1.00 91.75 395 PHE A O 1
ATOM 3133 N N . LYS A 1 396 ? 18.452 -8.707 -13.570 1.00 91.75 396 LYS A N 1
ATOM 3134 C CA . LYS A 1 396 ? 17.931 -10.055 -13.288 1.00 91.75 396 LYS A CA 1
ATOM 3135 C C . LYS A 1 396 ? 16.779 -10.007 -12.277 1.00 91.75 396 LYS A C 1
ATOM 3137 O O . LYS A 1 396 ? 15.746 -10.636 -12.482 1.00 91.75 396 LYS A O 1
ATOM 3142 N N . THR A 1 397 ? 16.927 -9.213 -11.216 1.00 88.88 397 THR A N 1
ATOM 3143 C CA . THR A 1 397 ? 15.866 -9.005 -10.224 1.00 88.88 397 THR A CA 1
ATOM 3144 C C . THR A 1 397 ? 14.671 -8.268 -10.823 1.00 88.88 397 THR A C 1
ATOM 3146 O O . THR A 1 397 ? 13.537 -8.693 -10.632 1.00 88.88 397 THR A O 1
ATOM 3149 N N . ILE A 1 398 ? 14.897 -7.179 -11.560 1.00 89.31 398 ILE A N 1
ATOM 3150 C CA . ILE A 1 398 ? 13.814 -6.369 -12.140 1.00 89.31 398 ILE A CA 1
ATOM 3151 C C . ILE A 1 398 ? 13.017 -7.154 -13.190 1.00 89.31 398 ILE A C 1
ATOM 3153 O O . ILE A 1 398 ? 11.789 -7.114 -13.183 1.00 89.31 398 ILE A O 1
ATOM 3157 N N . GLU A 1 399 ? 13.699 -7.905 -14.049 1.00 93.31 399 GLU A N 1
ATOM 3158 C CA . GLU A 1 399 ? 13.090 -8.778 -15.047 1.00 93.31 399 GLU A CA 1
ATOM 3159 C C . GLU A 1 399 ? 12.243 -9.867 -14.377 1.00 93.31 399 GLU A C 1
ATOM 3161 O O . GLU A 1 399 ? 11.090 -10.072 -14.756 1.00 93.31 399 GLU A O 1
ATOM 3166 N N . ASN A 1 400 ? 12.763 -10.516 -13.328 1.00 92.31 400 ASN A N 1
ATOM 3167 C CA . ASN A 1 400 ? 11.996 -11.494 -12.556 1.00 92.31 400 ASN A CA 1
ATOM 3168 C C . ASN A 1 400 ? 10.720 -10.884 -11.956 1.00 92.31 400 ASN A C 1
ATOM 3170 O O . ASN A 1 400 ? 9.657 -11.498 -11.997 1.00 92.31 400 ASN A O 1
ATOM 3174 N N . ASN A 1 401 ? 10.799 -9.651 -11.453 1.00 90.19 401 ASN A N 1
ATOM 3175 C CA . ASN A 1 401 ? 9.644 -8.949 -10.891 1.00 90.19 401 ASN A CA 1
ATOM 3176 C C . ASN A 1 401 ? 8.588 -8.627 -11.953 1.00 90.19 401 ASN A C 1
ATOM 3178 O O . ASN A 1 401 ? 7.393 -8.736 -11.688 1.00 90.19 401 ASN A O 1
ATOM 3182 N N . ALA A 1 402 ? 9.011 -8.264 -13.165 1.00 92.88 402 ALA A N 1
ATOM 3183 C CA . ALA A 1 402 ? 8.097 -8.064 -14.282 1.00 92.88 402 ALA A CA 1
ATOM 3184 C C . ALA A 1 402 ? 7.400 -9.375 -14.688 1.00 92.88 402 ALA A C 1
ATOM 3186 O O . ALA A 1 402 ? 6.188 -9.384 -14.906 1.00 92.88 402 ALA A O 1
ATOM 3187 N N . LYS A 1 403 ? 8.132 -10.498 -14.700 1.00 93.88 403 LYS A N 1
ATOM 3188 C CA . LYS A 1 403 ? 7.553 -11.840 -14.891 1.00 93.88 403 LYS A CA 1
ATOM 3189 C C . LYS A 1 403 ? 6.555 -12.185 -13.788 1.00 93.88 403 LYS A C 1
ATOM 3191 O O . LYS A 1 403 ? 5.483 -12.702 -14.086 1.00 93.88 403 LYS A O 1
ATOM 3196 N N . ALA A 1 404 ? 6.864 -11.841 -12.539 1.00 91.75 404 ALA A N 1
ATOM 3197 C CA . ALA A 1 404 ? 5.982 -12.058 -11.396 1.00 91.75 404 ALA A CA 1
ATOM 3198 C C . ALA A 1 404 ? 4.688 -11.264 -11.511 1.00 91.75 404 ALA A C 1
ATOM 3200 O O . ALA A 1 404 ? 3.616 -11.814 -11.288 1.00 91.75 404 ALA A O 1
ATOM 3201 N N . LEU A 1 405 ? 4.771 -10.007 -11.940 1.00 91.94 405 LEU A N 1
ATOM 3202 C CA . LEU A 1 405 ? 3.604 -9.171 -12.194 1.00 91.94 405 LEU A CA 1
ATOM 3203 C C . LEU A 1 405 ? 2.720 -9.765 -13.305 1.00 91.94 405 LEU A C 1
ATOM 3205 O O . LEU A 1 405 ? 1.512 -9.920 -13.118 1.00 91.94 405 LEU A O 1
ATOM 3209 N N . ALA A 1 406 ? 3.330 -10.143 -14.434 1.00 92.38 406 ALA A N 1
ATOM 3210 C CA . ALA A 1 406 ? 2.629 -10.743 -15.566 1.00 92.38 406 ALA A CA 1
ATOM 3211 C C . ALA A 1 406 ? 1.948 -12.067 -15.186 1.00 92.38 406 ALA A C 1
ATOM 3213 O O . ALA A 1 406 ? 0.782 -12.282 -15.523 1.00 92.38 406 ALA A O 1
ATOM 3214 N N . TYR A 1 407 ? 2.648 -12.921 -14.434 1.00 91.69 407 TYR A N 1
ATOM 3215 C CA . TYR A 1 407 ? 2.116 -14.182 -13.928 1.00 91.69 407 TYR A CA 1
ATOM 3216 C C . TYR A 1 407 ? 0.988 -13.963 -12.912 1.00 91.69 407 TYR A C 1
ATOM 3218 O O . TYR A 1 407 ? -0.094 -14.525 -13.073 1.00 91.69 407 TYR A O 1
ATOM 3226 N N . ALA A 1 408 ? 1.211 -13.128 -11.892 1.00 90.94 408 ALA A N 1
ATOM 3227 C CA . ALA A 1 408 ? 0.275 -12.926 -10.790 1.00 90.94 408 ALA A CA 1
ATOM 3228 C C . ALA A 1 408 ? -1.083 -12.424 -11.281 1.00 90.94 408 ALA A C 1
ATOM 3230 O O . ALA A 1 408 ? -2.117 -12.855 -10.788 1.00 90.94 408 ALA A O 1
ATOM 3231 N N . PHE A 1 409 ? -1.100 -11.544 -12.282 1.00 90.88 409 PHE A N 1
ATOM 3232 C CA . PHE A 1 409 ? -2.343 -11.020 -12.842 1.00 90.88 409 PHE A CA 1
ATOM 3233 C C . PHE A 1 409 ? -2.856 -11.799 -14.055 1.00 90.88 409 PHE A C 1
ATOM 3235 O O . PHE A 1 409 ? -3.937 -11.476 -14.551 1.00 90.88 409 PHE A O 1
ATOM 3242 N N . ASN A 1 410 ? -2.142 -12.840 -14.501 1.00 89.81 410 ASN A N 1
ATOM 3243 C CA . ASN A 1 410 ? -2.412 -13.563 -15.745 1.00 89.81 410 ASN A CA 1
ATOM 3244 C C . ASN A 1 410 ? -2.612 -12.587 -16.918 1.00 89.81 410 ASN A C 1
ATOM 3246 O O . ASN A 1 410 ? -3.662 -12.570 -17.563 1.00 89.81 410 ASN A O 1
ATOM 3250 N N . MET A 1 411 ? -1.636 -11.696 -17.104 1.00 91.56 411 MET A N 1
ATOM 3251 C CA . MET A 1 411 ? -1.709 -10.626 -18.096 1.00 91.56 411 MET A CA 1
ATOM 3252 C C . MET A 1 411 ? -1.714 -11.194 -19.515 1.00 91.56 411 MET A C 1
ATOM 3254 O O . MET A 1 411 ? -0.920 -12.082 -19.842 1.00 91.56 411 MET A O 1
ATOM 3258 N N . LYS A 1 412 ? -2.576 -10.634 -20.362 1.00 90.56 412 LYS A N 1
ATOM 3259 C CA . LYS A 1 412 ? -2.698 -10.966 -21.781 1.00 90.56 412 LYS A CA 1
ATOM 3260 C C . LYS A 1 412 ? -2.790 -9.689 -22.600 1.00 90.56 412 LYS A C 1
ATOM 3262 O O . LYS A 1 412 ? -3.287 -8.688 -22.096 1.00 90.56 412 LYS A O 1
ATOM 3267 N N . ASP A 1 413 ? -2.305 -9.726 -23.833 1.00 88.31 413 ASP A N 1
ATOM 3268 C CA . ASP A 1 413 ? -2.529 -8.640 -24.784 1.00 88.31 413 ASP A CA 1
ATOM 3269 C C . ASP A 1 413 ? -4.006 -8.572 -25.222 1.00 88.31 413 ASP A C 1
ATOM 3271 O O . ASP A 1 413 ? -4.815 -9.449 -24.902 1.00 88.31 413 ASP A O 1
ATOM 3275 N N . GLY A 1 414 ? -4.363 -7.545 -25.998 1.00 83.88 414 GLY A N 1
ATOM 3276 C CA . GLY A 1 414 ? -5.721 -7.384 -26.536 1.00 83.88 414 GLY A CA 1
ATOM 3277 C C . GLY A 1 414 ? -6.183 -8.514 -27.474 1.00 83.88 414 GLY A C 1
ATOM 3278 O O . GLY A 1 414 ? -7.368 -8.598 -27.785 1.00 83.88 414 GLY A O 1
ATOM 3279 N N . ASN A 1 415 ? -5.281 -9.405 -27.903 1.00 87.38 415 ASN A N 1
ATOM 3280 C CA . ASN A 1 415 ? -5.586 -10.597 -28.700 1.00 87.38 415 ASN A CA 1
ATOM 3281 C C . ASN A 1 415 ? -5.668 -11.876 -27.844 1.00 87.38 415 ASN A C 1
ATOM 3283 O O . ASN A 1 415 ? -5.866 -12.969 -28.379 1.00 87.38 415 ASN A O 1
ATOM 3287 N N . GLY A 1 416 ? -5.512 -11.768 -26.522 1.00 87.38 416 GLY A N 1
ATOM 3288 C CA . GLY A 1 416 ? -5.516 -12.893 -25.592 1.00 87.38 416 GLY A CA 1
ATOM 3289 C C . GLY A 1 416 ? -4.191 -13.664 -25.505 1.00 87.38 416 GLY A C 1
ATOM 3290 O O . GLY A 1 416 ? -4.158 -14.721 -24.867 1.00 87.38 416 GLY A O 1
ATOM 3291 N N . VAL A 1 417 ? -3.110 -13.164 -26.109 1.00 90.19 417 VAL A N 1
ATOM 3292 C CA . VAL A 1 417 ? -1.763 -13.745 -26.035 1.00 90.19 417 VAL A CA 1
ATOM 3293 C C . VAL A 1 417 ? -1.169 -13.473 -24.649 1.00 90.19 417 VAL A C 1
ATOM 3295 O O . VAL A 1 417 ? -1.137 -12.318 -24.223 1.00 90.19 417 VAL A O 1
ATOM 3298 N N . PRO A 1 418 ? -0.690 -14.497 -23.919 1.00 91.75 418 PRO A N 1
ATOM 3299 C CA . PRO A 1 418 ? -0.055 -14.303 -22.618 1.00 91.75 418 PRO A CA 1
ATOM 3300 C C . PRO A 1 418 ? 1.157 -13.372 -22.687 1.00 91.75 418 PRO A C 1
ATOM 3302 O O . PRO A 1 418 ? 2.015 -13.512 -23.553 1.00 91.75 418 PRO A O 1
ATOM 3305 N N . VAL A 1 419 ? 1.273 -12.452 -21.730 1.00 92.88 419 VAL A N 1
ATOM 3306 C CA . VAL A 1 419 ? 2.445 -11.564 -21.632 1.00 92.88 419 VAL A CA 1
ATOM 3307 C C . VAL A 1 419 ? 3.681 -12.331 -21.161 1.00 92.88 419 VAL A C 1
ATOM 3309 O O . VAL A 1 419 ? 4.789 -12.036 -21.596 1.00 92.88 419 VAL A O 1
ATOM 3312 N N . LEU A 1 420 ? 3.504 -13.331 -20.294 1.00 93.75 420 LEU A N 1
ATOM 3313 C CA . LEU A 1 420 ? 4.556 -14.263 -19.895 1.00 93.75 420 LEU A CA 1
ATOM 3314 C C . LEU A 1 420 ? 4.386 -15.581 -20.655 1.00 93.75 420 LEU A C 1
ATOM 3316 O O . LEU A 1 420 ? 3.376 -16.263 -20.489 1.00 93.75 420 LEU A O 1
ATOM 3320 N N . HIS A 1 421 ? 5.403 -15.961 -21.423 1.00 90.31 421 HIS A N 1
ATOM 3321 C CA . HIS A 1 421 ? 5.489 -17.251 -22.098 1.00 90.31 421 HIS A CA 1
ATOM 3322 C C . HIS A 1 421 ? 6.329 -18.204 -21.241 1.00 90.31 421 HIS A C 1
ATOM 3324 O O . HIS A 1 421 ? 7.551 -18.045 -21.176 1.00 90.31 421 HIS A O 1
ATOM 3330 N N . PRO A 1 422 ? 5.712 -19.165 -20.531 1.00 80.75 422 PRO A N 1
ATOM 3331 C CA . PRO A 1 422 ? 6.455 -20.086 -19.684 1.00 80.75 422 PRO A CA 1
ATOM 3332 C C . PRO A 1 422 ? 7.278 -21.061 -20.535 1.00 80.75 422 PRO A C 1
ATOM 3334 O O . PRO A 1 422 ? 6.781 -21.630 -21.505 1.00 80.75 422 PRO A O 1
ATOM 3337 N N . ASN A 1 423 ? 8.531 -21.291 -20.137 1.00 68.12 423 ASN A N 1
ATOM 3338 C CA . ASN A 1 423 ? 9.440 -22.195 -20.856 1.00 68.12 423 ASN A CA 1
ATOM 3339 C C . ASN A 1 423 ? 9.153 -23.684 -20.585 1.00 68.12 423 ASN A C 1
ATOM 3341 O O . ASN A 1 423 ? 9.536 -24.543 -21.374 1.00 68.12 423 ASN A O 1
ATOM 3345 N N . GLU A 1 424 ? 8.514 -24.011 -19.458 1.00 68.38 424 GLU A N 1
ATOM 3346 C CA . GLU A 1 424 ? 8.314 -25.383 -18.979 1.00 68.38 424 GLU A CA 1
ATOM 3347 C C . GLU A 1 424 ? 6.977 -25.522 -18.230 1.00 68.38 424 GLU A C 1
ATOM 3349 O O . GLU A 1 424 ? 6.351 -24.530 -17.860 1.00 68.38 424 GLU A O 1
ATOM 3354 N N . LYS A 1 425 ? 6.560 -26.768 -17.944 1.00 62.19 425 LYS A N 1
ATOM 3355 C CA . LYS A 1 425 ? 5.406 -27.049 -17.065 1.00 62.19 425 LYS A CA 1
ATOM 3356 C C . LYS A 1 425 ? 5.606 -26.517 -15.638 1.00 62.19 425 LYS A C 1
ATOM 3358 O O . LYS A 1 425 ? 4.626 -26.181 -14.984 1.00 62.19 425 LYS A O 1
ATOM 3363 N N . GLU A 1 426 ? 6.849 -26.448 -15.153 1.00 61.62 426 GLU A N 1
ATOM 3364 C CA . GLU A 1 426 ? 7.187 -25.777 -13.893 1.00 61.62 426 GLU A CA 1
ATOM 3365 C C . GLU A 1 426 ? 7.630 -24.338 -14.166 1.00 61.62 426 GLU A C 1
ATOM 3367 O O . GLU A 1 426 ? 8.688 -24.101 -14.744 1.00 61.62 426 GLU A O 1
ATOM 3372 N N . CYS A 1 427 ? 6.829 -23.372 -13.716 1.00 74.81 427 CYS A N 1
ATOM 3373 C CA . CYS A 1 427 ? 7.081 -21.947 -13.939 1.00 74.81 427 CYS A CA 1
ATOM 3374 C C . CYS A 1 427 ? 8.051 -21.321 -12.925 1.00 74.81 427 CYS A C 1
ATOM 3376 O O . CYS A 1 427 ? 8.395 -20.154 -13.076 1.00 74.81 427 CYS A O 1
ATOM 3378 N N . PHE A 1 428 ? 8.505 -22.063 -11.910 1.00 85.06 428 PHE A N 1
ATOM 3379 C CA . PHE A 1 428 ? 9.181 -21.487 -10.746 1.00 85.06 428 PHE A CA 1
ATOM 3380 C C . PHE A 1 428 ? 10.517 -22.146 -10.404 1.00 85.06 428 PHE A C 1
ATOM 3382 O O . PHE A 1 428 ? 10.718 -23.336 -10.646 1.00 85.06 428 PHE A O 1
ATOM 3389 N N . TYR A 1 429 ? 11.426 -21.377 -9.805 1.00 84.00 429 TYR A N 1
ATOM 3390 C CA . TYR A 1 429 ? 12.704 -21.860 -9.282 1.00 84.00 429 TYR A CA 1
ATOM 3391 C C . TYR A 1 429 ? 13.183 -21.023 -8.089 1.00 84.00 429 TYR A C 1
ATOM 3393 O O . TYR A 1 429 ? 12.798 -19.868 -7.925 1.00 84.00 429 TYR A O 1
ATOM 3401 N N . GLN A 1 430 ? 14.046 -21.599 -7.250 1.00 81.38 430 GLN A N 1
ATOM 3402 C CA . GLN A 1 430 ? 14.693 -20.869 -6.157 1.00 81.38 430 GLN A CA 1
ATOM 3403 C C . GLN A 1 430 ? 16.050 -20.325 -6.604 1.00 81.38 430 GLN A C 1
ATOM 3405 O O . GLN A 1 430 ? 16.872 -21.059 -7.153 1.00 81.38 430 GLN A O 1
ATOM 3410 N N . ASP A 1 431 ? 16.303 -19.054 -6.308 1.00 81.06 431 ASP A N 1
ATOM 3411 C CA . ASP A 1 431 ? 17.565 -18.373 -6.577 1.00 81.06 431 ASP A CA 1
ATOM 3412 C C . ASP A 1 431 ? 17.977 -17.576 -5.341 1.00 81.06 431 ASP A C 1
ATOM 3414 O O . ASP A 1 431 ? 17.185 -16.812 -4.797 1.00 81.06 431 ASP A O 1
ATOM 3418 N N . LYS A 1 432 ? 19.216 -17.756 -4.879 1.00 77.50 432 LYS A N 1
ATOM 3419 C CA . LYS A 1 432 ? 19.714 -17.072 -3.676 1.00 77.50 432 LYS A CA 1
ATOM 3420 C C . LYS A 1 432 ? 19.964 -15.580 -3.899 1.00 77.50 432 LYS A C 1
ATOM 3422 O O . LYS A 1 432 ? 20.101 -14.852 -2.921 1.00 77.50 432 LYS A O 1
ATOM 3427 N N . GLU A 1 433 ? 20.076 -15.146 -5.152 1.00 77.56 433 GLU A N 1
ATOM 3428 C CA . GLU A 1 433 ? 20.301 -13.746 -5.524 1.00 77.56 433 GLU A CA 1
ATOM 3429 C C . GLU A 1 433 ? 18.994 -12.973 -5.726 1.00 77.56 433 GLU A C 1
ATOM 3431 O O . GLU A 1 433 ? 19.011 -11.741 -5.776 1.00 77.56 433 GLU A O 1
ATOM 3436 N N . LEU A 1 434 ? 17.864 -13.678 -5.852 1.00 76.75 434 LEU A N 1
ATOM 3437 C CA . LEU A 1 434 ? 16.556 -13.058 -6.011 1.00 76.75 434 LEU A CA 1
ATOM 3438 C C . LEU A 1 434 ? 15.888 -12.857 -4.642 1.00 76.75 434 LEU A C 1
ATOM 3440 O O . LEU A 1 434 ? 15.923 -13.753 -3.799 1.00 76.75 434 LEU A O 1
ATOM 3444 N N . PRO A 1 435 ? 15.261 -11.689 -4.404 1.00 73.88 435 PRO A N 1
ATOM 3445 C CA . PRO A 1 435 ? 14.481 -11.457 -3.188 1.00 73.88 435 PRO A CA 1
ATOM 3446 C C . PRO A 1 435 ? 13.140 -12.207 -3.186 1.00 73.88 435 PRO A C 1
ATOM 3448 O O . PRO A 1 435 ? 12.532 -12.367 -2.131 1.00 73.88 435 PRO A O 1
ATOM 3451 N N . ASP A 1 436 ? 12.691 -12.630 -4.364 1.00 78.62 436 ASP A N 1
ATOM 3452 C CA . ASP A 1 436 ? 11.406 -13.259 -4.633 1.00 78.62 436 ASP A CA 1
ATOM 3453 C C . ASP A 1 436 ? 11.629 -14.585 -5.370 1.00 78.62 436 ASP A C 1
ATOM 3455 O O . ASP A 1 436 ? 12.729 -14.868 -5.857 1.00 78.62 436 ASP A O 1
ATOM 3459 N N . LEU A 1 437 ? 10.579 -15.398 -5.474 1.00 82.75 437 LEU A N 1
ATOM 3460 C CA . LEU A 1 437 ? 10.630 -16.637 -6.235 1.00 82.75 437 LEU A CA 1
ATOM 3461 C C . LEU A 1 437 ? 10.997 -16.372 -7.706 1.00 82.75 437 LEU A C 1
ATOM 3463 O O . LEU A 1 437 ? 10.456 -15.468 -8.350 1.00 82.75 437 LEU A O 1
ATOM 3467 N N . GLY A 1 438 ? 11.924 -17.166 -8.241 1.00 87.06 438 GLY A N 1
ATOM 3468 C CA . GLY A 1 438 ? 12.346 -17.080 -9.633 1.00 87.06 438 GLY A CA 1
ATOM 3469 C C . GLY A 1 438 ? 11.262 -17.601 -10.572 1.00 87.06 438 GLY A C 1
ATOM 3470 O O . GLY A 1 438 ? 10.671 -18.645 -10.299 1.00 87.06 438 GLY A O 1
ATOM 3471 N N . ILE A 1 439 ? 11.021 -16.910 -11.688 1.00 88.56 439 ILE A N 1
ATOM 3472 C CA . ILE A 1 439 ? 10.013 -17.281 -12.689 1.00 88.56 439 ILE A CA 1
ATOM 3473 C C . ILE A 1 439 ? 10.673 -17.593 -14.028 1.00 88.56 439 ILE A C 1
ATOM 3475 O O . ILE A 1 439 ? 11.365 -16.759 -14.619 1.00 88.56 439 ILE A O 1
ATOM 3479 N N . LYS A 1 440 ? 10.448 -18.816 -14.513 1.00 89.06 440 LYS A N 1
ATOM 3480 C CA . LYS A 1 440 ? 10.913 -19.282 -15.822 1.00 89.06 440 LYS A CA 1
ATOM 3481 C C . LYS A 1 440 ? 9.985 -18.776 -16.920 1.00 89.06 440 LYS A C 1
ATOM 3483 O O . LYS A 1 440 ? 8.765 -18.831 -16.785 1.00 89.06 440 LYS A O 1
ATOM 3488 N N . GLY A 1 441 ? 10.573 -18.372 -18.037 1.00 89.94 441 GLY A N 1
ATOM 3489 C CA . GLY A 1 441 ? 9.839 -17.878 -19.193 1.00 89.94 441 GLY A CA 1
ATOM 3490 C C . GLY A 1 441 ? 10.403 -16.578 -19.731 1.00 89.94 441 GLY A C 1
ATOM 3491 O O . GLY A 1 441 ? 11.338 -15.996 -19.167 1.00 89.94 441 GLY A O 1
ATOM 3492 N N . GLU A 1 442 ? 9.793 -16.125 -20.812 1.00 92.69 442 GLU A N 1
ATOM 3493 C CA . GLU A 1 442 ? 10.130 -14.888 -21.503 1.00 92.69 442 GLU A CA 1
ATOM 3494 C C . GLU A 1 442 ? 8.919 -13.960 -21.519 1.00 92.69 442 GLU A C 1
ATOM 3496 O O . GLU A 1 442 ? 7.771 -14.397 -21.642 1.00 92.69 442 GLU A O 1
ATOM 3501 N N . LEU A 1 443 ? 9.176 -12.666 -21.347 1.00 94.19 443 LEU A N 1
ATOM 3502 C CA . LEU A 1 443 ? 8.145 -11.656 -21.531 1.00 94.19 443 LEU A CA 1
ATOM 3503 C C . LEU A 1 443 ? 7.960 -11.397 -23.023 1.00 94.19 443 LEU A C 1
ATOM 3505 O O . LEU A 1 443 ? 8.918 -11.437 -23.793 1.00 94.19 443 LEU A O 1
ATOM 3509 N N . LEU A 1 444 ? 6.725 -11.105 -23.414 1.00 93.56 444 LEU A N 1
ATOM 3510 C CA . LEU A 1 444 ? 6.398 -10.631 -24.749 1.00 93.56 444 LEU A CA 1
ATOM 3511 C C . LEU A 1 444 ? 7.243 -9.388 -25.092 1.00 93.56 444 LEU A C 1
ATOM 3513 O O . LEU A 1 444 ? 7.503 -8.543 -24.237 1.00 93.56 444 LEU A O 1
ATOM 3517 N N . ALA A 1 445 ? 7.676 -9.268 -26.345 1.00 91.00 445 ALA A N 1
ATOM 3518 C CA . ALA A 1 445 ? 8.331 -8.053 -26.820 1.00 91.00 445 ALA A CA 1
ATOM 3519 C C . ALA A 1 445 ? 7.291 -6.933 -27.031 1.00 91.00 445 ALA A C 1
ATOM 3521 O O . ALA A 1 445 ? 6.179 -7.231 -27.470 1.00 91.00 445 ALA A O 1
ATOM 3522 N N . PRO A 1 446 ? 7.622 -5.654 -26.764 1.00 90.00 446 PRO A N 1
ATOM 3523 C CA . PRO A 1 446 ? 6.713 -4.554 -27.078 1.00 90.00 446 PRO A CA 1
ATOM 3524 C C . PRO A 1 446 ? 6.436 -4.501 -28.584 1.00 90.00 446 PRO A C 1
ATOM 3526 O O . PRO A 1 446 ? 7.325 -4.785 -29.391 1.00 90.00 446 PRO A O 1
ATOM 3529 N N . SER A 1 447 ? 5.227 -4.088 -28.970 1.00 87.19 447 SER A N 1
ATOM 3530 C CA . SER A 1 447 ? 4.833 -4.009 -30.383 1.00 87.19 447 SER A CA 1
ATOM 3531 C C . SER A 1 447 ? 5.632 -2.956 -31.159 1.00 87.19 447 SER A C 1
ATOM 3533 O O . SER A 1 447 ? 5.839 -3.093 -32.365 1.00 87.19 447 SER A O 1
ATOM 3535 N N . LEU A 1 448 ? 6.064 -1.894 -30.461 1.00 85.69 448 LEU A N 1
ATOM 3536 C CA . LEU A 1 448 ? 6.760 -0.719 -31.004 1.00 85.69 448 LEU A CA 1
ATOM 3537 C C . LEU A 1 448 ? 6.035 -0.051 -32.187 1.00 85.69 448 LEU A C 1
ATOM 3539 O O . LEU A 1 448 ? 6.645 0.658 -32.989 1.00 85.69 448 LEU A O 1
ATOM 3543 N N . THR A 1 449 ? 4.722 -0.256 -32.287 1.00 85.56 449 THR A N 1
ATOM 3544 C CA . THR A 1 449 ? 3.886 0.357 -33.328 1.00 85.56 449 THR A CA 1
ATOM 3545 C C . THR A 1 449 ? 3.643 1.846 -33.073 1.00 85.56 449 THR A C 1
ATOM 3547 O O . THR A 1 449 ? 3.458 2.617 -34.016 1.00 85.56 449 THR A O 1
ATOM 3550 N N . ASP A 1 450 ? 3.709 2.281 -31.814 1.00 86.19 450 ASP A N 1
ATOM 3551 C CA . ASP A 1 450 ? 3.644 3.685 -31.428 1.00 86.19 450 ASP A CA 1
ATOM 3552 C C . ASP A 1 450 ? 5.043 4.321 -31.455 1.00 86.19 450 ASP A C 1
ATOM 3554 O O . ASP A 1 450 ? 5.966 3.942 -30.727 1.00 86.19 450 ASP A O 1
ATOM 3558 N N . SER A 1 451 ? 5.189 5.357 -32.284 1.00 88.81 451 SER A N 1
ATOM 3559 C CA . SER A 1 451 ? 6.432 6.126 -32.431 1.00 88.81 451 SER A CA 1
ATOM 3560 C C . SER A 1 451 ? 6.986 6.683 -31.112 1.00 88.81 451 SER A C 1
ATOM 3562 O O . SER A 1 451 ? 8.193 6.907 -31.006 1.00 88.81 451 SER A O 1
ATOM 3564 N N . ARG A 1 452 ? 6.135 6.882 -30.096 1.00 88.81 452 ARG A N 1
ATOM 3565 C CA . ARG A 1 452 ? 6.533 7.390 -28.779 1.00 88.81 452 ARG A CA 1
ATOM 3566 C C . ARG A 1 452 ? 7.368 6.371 -28.002 1.00 88.81 452 ARG A C 1
ATOM 3568 O O . ARG A 1 452 ? 8.349 6.770 -27.377 1.00 88.81 452 ARG A O 1
ATOM 3575 N N . HIS A 1 453 ? 7.074 5.071 -28.106 1.00 90.88 453 HIS A N 1
ATOM 3576 C CA . HIS A 1 453 ? 7.898 4.015 -27.495 1.00 90.88 453 HIS A CA 1
ATOM 3577 C C . HIS A 1 453 ? 9.272 3.923 -28.158 1.00 90.88 453 HIS A C 1
ATOM 3579 O O . HIS A 1 453 ? 10.294 3.882 -27.473 1.00 90.88 453 HIS A O 1
ATOM 3585 N N . CYS A 1 454 ? 9.319 3.995 -29.491 1.00 92.38 454 CYS A N 1
ATOM 3586 C CA . CYS A 1 454 ? 10.574 4.058 -30.242 1.00 92.38 454 CYS A CA 1
ATOM 3587 C C . CYS A 1 454 ? 11.412 5.286 -29.855 1.00 92.38 454 CYS A C 1
ATOM 3589 O O . CYS A 1 454 ? 12.609 5.166 -29.589 1.00 92.38 454 CYS A O 1
ATOM 3591 N N . ALA A 1 455 ? 10.787 6.465 -29.777 1.00 91.00 455 ALA A N 1
ATOM 3592 C CA . ALA A 1 455 ? 11.452 7.692 -29.354 1.00 91.00 455 ALA A CA 1
ATOM 3593 C C . ALA A 1 455 ? 11.985 7.588 -27.918 1.00 91.00 455 ALA A C 1
ATOM 3595 O O . ALA A 1 455 ? 13.099 8.045 -27.651 1.00 91.00 455 ALA A O 1
ATOM 3596 N N . ALA A 1 456 ? 11.238 6.952 -27.013 1.00 91.62 456 ALA A N 1
ATOM 3597 C CA . ALA A 1 456 ? 11.664 6.731 -25.638 1.00 91.62 456 ALA A CA 1
ATOM 3598 C C . ALA A 1 456 ? 12.907 5.831 -25.559 1.00 91.62 456 ALA A C 1
ATOM 3600 O O . ALA A 1 456 ? 13.880 6.195 -24.896 1.00 91.62 456 ALA A O 1
ATOM 3601 N N . LEU A 1 457 ? 12.920 4.710 -26.292 1.00 95.12 457 LEU A N 1
ATOM 3602 C CA . LEU A 1 457 ? 14.070 3.801 -26.370 1.00 95.12 457 LEU A CA 1
ATOM 3603 C C . LEU A 1 457 ? 15.310 4.485 -26.954 1.00 95.12 457 LEU A C 1
ATOM 3605 O O . LEU A 1 457 ? 16.391 4.406 -26.369 1.00 95.12 457 LEU A O 1
ATOM 3609 N N . LEU A 1 458 ? 15.161 5.196 -28.076 1.00 95.44 458 LEU A N 1
ATOM 3610 C CA . LEU A 1 458 ? 16.265 5.926 -28.707 1.00 95.44 458 LEU A CA 1
ATOM 3611 C C . LEU A 1 458 ? 16.815 7.018 -27.785 1.00 95.44 458 LEU A C 1
ATOM 3613 O O . LEU A 1 458 ? 18.029 7.148 -27.642 1.00 95.44 458 LEU A O 1
ATOM 3617 N N . SER A 1 459 ? 15.936 7.761 -27.112 1.00 92.75 459 SER A N 1
ATOM 3618 C CA . SER A 1 459 ? 16.344 8.809 -26.174 1.00 92.75 459 SER A CA 1
ATOM 3619 C C . SER A 1 459 ? 17.098 8.229 -24.976 1.00 92.75 459 SER A C 1
ATOM 3621 O O . SER A 1 459 ? 18.146 8.751 -24.601 1.00 92.75 459 SER A O 1
ATOM 3623 N N . THR A 1 460 ? 16.631 7.105 -24.418 1.00 93.88 460 THR A N 1
ATOM 3624 C CA . THR A 1 460 ? 17.364 6.364 -23.382 1.00 93.88 460 THR A CA 1
ATOM 3625 C C . THR A 1 460 ? 18.736 5.917 -23.883 1.00 93.88 460 THR A C 1
ATOM 3627 O O . THR A 1 460 ? 19.724 6.109 -23.177 1.00 93.88 460 THR A O 1
ATOM 3630 N N . ALA A 1 461 ? 18.824 5.363 -25.097 1.00 94.38 461 ALA A N 1
ATOM 3631 C CA . ALA A 1 461 ? 20.089 4.907 -25.673 1.00 94.38 461 ALA A CA 1
ATOM 3632 C C . ALA A 1 461 ? 21.114 6.042 -25.781 1.00 94.38 461 ALA A C 1
ATOM 3634 O O . ALA A 1 461 ? 22.257 5.874 -25.359 1.00 94.38 461 ALA A O 1
ATOM 3635 N N . ILE A 1 462 ? 20.692 7.196 -26.309 1.00 92.19 462 ILE A N 1
ATOM 3636 C CA . ILE A 1 462 ? 21.545 8.378 -26.481 1.00 92.19 462 ILE A CA 1
ATOM 3637 C C . ILE A 1 462 ? 22.063 8.853 -25.121 1.00 92.19 462 ILE A C 1
ATOM 3639 O O . ILE A 1 462 ? 23.273 8.972 -24.941 1.00 92.19 462 ILE A O 1
ATOM 3643 N N . LEU A 1 463 ? 21.174 9.031 -24.138 1.00 89.38 463 LEU A N 1
ATOM 3644 C CA . LEU A 1 463 ? 21.548 9.474 -22.790 1.00 89.38 463 LEU A CA 1
ATOM 3645 C C . LEU A 1 463 ? 22.536 8.514 -22.108 1.00 89.38 463 LEU A C 1
ATOM 3647 O O . LEU A 1 463 ? 23.496 8.948 -21.466 1.00 89.38 463 LEU A O 1
ATOM 3651 N N . VAL A 1 464 ? 22.327 7.202 -22.250 1.00 90.31 464 VAL A N 1
ATOM 3652 C CA . VAL A 1 464 ? 23.238 6.193 -21.693 1.00 90.31 464 VAL A CA 1
ATOM 3653 C C . VAL A 1 464 ? 24.599 6.237 -22.396 1.00 90.31 464 VAL A C 1
ATOM 3655 O O . VAL A 1 464 ? 25.636 6.230 -21.728 1.00 90.31 464 VAL A O 1
ATOM 3658 N N . ALA A 1 465 ? 24.612 6.314 -23.729 1.00 87.44 465 ALA A N 1
ATOM 3659 C CA . ALA A 1 465 ? 25.835 6.342 -24.527 1.00 87.44 465 ALA A CA 1
ATOM 3660 C C . ALA A 1 465 ? 26.688 7.591 -24.253 1.00 87.44 465 ALA A C 1
ATOM 3662 O O . ALA A 1 465 ? 27.906 7.474 -24.082 1.00 87.44 465 ALA A O 1
ATOM 3663 N N . GLU A 1 466 ? 26.068 8.770 -24.137 1.00 78.38 466 GLU A N 1
ATOM 3664 C CA . GLU A 1 466 ? 26.767 10.013 -23.787 1.00 78.38 466 GLU A CA 1
ATOM 3665 C C . GLU A 1 466 ? 27.555 9.865 -22.481 1.00 78.38 466 GLU A C 1
ATOM 3667 O O . GLU A 1 466 ? 28.731 10.222 -22.413 1.00 78.38 466 GLU A O 1
ATOM 3672 N N . GLN A 1 467 ? 26.959 9.253 -21.457 1.00 77.25 467 GLN A N 1
ATOM 3673 C CA . GLN A 1 467 ? 27.652 9.042 -20.187 1.00 77.25 467 GLN A CA 1
ATOM 3674 C C . GLN A 1 467 ? 28.811 8.056 -20.299 1.00 77.25 467 GLN A C 1
ATOM 3676 O O . GLN A 1 467 ? 29.872 8.313 -19.735 1.00 77.25 467 GLN A O 1
ATOM 3681 N N . ILE A 1 468 ? 28.652 6.960 -21.045 1.00 71.12 468 ILE A N 1
ATOM 3682 C CA . ILE A 1 468 ? 29.726 5.973 -21.236 1.00 71.12 468 ILE A CA 1
ATOM 3683 C C . ILE A 1 468 ? 30.938 6.623 -21.919 1.00 71.12 468 ILE A C 1
ATOM 3685 O O . ILE A 1 468 ? 32.066 6.462 -21.456 1.00 71.12 468 ILE A O 1
ATOM 3689 N N . THR A 1 469 ? 30.715 7.412 -22.972 1.00 58.69 469 THR A N 1
ATOM 3690 C CA . THR A 1 469 ? 31.806 8.070 -23.713 1.00 58.69 469 THR A CA 1
ATOM 3691 C C . THR A 1 469 ? 32.540 9.132 -22.888 1.00 58.69 469 THR A C 1
ATOM 3693 O O . THR A 1 469 ? 33.755 9.287 -23.032 1.00 58.69 469 THR A O 1
ATOM 3696 N N . HIS A 1 470 ? 31.855 9.801 -21.955 1.00 57.19 470 HIS A N 1
ATOM 3697 C CA . HIS A 1 470 ? 32.472 10.746 -21.023 1.00 57.19 470 HIS A CA 1
ATOM 3698 C C . HIS A 1 470 ? 33.396 10.092 -19.976 1.00 57.19 470 HIS A C 1
ATOM 3700 O O . HIS A 1 470 ? 34.277 10.778 -19.455 1.00 57.19 470 HIS A O 1
ATOM 3706 N N . PHE A 1 471 ? 33.259 8.788 -19.698 1.00 49.66 471 PHE A N 1
ATOM 3707 C CA . PHE A 1 471 ? 34.188 8.035 -18.837 1.00 49.66 471 PHE A CA 1
ATOM 3708 C C . PHE A 1 471 ? 35.459 7.572 -19.552 1.00 49.66 471 PHE A C 1
ATOM 3710 O O . PHE A 1 471 ? 36.462 7.299 -18.895 1.00 49.66 471 PHE A O 1
ATOM 3717 N N . SER A 1 472 ? 35.433 7.476 -20.881 1.00 39.53 472 SER A N 1
ATOM 3718 C CA . SER A 1 472 ? 36.511 6.857 -21.661 1.00 39.53 472 SER A CA 1
ATOM 3719 C C . SER A 1 472 ? 37.582 7.828 -22.158 1.00 39.53 472 SER A C 1
ATOM 3721 O O . SER A 1 472 ? 38.580 7.375 -22.711 1.00 39.53 472 SER A O 1
ATOM 3723 N N . PHE A 1 473 ? 37.432 9.136 -21.935 1.00 31.73 473 PHE A N 1
ATOM 3724 C CA . PHE A 1 473 ? 38.448 10.121 -22.304 1.00 31.73 473 PHE A CA 1
ATOM 3725 C C . PHE A 1 473 ? 38.851 10.969 -21.094 1.00 31.73 473 PHE A C 1
ATOM 3727 O O . PHE A 1 473 ? 38.093 11.861 -20.697 1.00 31.73 473 PHE A O 1
ATOM 3734 N N . PRO A 1 474 ? 40.054 10.766 -20.519 1.00 33.19 474 PRO A N 1
ATOM 3735 C CA . PRO A 1 474 ? 40.665 11.836 -19.759 1.00 33.19 474 PRO A CA 1
ATOM 3736 C C . PRO A 1 474 ? 40.874 12.980 -20.750 1.00 33.19 474 PRO A C 1
ATOM 3738 O O . PRO A 1 474 ? 41.578 12.828 -21.748 1.00 33.19 474 PRO A O 1
ATOM 3741 N N . ARG A 1 475 ? 40.202 14.110 -20.517 1.00 35.16 475 ARG A N 1
ATOM 3742 C CA . ARG A 1 475 ? 40.565 15.362 -21.180 1.00 35.16 475 ARG A CA 1
ATOM 3743 C C . ARG A 1 475 ? 41.971 15.708 -20.689 1.00 35.16 475 ARG A C 1
ATOM 3745 O O . ARG A 1 475 ? 42.109 16.174 -19.560 1.00 35.16 475 ARG A O 1
ATOM 3752 N N . GLY A 1 476 ? 42.968 15.325 -21.485 1.00 32.81 476 GLY A N 1
ATOM 3753 C CA . GLY A 1 476 ? 44.361 15.739 -21.338 1.00 32.81 476 GLY A CA 1
ATOM 3754 C C . GLY A 1 476 ? 44.547 17.204 -21.682 1.00 32.81 476 GLY A C 1
ATOM 3755 O O . GLY A 1 476 ? 43.712 17.732 -22.456 1.00 32.81 476 GLY A O 1
#

Secondary structure (DSSP, 8-state):
------TTS-------SPEE-SS-EE--SS-SS------TT--HHHHHHHHHHHHHHHHHHHHHHHHHHHHHHHHHHH-S-GGGG-TTS---SS--GGGG---TT--HHHHHHHHHHHHHTTTT-TT-------S------TT--SHHHHHHHHHHHHHHHHHHHHHHHHHTTEEEEPPPTT--HHHHHHHHHHHHHT-EEE-TTS-EEEETTEEEE-B-GGGEEEEE-SSTTS-SSTT-EEEEETTS-S--EE--EEEETTTTEEPPHHHHHHHHHHHHHHT--GGGS-HHHHHHHT-GGG---GGGGGT--HHHHHHHHHHHHHHHHH----THHHHHHHHHHHHHHHHHHHHSTHHHHHHHHHHHHHHTHHHHHTGGGSSSPPPPGGG---HHHHHHHHHHHHHHHT-B-TTS-BSEE-SSS--EE--TT-SS-EE-SEEPPP---SHHHHHHHHHHHHHHHHHHHHHS----

Organism: NCBI:txid45074

Solvent-accessible surface area (backbone atoms only — not comparable to full-atom values): 26847 Å² total; per-residue (Å²): 132,86,83,79,62,50,95,91,68,50,75,78,40,39,33,70,69,50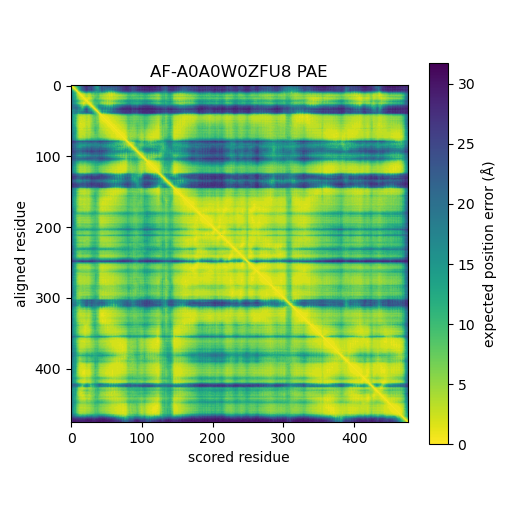,31,39,32,79,90,28,78,45,72,52,99,63,74,79,58,81,67,76,80,72,67,92,81,67,42,70,50,40,46,52,34,48,55,58,51,23,35,53,51,22,49,47,54,49,56,48,30,46,56,45,26,43,53,48,54,54,48,47,72,62,34,94,59,36,86,84,65,41,52,73,45,85,55,77,76,64,81,58,71,66,78,72,62,73,65,93,86,61,56,71,66,54,54,53,43,44,50,32,50,55,40,38,34,49,34,45,21,88,68,74,60,44,47,81,68,84,40,51,79,82,79,72,60,97,75,62,48,22,36,46,40,56,47,54,54,54,48,42,55,77,34,46,38,48,66,46,38,37,56,52,40,39,75,67,47,31,36,29,40,64,36,64,82,87,63,49,76,67,55,50,49,55,50,51,56,29,38,55,72,35,56,57,46,64,47,99,79,69,48,32,40,39,41,92,94,47,77,38,68,54,39,54,49,72,48,49,49,70,43,56,43,92,57,91,78,77,37,96,53,93,68,40,41,30,34,29,40,80,86,45,86,81,59,71,16,38,68,55,49,42,34,32,62,91,78,40,29,35,60,52,68,68,54,47,51,52,50,48,34,46,41,45,44,37,73,28,69,61,64,79,44,53,73,69,31,43,50,44,56,34,46,77,86,38,49,90,62,86,84,54,70,73,48,49,67,63,62,61,47,43,49,58,60,46,40,32,50,38,29,75,75,65,72,48,72,55,42,68,44,50,48,59,45,42,18,53,36,23,50,51,52,38,50,45,32,37,78,42,71,34,45,42,17,43,38,45,45,51,53,48,40,56,62,47,43,63,55,62,78,43,34,92,80,47,93,54,78,83,70,58,77,62,40,65,70,54,57,73,52,44,52,36,44,52,47,47,50,27,52,22,41,67,32,32,42,75,84,68,47,58,34,50,45,60,77,52,96,65,45,65,48,87,47,94,87,40,84,40,60,34,55,49,53,46,70,54,76,52,81,66,80,50,68,61,56,49,46,13,49,52,26,45,50,50,56,49,48,56,55,56,58,64,71,75,52,82,86,123

Mean predicted aligned error: 9.55 Å